Protein AF-A0A6A5GBZ3-F1 (afdb_monomer_lite)

Structure (mmCIF, N/CA/C/O backbone):
data_AF-A0A6A5GBZ3-F1
#
_entry.id   AF-A0A6A5GBZ3-F1
#
loop_
_atom_site.group_PDB
_atom_site.id
_atom_site.type_symbol
_atom_site.label_atom_id
_atom_site.label_alt_id
_atom_site.label_comp_id
_atom_site.label_asym_id
_atom_site.label_entity_id
_atom_site.label_seq_id
_atom_site.pdbx_PDB_ins_code
_atom_site.Cartn_x
_atom_site.Cartn_y
_atom_site.Cartn_z
_atom_site.occupancy
_atom_site.B_iso_or_equiv
_atom_site.auth_seq_id
_atom_site.auth_comp_id
_atom_site.auth_asym_id
_atom_site.auth_atom_id
_atom_site.pdbx_PDB_model_num
ATOM 1 N N . MET A 1 1 ? 37.890 34.237 12.917 1.00 31.53 1 MET A N 1
ATOM 2 C CA . MET A 1 1 ? 37.641 33.082 12.028 1.00 31.53 1 MET A CA 1
ATOM 3 C C . MET A 1 1 ? 38.033 31.838 12.827 1.00 31.53 1 MET A C 1
ATOM 5 O O . MET A 1 1 ? 39.210 31.712 13.116 1.00 31.53 1 MET A O 1
ATOM 9 N N . LEU A 1 2 ? 37.159 30.984 13.373 1.00 24.14 2 LEU A N 1
ATOM 10 C CA . LEU A 1 2 ? 35.712 30.782 13.182 1.00 24.14 2 LEU A CA 1
ATOM 11 C C . LEU A 1 2 ? 35.317 30.490 11.727 1.00 24.14 2 LEU A C 1
ATOM 13 O O . LEU A 1 2 ? 35.087 31.434 10.978 1.00 24.14 2 LEU A O 1
ATOM 17 N N . TYR A 1 3 ? 35.262 29.207 11.346 1.00 21.72 3 TYR A N 1
ATOM 18 C CA . TYR A 1 3 ? 34.018 28.408 11.374 1.00 21.72 3 TYR A CA 1
ATOM 19 C C . TYR A 1 3 ? 34.331 26.888 11.547 1.00 21.72 3 TYR A C 1
ATOM 21 O O . TYR A 1 3 ? 35.482 26.518 11.310 1.00 21.72 3 TYR A O 1
ATOM 29 N N . PRO A 1 4 ? 33.395 26.025 12.023 1.00 34.56 4 PRO A N 1
ATOM 30 C CA . PRO A 1 4 ? 33.688 24.653 12.487 1.00 34.56 4 PRO A CA 1
ATOM 31 C C . PRO A 1 4 ? 32.827 23.539 11.815 1.00 34.56 4 PRO A C 1
ATOM 33 O O . PRO A 1 4 ? 32.248 23.771 10.758 1.00 34.56 4 PRO A O 1
ATOM 36 N N . PHE A 1 5 ? 32.703 22.375 12.488 1.00 23.08 5 PHE A N 1
ATOM 37 C CA . PHE A 1 5 ? 32.011 21.109 12.122 1.00 23.08 5 PHE A CA 1
ATOM 38 C C . PHE A 1 5 ? 32.816 20.196 11.168 1.00 23.08 5 PHE A C 1
ATOM 40 O O . PHE A 1 5 ? 33.496 20.676 10.274 1.00 23.08 5 PHE A O 1
ATOM 47 N N . VAL A 1 6 ? 32.872 18.866 11.350 1.00 22.19 6 VAL A N 1
ATOM 48 C CA . VAL A 1 6 ? 31.841 17.908 11.816 1.00 22.19 6 VAL A CA 1
ATOM 49 C C . VAL A 1 6 ? 32.343 16.977 12.940 1.00 22.19 6 VAL A C 1
ATOM 51 O O . VAL A 1 6 ? 33.481 16.520 12.905 1.00 22.19 6 VAL A O 1
ATOM 54 N N . PHE A 1 7 ? 31.467 16.631 13.895 1.00 23.88 7 PHE A N 1
ATOM 55 C CA . PHE A 1 7 ? 31.663 15.531 14.854 1.00 23.88 7 PHE A CA 1
ATOM 56 C C . PHE A 1 7 ? 30.792 14.327 14.466 1.00 23.88 7 PHE A C 1
ATOM 58 O O . PHE A 1 7 ? 29.588 14.480 14.277 1.00 23.88 7 PHE A O 1
ATOM 65 N N . GLY A 1 8 ? 31.382 13.131 14.412 1.00 20.98 8 GLY A N 1
ATOM 66 C CA . GLY A 1 8 ? 30.650 11.862 14.400 1.00 20.98 8 GLY A CA 1
ATOM 67 C C . GLY A 1 8 ? 30.761 11.186 15.765 1.00 20.98 8 GLY A C 1
ATOM 68 O O . GLY A 1 8 ? 31.868 11.044 16.282 1.00 20.98 8 GLY A O 1
ATOM 69 N N . ILE A 1 9 ? 29.636 10.773 16.354 1.00 23.11 9 ILE A N 1
ATOM 70 C CA . ILE A 1 9 ? 29.606 10.067 17.643 1.00 23.11 9 ILE A CA 1
ATOM 71 C C . ILE A 1 9 ? 29.233 8.602 17.400 1.00 23.11 9 ILE A C 1
ATOM 73 O O . ILE A 1 9 ? 28.083 8.276 17.119 1.00 23.11 9 ILE A O 1
ATOM 77 N N . LEU A 1 10 ? 30.222 7.718 17.543 1.00 21.64 10 LEU A N 1
ATOM 78 C CA . LEU A 1 10 ? 30.022 6.278 17.700 1.00 21.64 10 LEU A CA 1
ATOM 79 C C . LEU A 1 10 ? 29.874 5.971 19.194 1.00 21.64 10 LEU A C 1
ATOM 81 O O . LEU A 1 10 ? 30.848 6.038 19.943 1.00 21.64 10 LEU A O 1
ATOM 85 N N . ALA A 1 11 ? 28.662 5.630 19.629 1.00 21.91 11 ALA A N 1
ATOM 86 C CA . ALA A 1 11 ? 28.410 5.188 20.997 1.00 21.91 11 ALA A CA 1
ATOM 87 C C . ALA A 1 11 ? 28.752 3.694 21.147 1.00 21.91 11 ALA A C 1
ATOM 89 O O . ALA A 1 11 ? 27.985 2.820 20.748 1.00 21.91 11 ALA A O 1
ATOM 90 N N . LEU A 1 12 ? 29.919 3.411 21.727 1.00 22.38 12 LEU A N 1
ATOM 91 C CA . LEU A 1 12 ? 30.346 2.076 22.153 1.00 22.38 12 LEU A CA 1
ATOM 92 C C . LEU A 1 12 ? 29.978 1.865 23.628 1.00 22.38 12 LEU A C 1
ATOM 94 O O . LEU A 1 12 ? 30.450 2.610 24.485 1.00 22.38 12 LEU A O 1
ATOM 98 N N . SER A 1 13 ? 29.193 0.830 23.936 1.00 22.17 13 SER A N 1
ATOM 99 C CA . SER A 1 13 ? 28.866 0.426 25.313 1.00 22.17 13 SER A CA 1
ATOM 100 C C . SER A 1 13 ? 29.148 -1.063 25.572 1.00 22.17 13 SER A C 1
ATOM 102 O O . SER A 1 13 ? 28.294 -1.934 25.437 1.00 22.17 13 SER A O 1
ATOM 104 N N . ALA A 1 14 ? 30.376 -1.341 26.014 1.00 21.41 14 ALA A N 1
ATOM 105 C CA . ALA A 1 14 ? 30.670 -2.395 26.996 1.00 21.41 14 ALA A CA 1
ATOM 106 C C . ALA A 1 14 ? 30.719 -1.723 28.396 1.00 21.41 14 ALA A C 1
ATOM 108 O O . ALA A 1 14 ? 30.775 -0.499 28.456 1.00 21.41 14 ALA A O 1
ATOM 109 N N . VAL A 1 15 ? 30.702 -2.361 29.573 1.00 23.27 15 VAL A N 1
ATOM 110 C CA . VAL A 1 15 ? 30.886 -3.756 30.042 1.00 23.27 15 VAL A CA 1
ATOM 111 C C . VAL A 1 15 ? 29.939 -3.928 31.267 1.00 23.27 15 VAL A C 1
ATOM 113 O O . VAL A 1 15 ? 29.589 -2.928 31.886 1.00 23.27 15 VAL A O 1
ATOM 116 N N . PHE A 1 16 ? 29.409 -5.093 31.663 1.00 21.88 16 PHE A N 1
ATOM 117 C CA . PHE A 1 16 ? 30.076 -6.238 32.317 1.00 21.88 16 PHE A CA 1
ATOM 118 C C . PHE A 1 16 ? 29.054 -7.366 32.588 1.00 21.88 16 PHE A C 1
ATOM 120 O O . PHE A 1 16 ? 27.905 -7.060 32.888 1.00 21.88 16 PHE A O 1
ATOM 127 N N . TYR A 1 17 ? 29.489 -8.637 32.617 1.00 22.91 17 TYR A N 1
ATOM 128 C CA . TYR A 1 17 ? 29.553 -9.460 33.850 1.00 22.91 17 TYR A CA 1
ATOM 129 C C . TYR A 1 17 ? 30.198 -10.834 33.572 1.00 22.91 17 TYR A C 1
ATOM 131 O O . TYR A 1 17 ? 29.823 -11.527 32.629 1.00 22.91 17 TYR A O 1
ATOM 139 N N . LEU A 1 18 ? 31.154 -11.245 34.414 1.00 23.17 18 LEU A N 1
ATOM 140 C CA . LEU A 1 18 ? 31.589 -12.644 34.514 1.00 23.17 18 LEU A CA 1
ATOM 141 C C . LEU A 1 18 ? 30.671 -13.380 35.498 1.00 23.17 18 LEU A C 1
ATOM 143 O O . LEU A 1 18 ? 30.437 -12.876 36.593 1.00 23.17 18 LEU A O 1
ATOM 147 N N . SER A 1 19 ? 30.288 -14.622 35.203 1.00 22.91 19 SER A N 1
ATOM 148 C CA . SER A 1 19 ? 30.884 -15.791 35.880 1.00 22.91 19 SER A CA 1
ATOM 149 C C . SER A 1 19 ? 30.193 -17.113 35.517 1.00 22.91 19 SER A C 1
ATOM 151 O O . SER A 1 19 ? 29.005 -17.188 35.231 1.00 22.91 19 SER A O 1
ATOM 153 N N . THR A 1 20 ? 31.031 -18.144 35.496 1.00 29.38 20 THR A N 1
ATOM 154 C CA . THR A 1 20 ? 30.779 -19.592 35.496 1.00 29.38 20 THR A CA 1
ATOM 155 C C . THR A 1 20 ? 29.420 -20.098 35.996 1.00 29.38 20 THR A C 1
ATOM 157 O O . THR A 1 20 ? 29.012 -19.750 37.099 1.00 29.38 20 THR A O 1
ATOM 160 N N . LEU A 1 21 ? 28.896 -21.131 35.325 1.00 25.20 21 LEU A N 1
ATOM 161 C CA . LEU A 1 21 ? 28.644 -22.431 35.970 1.00 25.20 21 LEU A CA 1
ATOM 162 C C . LEU A 1 21 ? 28.629 -23.562 34.925 1.00 25.20 21 LEU A C 1
ATOM 164 O O . LEU A 1 21 ? 27.950 -23.481 33.904 1.00 25.20 21 LEU A O 1
ATOM 168 N N . ASN A 1 22 ? 29.424 -24.601 35.186 1.00 25.02 22 ASN A N 1
ATOM 169 C CA . ASN A 1 22 ? 29.362 -25.889 34.496 1.00 25.02 22 ASN A CA 1
ATOM 170 C C . ASN A 1 22 ? 28.200 -26.686 35.092 1.00 25.02 22 ASN A C 1
ATOM 172 O O . ASN A 1 22 ? 28.166 -26.826 36.311 1.00 25.02 22 ASN A O 1
ATOM 176 N N . GLU A 1 23 ? 27.370 -27.327 34.272 1.00 26.02 23 GLU A N 1
ATOM 177 C CA . GLU A 1 23 ? 26.662 -28.529 34.717 1.00 26.02 23 GLU A CA 1
ATOM 178 C C . GLU A 1 23 ? 26.431 -29.496 33.548 1.00 26.02 23 GLU A C 1
ATOM 180 O O . GLU A 1 23 ? 25.881 -29.142 32.505 1.00 26.02 23 GLU A O 1
ATOM 185 N N . PHE A 1 24 ? 26.934 -30.720 33.716 1.00 25.78 24 PHE A N 1
ATOM 186 C CA . PHE A 1 24 ? 26.754 -31.830 32.785 1.00 25.78 24 PHE A CA 1
ATOM 187 C C . PHE A 1 24 ? 25.347 -32.406 32.950 1.00 25.78 24 PHE A C 1
ATOM 189 O O . PHE A 1 24 ? 24.987 -32.780 34.061 1.00 25.78 24 PHE A O 1
ATOM 196 N N . TYR A 1 25 ? 24.626 -32.623 31.848 1.00 24.36 25 TYR A N 1
ATOM 197 C CA . TYR A 1 25 ? 23.578 -33.644 31.798 1.00 24.36 25 TYR A CA 1
ATOM 198 C C . TYR A 1 25 ? 23.713 -34.498 30.538 1.00 24.36 25 TYR A C 1
ATOM 200 O O . TYR A 1 25 ? 24.045 -34.011 29.457 1.00 24.36 25 TYR A O 1
ATOM 208 N N . THR A 1 26 ? 23.543 -35.802 30.733 1.00 25.19 26 THR A N 1
ATOM 209 C CA . THR A 1 26 ? 23.929 -36.879 29.821 1.00 25.19 26 THR A CA 1
ATOM 210 C C . THR A 1 26 ? 22.900 -37.143 28.724 1.00 25.19 26 THR A C 1
ATOM 212 O O . THR A 1 26 ? 21.695 -37.115 28.961 1.00 25.19 26 THR A O 1
ATOM 215 N N . GLU A 1 27 ? 23.384 -37.472 27.524 1.00 25.08 27 GLU A N 1
ATOM 216 C CA . GLU A 1 27 ? 22.545 -37.982 26.437 1.00 25.08 27 GLU A CA 1
ATOM 217 C C . GLU A 1 27 ? 21.949 -39.350 26.803 1.00 25.08 27 GLU A C 1
ATOM 219 O O . GLU A 1 27 ? 22.673 -40.274 27.179 1.00 25.08 27 GLU A O 1
ATOM 224 N N . SER A 1 28 ? 20.638 -39.511 26.619 1.00 27.16 28 SER A N 1
ATOM 225 C CA . SER A 1 28 ? 19.998 -40.820 26.493 1.00 27.16 28 SER A CA 1
ATOM 226 C C . SER A 1 28 ? 19.707 -41.099 25.016 1.00 27.16 28 SER A C 1
ATOM 228 O O . SER A 1 28 ? 19.115 -40.287 24.304 1.00 27.16 28 SER A O 1
ATOM 230 N N . GLN A 1 29 ? 20.187 -42.243 24.528 1.00 28.66 29 GLN A N 1
ATOM 231 C CA . GLN A 1 29 ? 20.111 -42.611 23.114 1.00 28.66 29 GLN A CA 1
ATOM 232 C C . GLN A 1 29 ? 18.680 -42.982 22.707 1.00 28.66 29 GLN A C 1
ATOM 234 O O . GLN A 1 29 ? 18.042 -43.816 23.349 1.00 28.66 29 GLN A O 1
ATOM 239 N N . LEU A 1 30 ? 18.206 -42.415 21.596 1.00 28.02 30 LEU A N 1
ATOM 240 C CA . LEU A 1 30 ? 16.916 -42.751 20.995 1.00 28.02 30 LEU A CA 1
ATOM 241 C C . LEU A 1 30 ? 17.121 -43.727 19.827 1.00 28.02 30 LEU A C 1
ATOM 243 O O . LEU A 1 30 ? 17.877 -43.459 18.892 1.00 28.02 30 LEU A O 1
ATOM 247 N N . VAL A 1 31 ? 16.463 -44.885 19.907 1.00 27.92 31 VAL A N 1
ATOM 248 C CA . VAL A 1 31 ? 16.583 -45.983 18.937 1.00 27.92 31 VAL A CA 1
ATOM 249 C C . VAL A 1 31 ? 15.896 -45.611 17.622 1.00 27.92 31 VAL A C 1
ATOM 251 O O . VAL A 1 31 ? 14.705 -45.311 17.601 1.00 27.92 31 VAL A O 1
ATOM 254 N N . ILE A 1 32 ? 16.636 -45.676 16.512 1.00 30.73 32 ILE A N 1
ATOM 255 C CA . ILE A 1 32 ? 16.111 -45.413 15.166 1.00 30.73 32 ILE A CA 1
ATOM 256 C C . ILE A 1 32 ? 15.592 -46.720 14.557 1.00 30.73 32 ILE A C 1
ATOM 258 O O . ILE A 1 32 ? 16.376 -47.592 14.178 1.00 30.73 32 ILE A O 1
ATOM 262 N N . THR A 1 33 ? 14.273 -46.842 14.407 1.00 30.67 33 THR A N 1
ATOM 263 C CA . THR A 1 33 ? 13.665 -47.830 13.505 1.00 30.67 33 THR A CA 1
ATOM 264 C C . THR A 1 33 ? 13.785 -47.371 12.051 1.00 30.67 33 THR A C 1
ATOM 266 O O . THR A 1 33 ? 13.790 -46.180 11.732 1.00 30.67 33 THR A O 1
ATOM 269 N N . LYS A 1 34 ? 13.983 -48.342 11.158 1.00 34.16 34 LYS A N 1
ATOM 270 C CA . LYS A 1 34 ? 14.594 -48.135 9.844 1.00 34.16 34 LYS A CA 1
ATOM 271 C C . LYS A 1 34 ? 13.563 -48.288 8.730 1.00 34.16 34 LYS A C 1
ATOM 273 O O . LYS A 1 34 ? 13.178 -49.407 8.416 1.00 34.16 34 LYS A O 1
ATOM 278 N N . GLU A 1 35 ? 13.212 -47.184 8.080 1.00 34.75 35 GLU A N 1
ATOM 279 C CA . GLU A 1 35 ? 12.518 -47.209 6.790 1.00 34.75 35 GLU A CA 1
ATOM 280 C C . GLU A 1 35 ? 13.122 -46.142 5.868 1.00 34.75 35 GLU A C 1
ATOM 282 O O . GLU A 1 35 ? 13.205 -44.961 6.220 1.00 34.75 35 GLU A O 1
ATOM 287 N N . SER A 1 36 ? 13.651 -46.585 4.725 1.00 40.78 36 SER A N 1
ATOM 288 C CA . SER A 1 36 ? 14.517 -45.789 3.854 1.00 40.78 36 SER A CA 1
ATOM 289 C C . SER A 1 36 ? 13.775 -45.267 2.627 1.00 40.78 36 SER A C 1
ATOM 291 O O . SER A 1 36 ? 13.886 -45.827 1.536 1.00 40.78 36 SER A O 1
ATOM 293 N N . SER A 1 37 ? 13.093 -44.136 2.785 1.00 47.50 37 SER A N 1
ATOM 294 C CA . SER A 1 37 ? 13.098 -43.128 1.725 1.00 47.50 37 SER A CA 1
ATOM 295 C C . SER A 1 37 ? 14.395 -42.314 1.832 1.00 47.50 37 SER A C 1
ATOM 297 O O . SER A 1 37 ? 14.931 -42.134 2.930 1.00 47.50 37 SER A O 1
ATOM 299 N N . PHE A 1 38 ? 14.924 -41.817 0.709 1.00 57.28 38 PHE A N 1
ATOM 300 C CA . PHE A 1 38 ? 15.986 -40.807 0.741 1.00 57.28 38 PHE A CA 1
ATOM 301 C C . PHE A 1 38 ? 15.389 -39.513 1.305 1.00 57.28 38 PHE A C 1
ATOM 303 O O . PHE A 1 38 ? 14.782 -38.730 0.574 1.00 57.28 38 PHE A O 1
ATOM 310 N N . ARG A 1 39 ? 15.496 -39.326 2.625 1.00 75.31 39 ARG A N 1
ATOM 311 C CA . ARG A 1 39 ? 14.955 -38.155 3.320 1.00 75.31 39 ARG A CA 1
ATOM 312 C C . ARG A 1 39 ? 15.714 -36.918 2.857 1.00 75.31 39 ARG A C 1
ATOM 314 O O . ARG A 1 39 ? 16.862 -36.717 3.230 1.00 75.31 39 ARG A O 1
ATOM 321 N N . ARG A 1 40 ? 15.069 -36.106 2.023 1.00 93.88 40 ARG A N 1
ATOM 322 C CA . ARG A 1 40 ? 15.591 -34.810 1.596 1.00 93.88 40 ARG A CA 1
ATOM 323 C C . ARG A 1 40 ? 15.211 -33.756 2.626 1.00 93.88 40 ARG A C 1
ATOM 325 O O . ARG A 1 40 ? 14.057 -33.679 3.038 1.00 93.88 40 ARG A O 1
ATOM 332 N N . TYR A 1 41 ? 16.167 -32.928 3.013 1.00 96.62 41 TYR A N 1
ATOM 333 C CA . TYR A 1 41 ? 16.022 -31.914 4.050 1.00 96.62 41 TYR A CA 1
ATOM 334 C C . TYR A 1 41 ? 16.100 -30.505 3.469 1.00 96.62 41 TYR A C 1
ATOM 336 O O . TYR A 1 41 ? 16.700 -30.277 2.410 1.00 96.62 41 TYR A O 1
ATOM 344 N N . ILE A 1 42 ? 15.503 -29.553 4.182 1.00 96.94 42 ILE A N 1
ATOM 345 C CA . ILE A 1 42 ? 15.658 -28.125 3.918 1.00 96.94 42 ILE A CA 1
ATOM 346 C C . ILE A 1 42 ? 15.709 -27.333 5.226 1.00 96.94 42 ILE A C 1
ATOM 348 O O . ILE A 1 42 ? 14.968 -27.609 6.164 1.00 96.94 42 ILE A O 1
ATOM 352 N N . SER A 1 43 ? 16.584 -26.340 5.298 1.00 96.31 43 SER A N 1
ATOM 353 C CA . SER A 1 43 ? 16.625 -25.344 6.373 1.00 96.31 43 SER A CA 1
ATOM 354 C C . SER A 1 43 ? 16.866 -23.963 5.779 1.00 96.31 43 SER A C 1
ATOM 356 O O . SER A 1 43 ? 17.248 -23.846 4.618 1.00 96.31 43 SER A O 1
ATOM 358 N N . SER A 1 44 ? 16.717 -22.910 6.575 1.00 95.00 44 SER A N 1
ATOM 359 C CA . SER A 1 44 ? 17.082 -21.550 6.173 1.00 95.00 44 SER A CA 1
ATOM 360 C C . SER A 1 44 ? 17.917 -20.873 7.248 1.00 95.00 44 SER A C 1
ATOM 362 O O . SER A 1 44 ? 17.816 -21.219 8.426 1.00 95.00 44 SER A O 1
ATOM 364 N N . GLU A 1 45 ? 18.734 -19.908 6.843 1.00 92.12 45 GLU A N 1
ATOM 365 C CA . GLU A 1 45 ? 19.088 -18.788 7.706 1.00 92.12 45 GLU A CA 1
ATOM 366 C C . GLU A 1 45 ? 17.786 -18.055 8.059 1.00 92.12 45 GLU A C 1
ATOM 368 O O . GLU A 1 45 ? 16.958 -17.817 7.187 1.00 92.12 45 GLU A O 1
ATOM 373 N N . LEU A 1 46 ? 17.558 -17.763 9.334 1.00 91.06 46 LEU A N 1
ATOM 374 C CA . LEU A 1 46 ? 16.359 -17.091 9.836 1.00 91.06 46 LEU A CA 1
ATOM 375 C C . LEU A 1 46 ? 16.761 -15.822 10.584 1.00 91.06 46 LEU A C 1
ATOM 377 O O . LEU A 1 46 ? 17.813 -15.789 11.233 1.00 91.06 46 LEU A O 1
ATOM 381 N N . GLU A 1 47 ? 15.909 -14.802 10.576 1.00 92.56 47 GLU A N 1
ATOM 382 C CA . GLU A 1 47 ? 16.064 -13.625 11.431 1.00 92.56 47 GLU A CA 1
ATOM 383 C C . GLU A 1 47 ? 15.528 -13.907 12.844 1.00 92.56 47 GLU A C 1
ATOM 385 O O . GLU A 1 47 ? 14.662 -13.218 13.380 1.00 92.56 47 GLU A O 1
ATOM 390 N N . ALA A 1 48 ? 16.103 -14.927 13.487 1.00 91.19 48 ALA A N 1
ATOM 391 C CA . ALA A 1 48 ? 15.695 -15.475 14.783 1.00 91.19 48 ALA A CA 1
ATOM 392 C C . ALA A 1 48 ? 15.884 -14.528 15.996 1.00 91.19 48 ALA A C 1
ATOM 394 O O . ALA A 1 48 ? 15.840 -14.965 17.146 1.00 91.19 48 ALA A O 1
ATOM 395 N N . ARG A 1 49 ? 16.150 -13.239 15.756 1.00 91.69 49 ARG A N 1
ATOM 396 C CA . ARG A 1 49 ? 16.163 -12.154 16.754 1.00 91.69 49 ARG A CA 1
ATOM 397 C C . ARG A 1 49 ? 15.022 -11.146 16.543 1.00 91.69 49 ARG A C 1
ATOM 399 O O . ARG A 1 49 ? 14.891 -10.204 17.323 1.00 91.69 49 ARG A O 1
ATOM 406 N N . ALA A 1 50 ? 14.200 -11.332 15.510 1.00 91.94 50 ALA A N 1
ATOM 407 C CA . ALA A 1 50 ? 12.995 -10.554 15.248 1.00 91.94 50 ALA A CA 1
ATOM 408 C C . ALA A 1 50 ? 11.840 -10.949 16.195 1.00 91.94 50 ALA A C 1
ATOM 410 O O . ALA A 1 50 ? 11.941 -11.907 16.938 1.00 91.94 50 ALA A O 1
ATOM 411 N N . ARG A 1 51 ? 10.720 -10.215 16.228 1.00 93.19 51 ARG A N 1
ATOM 412 C CA . ARG A 1 51 ? 9.597 -10.542 17.141 1.00 93.19 51 ARG A CA 1
ATOM 413 C C . ARG A 1 51 ? 8.668 -11.633 16.584 1.00 93.19 51 ARG A C 1
ATOM 415 O O . ARG A 1 51 ? 8.635 -11.841 15.376 1.00 93.19 51 ARG A O 1
ATOM 422 N N . LEU A 1 52 ? 7.855 -12.237 17.460 1.00 95.44 52 LEU A N 1
ATOM 423 C CA . LEU A 1 52 ? 6.875 -13.311 17.208 1.00 95.44 52 LEU A CA 1
ATOM 424 C C . LEU A 1 52 ? 6.220 -13.329 15.813 1.00 95.44 52 LEU A C 1
ATOM 426 O O . LEU A 1 52 ? 6.240 -14.360 15.151 1.00 95.44 52 LEU A O 1
ATOM 430 N N . GLY A 1 53 ? 5.674 -12.206 15.329 1.00 95.56 53 GLY A N 1
ATOM 431 C CA . GLY A 1 53 ? 5.038 -12.152 14.002 1.00 95.56 53 GLY A CA 1
ATOM 432 C C . GLY A 1 53 ? 5.978 -12.517 12.840 1.00 95.56 53 GLY A C 1
ATOM 433 O O . GLY A 1 53 ? 5.549 -13.131 11.867 1.00 95.56 53 GLY A O 1
ATOM 434 N N . ASN A 1 54 ? 7.271 -12.205 12.960 1.00 95.25 54 ASN A N 1
ATOM 435 C CA . ASN A 1 54 ? 8.297 -12.609 11.999 1.00 95.25 54 ASN A CA 1
ATOM 436 C C . ASN A 1 54 ? 8.679 -14.084 12.168 1.00 95.25 54 ASN A C 1
ATOM 438 O O . ASN A 1 54 ? 8.771 -14.781 11.164 1.00 95.25 54 ASN A O 1
ATOM 442 N N . HIS A 1 55 ? 8.800 -14.581 13.407 1.00 96.50 55 HIS A N 1
ATOM 443 C CA . HIS A 1 55 ? 9.030 -16.007 13.676 1.00 96.50 55 HIS A CA 1
ATOM 444 C C . HIS A 1 55 ? 7.949 -16.888 13.035 1.00 96.50 55 HIS A C 1
ATOM 446 O O . HIS A 1 55 ? 8.263 -17.848 12.333 1.00 96.50 55 HIS A O 1
ATOM 452 N N . LEU A 1 56 ? 6.673 -16.534 13.225 1.00 97.50 56 LEU A N 1
ATOM 453 C CA . LEU A 1 56 ? 5.559 -17.281 12.644 1.00 97.50 56 LEU A CA 1
ATOM 454 C C . LEU A 1 56 ? 5.577 -17.237 11.111 1.00 97.50 56 LEU A C 1
ATOM 456 O O . LEU A 1 56 ? 5.335 -18.270 10.492 1.00 97.50 56 LEU A O 1
ATOM 460 N N . PHE A 1 57 ? 5.910 -16.096 10.490 1.00 96.69 57 PHE A N 1
ATOM 461 C CA . PHE A 1 57 ? 6.072 -16.009 9.031 1.00 96.69 57 PHE A CA 1
ATOM 462 C C . PHE A 1 57 ? 7.207 -16.898 8.524 1.00 96.69 57 PHE A C 1
ATOM 464 O O . PHE A 1 57 ? 6.987 -17.712 7.632 1.00 96.69 57 PHE A O 1
ATOM 471 N N . GLU A 1 58 ? 8.397 -16.781 9.109 1.00 95.06 58 GLU A N 1
ATOM 472 C CA . GLU A 1 58 ? 9.574 -17.538 8.688 1.00 95.06 58 GLU A CA 1
ATOM 473 C C . GLU A 1 58 ? 9.356 -19.051 8.771 1.00 95.06 58 GLU A C 1
ATOM 475 O O . GLU A 1 58 ? 9.655 -19.775 7.821 1.00 95.06 58 GLU A O 1
ATOM 480 N N . LEU A 1 59 ? 8.789 -19.529 9.881 1.00 97.19 59 LEU A N 1
ATOM 481 C CA . LEU A 1 59 ? 8.538 -20.952 10.096 1.00 97.19 59 LEU A CA 1
ATOM 482 C C . LEU A 1 59 ? 7.396 -21.476 9.214 1.00 97.19 59 LEU A C 1
ATOM 484 O O . LEU A 1 59 ? 7.540 -22.523 8.584 1.00 97.19 59 LEU A O 1
ATOM 488 N N . SER A 1 60 ? 6.295 -20.730 9.100 1.00 97.94 60 SER A N 1
ATOM 489 C CA . SER A 1 60 ? 5.164 -21.094 8.233 1.00 97.94 60 SER A CA 1
ATOM 490 C C . SER A 1 60 ? 5.574 -21.196 6.770 1.00 97.94 60 SER A C 1
ATOM 492 O O . SER A 1 60 ? 5.274 -22.183 6.097 1.00 97.94 60 SER A O 1
ATOM 494 N N . SER A 1 61 ? 6.312 -20.197 6.288 1.00 96.44 61 SER A N 1
ATOM 495 C CA . SER A 1 61 ? 6.810 -20.170 4.921 1.00 96.44 61 SER A CA 1
ATOM 496 C C . SER A 1 61 ? 7.835 -21.270 4.670 1.00 96.44 61 SER A C 1
ATOM 498 O O . SER A 1 61 ? 7.761 -21.922 3.633 1.00 96.44 61 SER A O 1
ATOM 500 N N . LEU A 1 62 ? 8.740 -21.555 5.615 1.00 96.69 62 LEU A N 1
ATOM 501 C CA . LEU A 1 62 ? 9.715 -22.639 5.462 1.00 96.69 62 LEU A CA 1
ATOM 502 C C . LEU A 1 62 ? 9.050 -24.026 5.401 1.00 96.69 62 LEU A C 1
ATOM 504 O O . LEU A 1 62 ? 9.508 -24.865 4.628 1.00 96.69 62 LEU A O 1
ATOM 508 N N . ILE A 1 63 ? 7.945 -24.265 6.120 1.00 97.88 63 ILE A N 1
ATOM 509 C CA . ILE A 1 63 ? 7.134 -25.488 5.949 1.00 97.88 63 ILE A CA 1
ATOM 510 C C . ILE A 1 63 ? 6.507 -25.533 4.551 1.00 97.88 63 ILE A C 1
ATOM 512 O O . ILE A 1 63 ? 6.567 -26.569 3.892 1.00 97.88 63 ILE A O 1
ATOM 516 N N . GLY A 1 64 ? 5.936 -24.424 4.081 1.00 96.94 64 GLY A N 1
ATOM 517 C CA . GLY A 1 64 ? 5.351 -24.315 2.743 1.00 96.94 64 GLY A CA 1
ATOM 518 C C . GLY A 1 64 ? 6.351 -24.605 1.617 1.00 96.94 64 GLY A C 1
ATOM 519 O O . GLY A 1 64 ? 6.126 -25.475 0.771 1.00 96.94 64 GLY A O 1
ATOM 520 N N . ILE A 1 65 ? 7.518 -23.955 1.676 1.00 96.00 65 ILE A N 1
ATOM 521 C CA . ILE A 1 65 ? 8.669 -24.199 0.795 1.00 96.00 65 ILE A CA 1
ATOM 522 C C . ILE A 1 65 ? 9.078 -25.680 0.866 1.00 96.00 65 ILE A C 1
ATOM 524 O O . ILE A 1 65 ? 9.204 -26.335 -0.169 1.00 96.00 65 ILE A O 1
ATOM 528 N N . ALA A 1 66 ? 9.217 -26.247 2.069 1.00 96.75 66 ALA A N 1
ATOM 529 C CA . ALA A 1 66 ? 9.589 -27.649 2.255 1.00 96.75 66 ALA A CA 1
ATOM 530 C C . ALA A 1 66 ? 8.581 -28.622 1.619 1.00 96.75 66 ALA A C 1
ATOM 532 O O . ALA A 1 66 ? 8.986 -29.517 0.876 1.00 96.75 66 ALA A O 1
ATOM 533 N N . ARG A 1 67 ? 7.275 -28.404 1.826 1.00 95.62 67 ARG A N 1
ATOM 534 C CA . ARG A 1 67 ? 6.192 -29.197 1.220 1.00 95.62 67 ARG A CA 1
ATOM 535 C C . ARG A 1 67 ? 6.230 -29.134 -0.306 1.00 95.62 67 ARG A C 1
ATOM 537 O O . ARG A 1 67 ? 6.210 -30.178 -0.951 1.00 95.62 67 ARG A O 1
ATOM 544 N N . SER A 1 68 ? 6.363 -27.937 -0.880 1.00 94.88 68 SER A N 1
ATOM 545 C CA . SER A 1 68 ? 6.403 -27.741 -2.339 1.00 94.88 68 SER A CA 1
ATOM 546 C C . SER A 1 68 ? 7.593 -28.425 -3.035 1.00 94.88 68 SER A C 1
ATOM 548 O O . SER A 1 68 ? 7.500 -28.775 -4.209 1.00 94.88 68 SER A O 1
ATOM 550 N N . LEU A 1 69 ? 8.688 -28.662 -2.301 1.00 95.06 69 LEU A N 1
ATOM 551 C CA . LEU A 1 69 ? 9.893 -29.355 -2.772 1.00 95.06 69 LEU A CA 1
ATOM 552 C C . LEU A 1 69 ? 9.968 -30.827 -2.328 1.00 95.06 69 LEU A C 1
ATOM 554 O O . LEU A 1 69 ? 10.960 -31.498 -2.617 1.00 95.06 69 LEU A O 1
ATOM 558 N N . ASN A 1 70 ? 8.946 -31.330 -1.624 1.00 94.25 70 ASN A N 1
ATOM 559 C CA . ASN A 1 70 ? 8.913 -32.651 -0.992 1.00 94.25 70 ASN A CA 1
ATOM 560 C C . ASN A 1 70 ? 10.142 -32.920 -0.090 1.00 94.25 70 ASN A C 1
ATOM 562 O O . ASN A 1 70 ? 10.848 -33.923 -0.230 1.00 94.25 70 ASN A O 1
ATOM 566 N N . ARG A 1 71 ? 10.428 -31.976 0.817 1.00 95.75 71 ARG A N 1
ATOM 567 C CA . ARG A 1 71 ? 11.544 -32.007 1.776 1.00 95.75 71 ARG A CA 1
ATOM 568 C C . ARG A 1 71 ? 11.039 -31.895 3.217 1.00 95.75 71 ARG A C 1
ATOM 570 O O . ARG A 1 71 ? 10.004 -31.292 3.481 1.00 95.75 71 ARG A O 1
ATOM 577 N N . THR A 1 72 ? 11.792 -32.440 4.167 1.00 97.44 72 THR A N 1
ATOM 578 C CA . THR A 1 72 ? 11.558 -32.262 5.608 1.00 97.44 72 THR A CA 1
ATOM 579 C C . THR A 1 72 ? 12.193 -30.948 6.085 1.00 97.44 72 THR A C 1
ATOM 581 O O . THR A 1 72 ? 13.396 -30.763 5.871 1.00 97.44 72 THR A O 1
ATOM 584 N N . PRO A 1 73 ? 11.447 -30.043 6.745 1.00 97.50 73 PRO A N 1
ATOM 585 C CA . PRO A 1 73 ? 12.008 -28.811 7.286 1.00 97.50 73 PRO A CA 1
ATOM 586 C C . PRO A 1 73 ? 12.838 -29.081 8.556 1.00 97.50 73 PRO A C 1
ATOM 588 O O . PRO A 1 73 ? 12.447 -29.846 9.440 1.00 97.50 73 PRO A O 1
ATOM 591 N N . VAL A 1 74 ? 14.004 -28.442 8.649 1.00 97.50 74 VAL A N 1
ATOM 592 C CA . VAL A 1 74 ? 15.004 -28.634 9.711 1.00 97.50 74 VAL A CA 1
ATOM 593 C C . VAL A 1 74 ? 15.321 -27.298 10.380 1.00 97.50 74 VAL A C 1
ATOM 595 O O . VAL A 1 74 ? 15.631 -26.317 9.703 1.00 97.50 74 VAL A O 1
ATOM 598 N N . PHE A 1 75 ? 15.299 -27.269 11.714 1.00 96.94 75 PHE A N 1
ATOM 599 C CA . PHE A 1 75 ? 15.604 -26.080 12.513 1.00 96.94 75 PHE A CA 1
ATOM 600 C C . PHE A 1 75 ? 16.884 -26.295 13.330 1.00 96.94 75 PHE A C 1
ATOM 602 O O . PHE A 1 75 ? 16.933 -27.130 14.235 1.00 96.94 75 PHE A O 1
ATOM 609 N N . PHE A 1 76 ? 17.936 -25.539 13.020 1.00 95.69 76 PHE A N 1
ATOM 610 C CA . PHE A 1 76 ? 19.225 -25.623 13.710 1.00 95.69 76 PHE A CA 1
ATOM 611 C C . PHE A 1 76 ? 19.281 -24.624 14.871 1.00 95.69 76 PHE A C 1
ATOM 613 O O . PHE A 1 76 ? 19.122 -23.424 14.665 1.00 95.69 76 PHE A O 1
ATOM 620 N N . LEU A 1 77 ? 19.565 -25.090 16.090 1.00 93.00 77 LEU A N 1
ATOM 621 C CA . LEU A 1 77 ? 19.773 -24.222 17.259 1.00 93.00 77 LEU A CA 1
ATOM 622 C C . LEU A 1 77 ? 21.186 -23.619 17.240 1.00 93.00 77 LEU A C 1
ATOM 624 O O . LEU A 1 77 ? 22.026 -23.933 18.083 1.00 93.00 77 LEU A O 1
ATOM 628 N N . ALA A 1 78 ? 21.447 -22.774 16.240 1.00 88.19 78 ALA A N 1
ATOM 629 C CA . ALA A 1 78 ? 22.768 -22.222 15.963 1.00 88.19 78 ALA A CA 1
ATOM 630 C C . ALA A 1 78 ? 23.276 -21.266 17.057 1.00 88.19 78 ALA A C 1
ATOM 632 O O . ALA A 1 78 ? 24.455 -21.313 17.404 1.00 88.19 78 ALA A O 1
ATOM 633 N N . ASP A 1 79 ? 22.402 -20.421 17.618 1.00 92.12 79 ASP A N 1
ATOM 634 C CA . ASP A 1 79 ? 22.746 -19.474 18.683 1.00 92.12 79 ASP A CA 1
ATOM 635 C C . ASP A 1 79 ? 21.586 -19.236 19.680 1.00 92.12 79 ASP A C 1
ATOM 637 O O . ASP A 1 79 ? 20.566 -19.936 19.681 1.00 92.12 79 ASP A O 1
ATOM 641 N N . ALA A 1 80 ? 21.754 -18.255 20.573 1.00 93.69 80 ALA A N 1
ATOM 642 C CA . ALA A 1 80 ? 20.737 -17.861 21.548 1.00 93.69 80 ALA A CA 1
ATOM 643 C C . ALA A 1 80 ? 19.462 -17.264 20.913 1.00 93.69 80 ALA A C 1
ATOM 645 O O . ALA A 1 80 ? 18.383 -17.431 21.480 1.00 93.69 80 ALA A O 1
ATOM 646 N N . GLY A 1 81 ? 19.565 -16.624 19.743 1.00 94.50 81 GLY A N 1
ATOM 647 C CA . GLY A 1 81 ? 18.425 -16.140 18.964 1.00 94.50 81 GLY A CA 1
ATOM 648 C C . GLY A 1 81 ? 17.573 -17.302 18.465 1.00 94.50 81 GLY A C 1
ATOM 649 O O . GLY A 1 81 ? 16.396 -17.372 18.791 1.00 94.50 81 GLY A O 1
ATOM 650 N N . TYR A 1 82 ? 18.172 -18.304 17.811 1.00 95.06 82 TYR A N 1
ATOM 651 C CA . TYR A 1 82 ? 17.437 -19.505 17.368 1.00 95.06 82 TYR A CA 1
ATOM 652 C C . TYR A 1 82 ? 16.748 -20.241 18.530 1.00 95.06 82 TYR A C 1
ATOM 654 O O . TYR A 1 82 ? 15.607 -20.686 18.395 1.00 95.06 82 TYR A O 1
ATOM 662 N N . LYS A 1 83 ? 17.393 -20.317 19.703 1.00 95.19 83 LYS A N 1
ATOM 663 C CA . LYS A 1 83 ? 16.770 -20.859 20.926 1.00 95.19 83 LYS A CA 1
ATOM 664 C C . LYS A 1 83 ? 15.581 -20.021 21.404 1.00 95.19 83 LYS A C 1
ATOM 666 O O . LYS A 1 83 ? 14.585 -20.588 21.854 1.00 95.19 83 LYS A O 1
ATOM 671 N N . TRP A 1 84 ? 15.669 -18.696 21.316 1.00 95.00 84 TRP A N 1
ATOM 672 C CA . TRP A 1 84 ? 14.579 -17.799 21.688 1.00 95.00 84 TRP A CA 1
ATOM 673 C C . TRP A 1 84 ? 13.428 -17.824 20.671 1.00 95.00 84 TRP A C 1
ATOM 675 O O . TRP A 1 84 ? 12.296 -18.003 21.100 1.00 95.00 84 TRP A O 1
ATOM 685 N N . CYS A 1 85 ? 13.698 -17.788 19.363 1.00 96.06 85 CYS A N 1
ATOM 686 C CA . CYS A 1 85 ? 12.712 -17.979 18.291 1.00 96.06 85 CYS A CA 1
ATOM 687 C C . CYS A 1 85 ? 11.894 -19.266 18.481 1.00 96.06 85 CYS A C 1
ATOM 689 O O . CYS A 1 85 ? 10.660 -19.228 18.488 1.00 96.06 85 CYS A O 1
ATOM 691 N N . LEU A 1 86 ? 12.558 -20.400 18.744 1.00 96.25 86 LEU A N 1
ATOM 692 C CA . LEU A 1 86 ? 11.864 -21.663 19.009 1.00 96.25 86 LEU A CA 1
ATOM 693 C C . LEU A 1 86 ? 11.030 -21.613 20.302 1.00 96.25 86 LEU A C 1
ATOM 695 O O . LEU A 1 86 ? 9.924 -22.149 20.336 1.00 96.25 86 LEU A O 1
ATOM 699 N N . LYS A 1 87 ? 11.528 -20.965 21.364 1.00 95.56 87 LYS A N 1
ATOM 700 C CA . LYS A 1 87 ? 10.808 -20.806 22.642 1.00 95.56 87 LYS A CA 1
ATOM 701 C C . LYS A 1 87 ? 9.574 -19.904 22.508 1.00 95.56 87 LYS A C 1
ATOM 703 O O . LYS A 1 87 ? 8.521 -20.237 23.042 1.00 95.56 87 LYS A O 1
ATOM 708 N N . ASP A 1 88 ? 9.715 -18.780 21.815 1.00 94.56 88 ASP A N 1
ATOM 709 C CA . ASP A 1 88 ? 8.669 -17.786 21.557 1.00 94.56 88 ASP A CA 1
ATOM 710 C C . ASP A 1 88 ? 7.566 -18.378 20.663 1.00 94.56 88 ASP A C 1
ATOM 712 O O . ASP A 1 88 ? 6.378 -18.303 20.986 1.00 94.56 88 ASP A O 1
ATOM 716 N N . THR A 1 89 ? 7.972 -19.119 19.626 1.00 96.69 89 THR A N 1
ATOM 717 C CA . THR A 1 89 ? 7.059 -19.926 18.806 1.00 96.69 89 THR A CA 1
ATOM 718 C C . THR A 1 89 ? 6.341 -20.971 19.655 1.00 96.69 89 THR A C 1
ATOM 720 O O . THR A 1 89 ? 5.117 -20.989 19.657 1.00 96.69 89 THR A O 1
ATOM 723 N N . LYS A 1 90 ? 7.045 -21.797 20.447 1.00 96.81 90 LYS A N 1
ATOM 724 C CA . LYS A 1 90 ? 6.404 -22.828 21.291 1.00 96.81 90 LYS A CA 1
ATOM 725 C C . LYS A 1 90 ? 5.465 -22.267 22.366 1.00 96.81 90 LYS A C 1
ATOM 727 O O . LYS A 1 90 ? 4.577 -22.992 22.805 1.00 96.81 90 LYS A O 1
ATOM 732 N N . LYS A 1 91 ? 5.615 -21.000 22.779 1.00 95.00 91 LYS A N 1
ATOM 733 C CA . LYS A 1 91 ? 4.659 -20.332 23.680 1.00 95.00 91 LYS A CA 1
ATOM 734 C C . LYS A 1 91 ? 3.284 -20.147 23.015 1.00 95.00 91 LYS A C 1
ATOM 736 O O . LYS A 1 91 ? 2.266 -20.332 23.681 1.00 95.00 91 LYS A O 1
ATOM 741 N N . THR A 1 92 ? 3.281 -19.812 21.724 1.00 95.81 92 THR A N 1
ATOM 742 C CA . THR A 1 92 ? 2.094 -19.374 20.967 1.00 95.81 92 THR A CA 1
ATOM 743 C C . THR A 1 92 ? 1.529 -20.478 20.068 1.00 95.81 92 THR A C 1
ATOM 745 O O . THR A 1 92 ? 0.331 -20.751 20.081 1.00 95.81 92 THR A O 1
ATOM 748 N N . ALA A 1 93 ? 2.404 -21.134 19.306 1.00 97.62 93 ALA A N 1
ATOM 749 C CA . ALA A 1 93 ? 2.117 -22.137 18.286 1.00 97.62 93 ALA A CA 1
ATOM 750 C C . ALA A 1 93 ? 3.025 -23.379 18.455 1.00 97.62 93 ALA A C 1
ATOM 752 O O . ALA A 1 93 ? 3.941 -23.596 17.656 1.00 97.62 93 ALA A O 1
ATOM 753 N N . PRO A 1 94 ? 2.828 -24.201 19.505 1.00 97.75 94 PRO A N 1
ATOM 754 C CA . PRO A 1 94 ? 3.634 -25.403 19.723 1.00 97.75 94 PRO A CA 1
ATOM 755 C C . PRO A 1 94 ? 3.584 -26.366 18.528 1.00 97.75 94 PRO A C 1
ATOM 757 O O . PRO A 1 94 ? 4.638 -26.816 18.084 1.00 97.75 94 PRO A O 1
ATOM 760 N N . GLY A 1 95 ? 2.407 -26.578 17.925 1.00 97.81 95 GLY A N 1
ATOM 761 C CA . GLY A 1 95 ? 2.251 -27.484 16.782 1.00 97.81 95 GLY A CA 1
ATOM 762 C C . GLY A 1 95 ? 3.014 -27.046 15.527 1.00 97.81 95 GLY A C 1
ATOM 763 O O . GLY A 1 95 ? 3.409 -27.900 14.737 1.00 97.81 95 GLY A O 1
ATOM 764 N N . LEU A 1 96 ? 3.288 -25.741 15.376 1.00 97.88 96 LEU A N 1
ATOM 765 C CA . LEU A 1 96 ? 4.086 -25.177 14.280 1.00 97.88 96 LEU A CA 1
ATOM 766 C C . LEU A 1 96 ? 5.566 -25.511 14.484 1.00 97.88 96 LEU A C 1
ATOM 768 O O . LEU A 1 96 ? 6.249 -25.931 13.553 1.00 97.88 96 LEU A O 1
ATOM 772 N N . ALA A 1 97 ? 6.056 -25.365 15.716 1.00 97.12 97 ALA A N 1
ATOM 773 C CA . ALA A 1 97 ? 7.419 -25.738 16.074 1.00 97.12 97 ALA A CA 1
ATOM 774 C C . ALA A 1 97 ? 7.657 -27.255 15.964 1.00 97.12 97 ALA A C 1
ATOM 776 O O . ALA A 1 97 ? 8.762 -27.679 15.629 1.00 97.12 97 ALA A O 1
ATOM 777 N N . ASP A 1 98 ? 6.627 -28.063 16.214 1.00 97.44 98 ASP A N 1
ATOM 778 C CA . ASP A 1 98 ? 6.697 -29.525 16.142 1.00 97.44 98 ASP A CA 1
ATOM 779 C C . ASP A 1 98 ? 6.686 -30.067 14.693 1.00 97.44 98 ASP A C 1
ATOM 781 O O . ASP A 1 98 ? 6.987 -31.240 14.482 1.00 97.44 98 ASP A O 1
ATOM 785 N N . GLN A 1 99 ? 6.446 -29.220 13.678 1.00 97.81 99 GLN A N 1
ATOM 786 C CA . GLN A 1 99 ? 6.644 -29.584 12.262 1.00 97.81 99 GLN A CA 1
ATOM 787 C C . GLN A 1 99 ? 8.129 -29.711 11.869 1.00 97.81 99 GLN A C 1
ATOM 789 O O . GLN A 1 99 ? 8.437 -30.229 10.795 1.00 97.81 99 GLN A O 1
ATOM 794 N N . PHE A 1 100 ? 9.056 -29.218 12.699 1.00 97.88 100 PHE A N 1
ATOM 795 C CA . PHE A 1 100 ? 10.482 -29.148 12.380 1.00 97.88 100 PHE A CA 1
ATOM 796 C C . PHE A 1 100 ? 11.290 -30.281 13.008 1.00 97.88 100 PHE A C 1
ATOM 798 O O . PHE A 1 100 ? 11.207 -30.546 14.208 1.00 97.88 100 PHE A O 1
ATOM 805 N N . LEU A 1 101 ? 12.216 -30.847 12.231 1.00 97.44 101 LEU A N 1
ATOM 806 C CA . LEU A 1 101 ? 13.327 -31.606 12.796 1.00 97.44 101 LEU A CA 1
ATOM 807 C C . LEU A 1 101 ? 14.299 -30.627 13.476 1.00 97.44 101 LEU A C 1
ATOM 809 O O . LEU A 1 101 ? 15.126 -29.993 12.819 1.00 97.44 101 LEU A O 1
ATOM 813 N N . VAL A 1 102 ? 14.185 -30.476 14.796 1.00 96.56 102 VAL A N 1
ATOM 814 C CA . VAL A 1 102 ? 15.060 -29.595 15.584 1.00 96.56 102 VAL A CA 1
ATOM 815 C C . VAL A 1 102 ? 16.396 -30.287 15.862 1.00 96.56 102 VAL A C 1
ATOM 817 O O . VAL A 1 102 ? 16.430 -31.382 16.420 1.00 96.56 102 VAL A O 1
ATOM 820 N N . ILE A 1 103 ? 17.512 -29.634 15.524 1.00 95.75 103 ILE A N 1
ATOM 821 C CA . ILE A 1 103 ? 18.866 -30.153 15.760 1.00 95.75 103 ILE A CA 1
ATOM 822 C C . ILE A 1 103 ? 19.654 -29.169 16.635 1.00 95.75 103 ILE A C 1
ATOM 824 O O . ILE A 1 103 ? 19.840 -28.004 16.280 1.00 95.75 103 ILE A O 1
ATOM 828 N N . ASN A 1 104 ? 20.161 -29.641 17.778 1.00 94.06 104 ASN A N 1
ATOM 829 C CA . ASN A 1 104 ? 20.866 -28.819 18.772 1.00 94.06 104 ASN A CA 1
ATOM 830 C C . ASN A 1 104 ? 22.341 -28.537 18.409 1.00 94.06 104 ASN A C 1
ATOM 832 O O . ASN A 1 104 ? 23.255 -28.866 19.163 1.00 94.06 104 ASN A O 1
ATOM 836 N N . ARG A 1 105 ? 22.583 -27.969 17.222 1.00 92.31 105 AR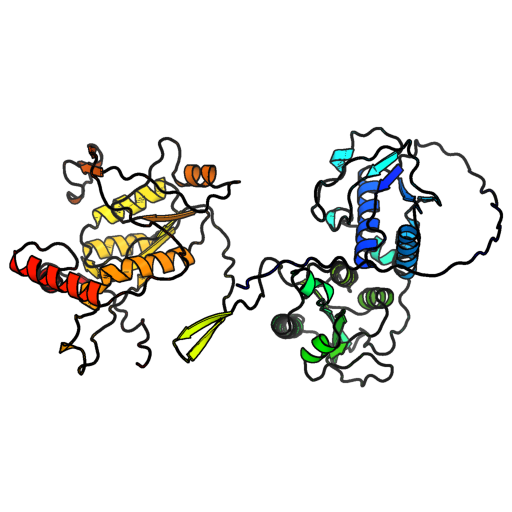G A N 1
ATOM 837 C CA . ARG A 1 105 ? 23.899 -27.507 16.746 1.00 92.31 105 ARG A CA 1
ATOM 838 C C . ARG A 1 105 ? 23.745 -26.436 15.664 1.00 92.31 105 ARG A C 1
ATOM 840 O O . ARG A 1 105 ? 22.672 -26.296 15.084 1.00 92.31 105 ARG A O 1
ATOM 847 N N . ALA A 1 106 ? 24.836 -25.742 15.346 1.00 92.88 106 ALA A N 1
ATOM 848 C CA . ALA A 1 106 ? 24.932 -24.920 14.141 1.00 92.88 106 ALA A CA 1
ATOM 849 C C . ALA A 1 106 ? 24.920 -25.776 12.858 1.00 92.88 106 ALA A C 1
ATOM 851 O O . ALA A 1 106 ? 25.209 -26.976 12.890 1.00 92.88 106 ALA A O 1
ATOM 852 N N . VAL A 1 107 ? 24.613 -25.143 11.724 1.00 93.06 107 VAL A N 1
ATOM 853 C CA . VAL A 1 107 ? 24.596 -25.790 10.405 1.00 93.06 107 VAL A CA 1
ATOM 854 C C . VAL A 1 107 ? 25.996 -26.340 10.067 1.00 93.06 107 VAL A C 1
ATOM 856 O O . VAL A 1 107 ? 26.978 -25.594 10.140 1.00 93.06 107 VAL A O 1
ATOM 859 N N . PRO A 1 108 ? 26.137 -27.635 9.722 1.00 93.81 108 PRO A N 1
ATOM 860 C CA . PRO A 1 108 ? 27.414 -28.201 9.296 1.00 93.81 108 PRO A CA 1
ATOM 861 C C . PRO A 1 108 ? 27.998 -27.487 8.070 1.00 93.81 108 PRO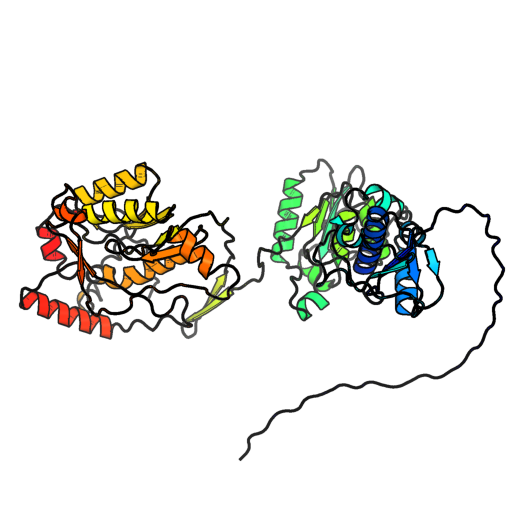 A C 1
ATOM 863 O O . PRO A 1 108 ? 27.325 -27.356 7.054 1.00 93.81 108 PRO A O 1
ATOM 866 N N . LYS A 1 109 ? 29.289 -27.125 8.122 1.00 92.00 109 LYS A N 1
ATOM 867 C CA . LYS A 1 109 ? 30.023 -26.442 7.028 1.00 92.00 109 LYS A CA 1
ATOM 868 C C . LYS A 1 109 ? 30.079 -27.215 5.697 1.00 92.00 109 LYS A C 1
ATOM 870 O O . LYS A 1 109 ? 30.537 -26.673 4.698 1.00 92.00 109 LYS A O 1
ATOM 875 N N . THR A 1 110 ? 29.691 -28.488 5.697 1.00 91.44 110 THR A N 1
ATOM 876 C CA . THR A 1 110 ? 29.570 -29.329 4.499 1.00 91.44 110 THR A CA 1
ATOM 877 C C . THR A 1 110 ? 28.293 -29.052 3.707 1.00 91.44 110 THR A C 1
ATOM 879 O O . THR A 1 110 ? 28.249 -29.358 2.519 1.00 91.44 110 THR A O 1
ATOM 882 N N . ILE A 1 111 ? 27.266 -28.482 4.345 1.00 92.81 111 ILE A N 1
ATOM 883 C CA . ILE A 1 111 ? 26.027 -28.056 3.693 1.00 92.81 111 ILE A CA 1
ATOM 884 C C . ILE A 1 111 ? 26.287 -26.691 3.057 1.00 92.81 111 ILE A C 1
ATOM 886 O O . ILE A 1 111 ? 26.809 -25.787 3.709 1.00 92.81 111 ILE A O 1
ATOM 890 N N . ARG A 1 112 ? 25.954 -26.550 1.774 1.00 91.06 112 ARG A N 1
ATOM 891 C CA . ARG A 1 112 ? 26.176 -25.311 1.026 1.0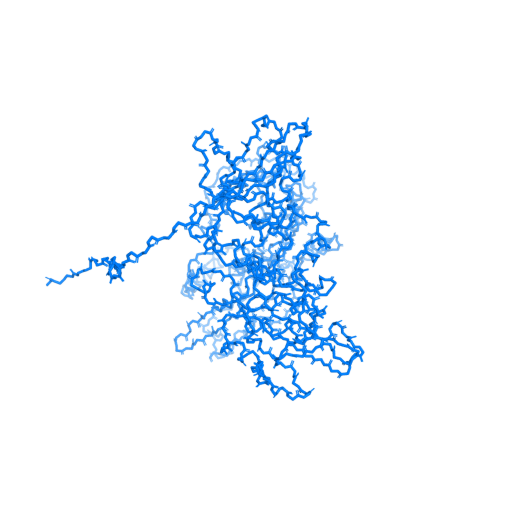0 91.06 112 ARG A CA 1
ATOM 892 C C . ARG A 1 112 ? 24.988 -24.367 1.162 1.00 91.06 112 ARG A C 1
ATOM 894 O O . ARG A 1 112 ? 23.833 -24.781 1.066 1.00 91.06 112 ARG A O 1
ATOM 901 N N . ASN A 1 113 ? 25.301 -23.085 1.300 1.00 93.06 113 ASN A N 1
ATOM 902 C CA . ASN A 1 113 ? 24.326 -22.012 1.196 1.00 93.06 113 ASN A CA 1
ATOM 903 C C . ASN A 1 113 ? 23.760 -21.956 -0.231 1.00 93.06 113 ASN A C 1
ATOM 905 O O . ASN A 1 113 ? 24.503 -21.891 -1.209 1.00 93.06 113 ASN A O 1
ATOM 909 N N . THR A 1 114 ? 22.437 -21.975 -0.329 1.00 93.50 114 THR A N 1
ATOM 910 C CA . THR A 1 114 ? 21.648 -21.865 -1.555 1.00 93.50 114 THR A CA 1
ATOM 911 C C . THR A 1 114 ? 20.938 -20.521 -1.538 1.00 93.50 114 THR A C 1
ATOM 913 O O . THR A 1 114 ? 20.172 -20.229 -0.619 1.00 93.50 114 THR A O 1
ATOM 916 N N . VAL A 1 115 ? 21.197 -19.690 -2.547 1.00 89.75 115 VAL A N 1
ATOM 917 C CA . VAL A 1 115 ? 20.525 -18.394 -2.663 1.00 89.75 115 VAL A CA 1
ATOM 918 C C . VAL A 1 115 ? 19.069 -18.626 -3.045 1.00 89.75 115 VAL A C 1
ATOM 920 O O . VAL A 1 115 ? 18.776 -19.293 -4.034 1.00 89.75 115 VAL A O 1
ATOM 923 N N . PHE A 1 116 ? 18.170 -18.062 -2.250 1.00 86.88 116 PHE A N 1
ATOM 924 C CA . PHE A 1 116 ? 16.735 -18.054 -2.482 1.00 86.88 116 PHE A CA 1
ATOM 925 C C . PHE A 1 116 ? 16.208 -16.729 -1.937 1.00 86.88 116 PHE A C 1
ATOM 927 O O . PHE A 1 116 ? 16.504 -16.387 -0.793 1.00 86.88 116 PHE A O 1
ATOM 934 N N . HIS A 1 117 ? 15.492 -15.983 -2.778 1.00 73.31 117 HIS A N 1
ATOM 935 C CA . HIS A 1 117 ? 15.133 -14.570 -2.626 1.00 73.31 117 HIS A CA 1
ATOM 936 C C . HIS A 1 117 ? 16.330 -13.618 -2.611 1.00 73.31 117 HIS A C 1
ATOM 938 O O . HIS A 1 117 ? 17.139 -13.581 -1.688 1.00 73.31 117 HIS A O 1
ATOM 944 N N . THR A 1 118 ? 16.404 -12.757 -3.628 1.00 64.69 118 THR A N 1
ATOM 945 C CA . THR A 1 118 ? 17.421 -11.690 -3.717 1.00 64.69 118 THR A CA 1
ATOM 946 C C . THR A 1 118 ? 17.083 -10.452 -2.880 1.00 64.69 118 THR A C 1
ATOM 948 O O . THR A 1 118 ? 17.939 -9.590 -2.676 1.00 64.69 118 THR A O 1
ATOM 951 N N . ARG A 1 119 ? 15.836 -10.332 -2.406 1.00 70.50 119 ARG A N 1
ATOM 952 C CA . ARG A 1 119 ? 15.322 -9.231 -1.578 1.00 70.50 119 ARG A CA 1
ATOM 953 C C . ARG A 1 119 ? 14.306 -9.783 -0.584 1.00 70.50 119 ARG A C 1
ATOM 955 O O . ARG A 1 119 ? 13.596 -10.729 -0.910 1.00 70.50 119 ARG A O 1
ATOM 962 N N . CYS A 1 120 ? 14.206 -9.178 0.601 1.00 69.00 120 CYS A N 1
ATOM 963 C CA . CYS A 1 120 ? 13.163 -9.553 1.556 1.00 69.00 120 CYS A CA 1
ATOM 964 C C . CYS A 1 120 ? 11.764 -9.390 0.957 1.00 69.00 120 CYS A C 1
ATOM 966 O O . CYS A 1 120 ? 11.530 -8.500 0.138 1.00 69.00 120 CYS A O 1
ATOM 968 N N . CYS A 1 121 ? 10.826 -10.171 1.495 1.00 72.25 121 CYS A N 1
ATOM 969 C CA . CYS A 1 121 ? 9.415 -9.806 1.572 1.00 72.25 121 CYS A CA 1
ATOM 970 C C . CYS A 1 121 ? 8.661 -9.824 0.220 1.00 72.25 121 CYS A C 1
ATOM 972 O O . CYS A 1 121 ? 7.458 -9.582 0.175 1.00 72.25 121 CYS A O 1
ATOM 974 N N . ILE A 1 122 ? 9.347 -10.143 -0.880 1.00 80.56 122 ILE A N 1
ATOM 975 C CA . ILE A 1 122 ? 8.754 -10.497 -2.175 1.00 80.56 122 ILE A CA 1
ATOM 976 C C . ILE A 1 122 ? 8.354 -11.986 -2.125 1.00 80.56 122 ILE A C 1
ATOM 978 O O . ILE A 1 122 ? 8.768 -12.710 -1.224 1.00 80.56 122 ILE A O 1
ATOM 982 N N . TYR A 1 123 ? 7.519 -12.459 -3.054 1.00 87.50 123 TYR A N 1
ATOM 983 C CA . TYR A 1 123 ? 7.308 -13.892 -3.290 1.00 87.50 123 TYR A CA 1
ATOM 984 C C . TYR A 1 123 ? 8.075 -14.335 -4.539 1.00 87.50 123 TYR A C 1
ATOM 986 O O . TYR A 1 123 ? 7.914 -13.741 -5.603 1.00 87.50 123 TYR A O 1
ATOM 994 N N . GLU A 1 124 ? 8.835 -15.416 -4.415 1.00 89.50 124 GLU A N 1
ATOM 995 C CA . GLU A 1 124 ? 9.408 -16.178 -5.524 1.00 89.50 124 GLU A CA 1
ATOM 996 C C . GLU A 1 124 ? 9.068 -17.652 -5.292 1.00 89.50 124 GLU A C 1
ATOM 998 O O . GLU A 1 124 ? 9.019 -18.125 -4.154 1.00 89.50 124 GLU A O 1
ATOM 1003 N N . ASP A 1 125 ? 8.759 -18.334 -6.388 1.00 91.69 125 ASP A N 1
ATOM 1004 C CA . ASP A 1 125 ? 8.217 -19.683 -6.407 1.00 91.69 125 ASP A CA 1
ATOM 1005 C C . ASP A 1 125 ? 9.271 -20.699 -5.934 1.00 91.69 125 ASP A C 1
ATOM 1007 O O . ASP A 1 125 ? 10.319 -20.808 -6.574 1.00 91.69 125 ASP A O 1
ATOM 1011 N N . PRO A 1 126 ? 9.016 -21.493 -4.876 1.00 93.56 126 PRO A N 1
ATOM 1012 C CA . PRO A 1 126 ? 9.947 -22.522 -4.413 1.00 93.56 126 PRO A CA 1
ATOM 1013 C C . PRO A 1 126 ? 10.451 -23.463 -5.512 1.00 93.56 126 PRO A C 1
ATOM 1015 O O . PRO A 1 126 ? 11.573 -23.963 -5.428 1.00 93.56 126 PRO A O 1
ATOM 1018 N N . ARG A 1 127 ? 9.654 -23.685 -6.570 1.00 90.31 127 ARG A N 1
ATOM 1019 C CA . ARG A 1 127 ? 9.974 -24.601 -7.672 1.00 90.31 127 ARG A CA 1
ATOM 1020 C C . ARG A 1 127 ? 11.232 -24.213 -8.451 1.00 90.31 127 ARG A C 1
ATOM 1022 O O . ARG A 1 127 ? 11.773 -25.088 -9.127 1.00 90.31 127 ARG A O 1
ATOM 1029 N N . VAL A 1 128 ? 11.762 -22.991 -8.305 1.00 91.25 128 VAL A N 1
ATOM 1030 C CA . VAL A 1 128 ? 13.097 -22.625 -8.830 1.00 91.25 128 VAL A CA 1
ATOM 1031 C C . VAL A 1 128 ? 14.216 -23.515 -8.267 1.00 91.25 128 VAL A C 1
ATOM 1033 O O . VAL A 1 128 ? 15.236 -23.713 -8.920 1.00 91.25 128 VAL A O 1
ATOM 1036 N N . LEU A 1 129 ? 14.002 -24.118 -7.091 1.00 92.62 129 LEU A N 1
ATOM 1037 C CA . LEU A 1 129 ? 14.941 -25.024 -6.426 1.00 92.62 129 LEU A CA 1
ATOM 1038 C C . LEU A 1 129 ? 14.737 -26.510 -6.793 1.00 92.62 129 LEU A C 1
ATOM 1040 O O . LEU A 1 129 ? 15.475 -27.361 -6.296 1.00 92.62 129 LEU A O 1
ATOM 1044 N N . SER A 1 130 ? 13.765 -26.857 -7.652 1.00 89.75 130 SER A N 1
ATOM 1045 C CA . SER A 1 130 ? 13.395 -28.264 -7.929 1.00 89.75 130 SER A CA 1
ATOM 1046 C C . SER A 1 130 ? 14.531 -29.098 -8.531 1.00 89.75 130 SER A C 1
ATOM 1048 O O . SER A 1 130 ? 14.591 -30.306 -8.312 1.00 89.75 130 SER A O 1
ATOM 1050 N N . ASN A 1 131 ? 15.441 -28.452 -9.266 1.00 90.38 131 ASN A N 1
ATOM 1051 C CA . ASN A 1 131 ? 16.574 -29.101 -9.931 1.00 90.38 131 ASN A CA 1
ATOM 1052 C C . ASN A 1 131 ? 17.775 -29.341 -8.992 1.00 90.38 131 ASN A C 1
ATOM 1054 O O . ASN A 1 131 ? 18.804 -29.842 -9.437 1.00 90.38 131 ASN A O 1
ATOM 1058 N N . ILE A 1 132 ? 17.680 -28.967 -7.710 1.00 90.75 132 ILE A N 1
ATOM 1059 C CA . ILE A 1 132 ? 18.748 -29.185 -6.729 1.00 90.75 132 ILE A CA 1
ATOM 1060 C C . ILE A 1 132 ? 18.605 -30.590 -6.134 1.00 90.75 132 ILE A C 1
ATOM 1062 O O . ILE A 1 132 ? 17.710 -30.867 -5.327 1.00 90.75 132 ILE A O 1
ATOM 1066 N N . GLU A 1 133 ? 19.516 -31.479 -6.531 1.00 89.19 133 GLU A N 1
ATOM 1067 C CA . GLU A 1 133 ? 19.532 -32.885 -6.110 1.00 89.19 133 GLU A CA 1
ATOM 1068 C C . GLU A 1 133 ? 20.111 -33.111 -4.704 1.00 89.19 133 GLU A C 1
ATOM 1070 O O . GLU A 1 133 ? 19.859 -34.169 -4.123 1.00 89.19 133 GLU A O 1
ATOM 1075 N N . ASP A 1 134 ? 20.821 -32.121 -4.140 1.00 91.12 134 ASP A N 1
ATOM 1076 C CA . ASP A 1 134 ? 21.469 -32.185 -2.822 1.00 91.12 134 ASP A CA 1
ATOM 1077 C C . ASP A 1 134 ? 20.519 -32.715 -1.733 1.00 91.12 134 ASP A C 1
ATOM 1079 O O . ASP A 1 134 ? 19.363 -32.286 -1.620 1.00 91.12 134 ASP A O 1
ATOM 1083 N N . GLU A 1 135 ? 21.011 -33.621 -0.881 1.00 91.88 135 GLU A N 1
ATOM 1084 C CA . GLU A 1 135 ? 20.224 -34.203 0.217 1.00 91.88 135 GLU A CA 1
ATOM 1085 C C . GLU A 1 135 ? 19.688 -33.114 1.158 1.00 91.88 135 GLU A C 1
ATOM 1087 O O . GLU A 1 135 ? 18.522 -33.158 1.545 1.00 91.88 135 GLU A O 1
ATOM 1092 N N . HIS A 1 136 ? 20.492 -32.087 1.449 1.00 95.44 136 HIS A N 1
ATOM 1093 C CA . HIS A 1 136 ? 20.127 -30.963 2.311 1.00 95.44 136 HIS A CA 1
ATOM 1094 C C . HIS A 1 136 ? 20.317 -29.628 1.583 1.00 95.44 136 HIS A C 1
ATOM 1096 O O . HIS A 1 136 ? 21.437 -29.282 1.220 1.00 95.44 136 HIS A O 1
ATOM 1102 N N . ILE A 1 137 ? 19.244 -28.842 1.455 1.00 95.69 137 ILE A N 1
ATOM 1103 C CA . ILE A 1 137 ? 19.298 -27.448 0.979 1.00 95.69 137 ILE A CA 1
ATOM 1104 C C . ILE A 1 137 ? 19.311 -26.501 2.185 1.00 95.69 137 ILE A C 1
ATOM 1106 O O . ILE A 1 137 ? 18.450 -26.612 3.058 1.00 95.69 137 ILE A O 1
ATOM 1110 N N . HIS A 1 138 ? 20.256 -25.560 2.247 1.00 96.19 138 HIS A N 1
ATOM 1111 C CA . HIS A 1 138 ? 20.251 -24.494 3.254 1.00 96.19 138 HIS A CA 1
ATOM 1112 C C . HIS A 1 138 ? 20.077 -23.129 2.587 1.00 96.19 138 HIS A C 1
ATOM 1114 O O . HIS A 1 138 ? 20.973 -22.663 1.892 1.00 96.19 138 HIS A O 1
ATOM 1120 N N . LEU A 1 139 ? 18.912 -22.513 2.763 1.00 95.00 139 LEU A N 1
ATOM 1121 C CA . LEU A 1 139 ? 18.537 -21.249 2.131 1.00 95.00 139 LEU A CA 1
ATOM 1122 C C . LEU A 1 139 ? 19.177 -20.044 2.836 1.00 95.00 139 LEU A C 1
ATOM 1124 O O . LEU A 1 139 ? 19.248 -20.021 4.062 1.00 95.00 139 LEU A O 1
ATOM 1128 N N . THR A 1 140 ? 19.568 -19.016 2.078 1.00 88.38 140 THR A N 1
ATOM 1129 C CA . THR A 1 140 ? 20.074 -17.734 2.622 1.00 88.38 140 THR A CA 1
ATOM 1130 C C . THR A 1 140 ? 19.019 -16.623 2.703 1.00 88.38 140 THR A C 1
ATOM 1132 O O . THR A 1 140 ? 19.357 -15.474 2.990 1.00 88.38 140 THR A O 1
ATOM 1135 N N . GLY A 1 141 ? 17.760 -16.916 2.371 1.00 77.00 141 GLY A N 1
ATOM 1136 C CA . GLY A 1 141 ? 16.666 -15.947 2.448 1.00 77.00 141 GLY A CA 1
ATOM 1137 C C . GLY A 1 141 ? 16.240 -15.693 3.896 1.00 77.00 141 GLY A C 1
ATOM 1138 O O . GLY A 1 141 ? 16.374 -16.569 4.743 1.00 77.00 141 GLY A O 1
ATOM 1139 N N . LYS A 1 142 ? 15.709 -14.502 4.184 1.00 85.12 142 LYS A N 1
ATOM 1140 C CA . LYS A 1 142 ? 15.223 -14.103 5.518 1.00 85.12 142 LYS A CA 1
ATOM 1141 C C . LYS A 1 142 ? 13.775 -13.626 5.472 1.00 85.12 142 LYS A C 1
ATOM 1143 O O . LYS A 1 142 ? 13.303 -13.169 4.429 1.00 85.12 142 LYS A O 1
ATOM 1148 N N . PHE A 1 143 ? 13.110 -13.650 6.626 1.00 88.69 143 PHE A N 1
ATOM 1149 C CA . PHE A 1 143 ? 11.752 -13.164 6.908 1.00 88.69 143 PHE A CA 1
ATOM 1150 C C . PHE A 1 143 ? 10.600 -13.896 6.204 1.00 88.69 143 PHE A C 1
ATOM 1152 O O . PHE A 1 143 ? 9.577 -14.136 6.838 1.00 88.69 143 PHE A O 1
ATOM 1159 N N . TYR A 1 144 ? 10.723 -14.223 4.913 1.00 90.31 144 TYR A N 1
ATOM 1160 C CA . TYR A 1 144 ? 9.719 -14.953 4.121 1.00 90.31 144 TYR A CA 1
ATOM 1161 C C . TYR A 1 144 ? 8.268 -14.459 4.299 1.00 90.31 144 TYR A C 1
ATOM 1163 O O . TYR A 1 144 ? 7.329 -15.255 4.377 1.00 90.31 144 TYR A O 1
ATOM 1171 N N . GLN A 1 145 ? 8.084 -13.137 4.363 1.00 90.88 145 GLN A N 1
ATOM 1172 C CA . GLN A 1 145 ? 6.814 -12.459 4.655 1.00 90.88 145 GLN A CA 1
ATOM 1173 C C . GLN A 1 145 ? 5.832 -12.483 3.468 1.00 90.88 145 GLN A C 1
ATOM 1175 O O . GLN A 1 145 ? 5.433 -11.449 2.942 1.00 90.88 145 GLN A O 1
ATOM 1180 N N . SER A 1 146 ? 5.434 -13.676 3.024 1.00 91.69 146 SER A N 1
ATOM 1181 C CA . SER A 1 146 ? 4.378 -13.849 2.028 1.00 91.69 146 SER A CA 1
ATOM 1182 C C . SER A 1 146 ? 3.520 -15.067 2.341 1.00 91.69 146 SER A C 1
ATOM 1184 O O . SER A 1 146 ? 4.024 -16.185 2.418 1.00 91.69 146 SER A O 1
ATOM 1186 N N . TYR A 1 147 ? 2.206 -14.863 2.459 1.00 92.44 147 TYR A N 1
ATOM 1187 C CA . TYR A 1 147 ? 1.249 -15.945 2.718 1.00 92.44 147 TYR A CA 1
ATOM 1188 C C . TYR A 1 147 ? 1.239 -17.016 1.621 1.00 92.44 147 TYR A C 1
ATOM 1190 O O . TYR A 1 147 ? 0.862 -18.151 1.885 1.00 92.44 147 TYR A O 1
ATOM 1198 N N . LYS A 1 148 ? 1.671 -16.665 0.401 1.00 94.56 148 LYS A N 1
ATOM 1199 C CA . LYS A 1 148 ? 1.684 -17.539 -0.782 1.00 94.56 148 LYS A CA 1
ATOM 1200 C C . LYS A 1 148 ? 2.499 -18.818 -0.595 1.00 94.56 148 LYS A C 1
ATOM 1202 O O . LYS A 1 148 ? 2.267 -19.796 -1.290 1.00 94.56 148 LYS A O 1
ATOM 1207 N N . TYR A 1 149 ? 3.437 -18.831 0.350 1.00 95.25 149 TYR A N 1
ATOM 1208 C CA . TYR A 1 149 ? 4.161 -20.049 0.702 1.00 95.25 149 TYR A CA 1
ATOM 1209 C C . TYR A 1 149 ? 3.300 -21.079 1.429 1.00 95.25 149 TYR A C 1
ATOM 1211 O O . TYR A 1 149 ? 3.501 -22.274 1.247 1.00 95.25 149 TYR A O 1
ATOM 1219 N N . PHE A 1 150 ? 2.351 -20.620 2.241 1.00 95.81 150 PHE A N 1
ATOM 1220 C CA . PHE A 1 150 ? 1.452 -21.440 3.051 1.00 95.81 150 PHE A CA 1
ATOM 1221 C C . PHE A 1 150 ? -0.018 -21.191 2.670 1.00 95.81 150 PHE A C 1
ATOM 1223 O O . PHE A 1 150 ? -0.929 -21.248 3.500 1.00 95.81 150 PHE A O 1
ATOM 1230 N N . GLU A 1 151 ? -0.255 -20.905 1.388 1.00 94.00 151 GLU A N 1
ATOM 1231 C CA . GLU A 1 151 ? -1.591 -20.747 0.823 1.00 94.00 151 GLU A CA 1
ATOM 1232 C C . GLU A 1 151 ? -2.389 -22.048 1.001 1.00 94.00 151 GLU A C 1
ATOM 1234 O O . GLU A 1 151 ? -1.873 -23.149 0.814 1.00 94.00 151 GLU A O 1
ATOM 1239 N N . GLY A 1 152 ? -3.640 -21.929 1.454 1.00 93.25 152 GLY A N 1
ATOM 1240 C CA . GLY A 1 152 ? -4.481 -23.074 1.818 1.00 93.25 152 GLY A CA 1
ATOM 1241 C C . GLY A 1 152 ? -4.197 -23.715 3.188 1.00 93.25 152 GLY A C 1
ATOM 1242 O O . GLY A 1 152 ? -5.039 -24.461 3.670 1.00 93.25 152 GLY A O 1
ATOM 1243 N N . MET A 1 153 ? -3.097 -23.393 3.882 1.00 96.50 153 MET A N 1
ATOM 1244 C CA . MET A 1 153 ? -2.736 -24.037 5.164 1.00 96.50 153 MET A CA 1
ATOM 1245 C C . MET A 1 153 ? -3.437 -23.444 6.406 1.00 96.50 153 MET A C 1
ATOM 1247 O O . MET A 1 153 ? -3.012 -23.697 7.533 1.00 96.50 153 MET A O 1
ATOM 1251 N N . ARG A 1 154 ? -4.486 -22.623 6.251 1.00 95.38 154 ARG A N 1
ATOM 1252 C CA . ARG A 1 154 ? -5.037 -21.825 7.365 1.00 95.38 154 ARG A CA 1
ATOM 1253 C C . ARG A 1 154 ? -5.546 -22.668 8.533 1.00 95.38 154 ARG A C 1
ATOM 1255 O O . ARG A 1 154 ? -5.268 -22.335 9.684 1.00 95.38 154 ARG A O 1
ATOM 1262 N N . ASP A 1 155 ? -6.262 -23.747 8.249 1.00 96.56 155 ASP A N 1
ATOM 1263 C CA . ASP A 1 155 ? -6.850 -24.580 9.300 1.00 96.56 155 ASP A CA 1
ATOM 1264 C C . ASP A 1 155 ? -5.772 -25.379 10.050 1.00 96.56 155 ASP A C 1
ATOM 1266 O O . ASP A 1 155 ? -5.848 -25.530 11.269 1.00 96.56 155 ASP A O 1
ATOM 1270 N N . GLU A 1 156 ? -4.698 -25.783 9.360 1.00 96.50 156 GLU A N 1
ATOM 1271 C CA . GLU A 1 156 ? -3.508 -26.360 9.998 1.00 96.50 156 GLU A CA 1
ATOM 1272 C C . GLU A 1 156 ? -2.838 -25.343 10.931 1.00 96.50 156 GLU A C 1
ATOM 1274 O O . GLU A 1 156 ? -2.594 -25.640 12.100 1.00 96.50 156 GLU A O 1
ATOM 1279 N N . GLN A 1 157 ? -2.621 -24.114 10.458 1.00 97.19 157 GLN A N 1
ATOM 1280 C CA . GLN A 1 157 ? -2.027 -23.032 11.251 1.00 97.19 157 GLN A CA 1
ATOM 1281 C C . GLN A 1 157 ? -2.857 -22.710 12.505 1.00 97.19 157 GLN A C 1
ATOM 1283 O O . GLN A 1 157 ? -2.306 -22.532 13.593 1.00 97.19 157 GLN A O 1
ATOM 1288 N N . LEU A 1 158 ? -4.190 -22.704 12.392 1.00 96.81 158 LEU A N 1
ATOM 1289 C CA . LEU A 1 158 ? -5.092 -22.567 13.538 1.00 96.81 158 LEU A CA 1
ATOM 1290 C C . LEU A 1 158 ? -5.036 -23.763 14.497 1.00 96.81 158 LEU A C 1
ATOM 1292 O O . LEU A 1 158 ? -5.184 -23.563 15.707 1.00 96.81 158 LEU A O 1
ATOM 1296 N N . SER A 1 159 ? -4.825 -24.980 13.988 1.00 96.88 159 SER A N 1
ATOM 1297 C CA . SER A 1 159 ? -4.669 -26.198 14.799 1.00 96.88 159 SER A CA 1
ATOM 1298 C C . SER A 1 159 ? -3.332 -26.245 15.552 1.00 96.88 159 SER A C 1
ATOM 1300 O O . SER A 1 159 ? -3.230 -26.868 16.604 1.00 96.88 159 SER A O 1
ATOM 1302 N N . TRP A 1 160 ? -2.310 -25.562 15.026 1.00 97.88 160 TRP A N 1
ATOM 1303 C CA . TRP A 1 160 ? -0.967 -25.485 15.601 1.00 97.88 160 TRP A CA 1
ATOM 1304 C C . TRP A 1 160 ? -0.815 -24.447 16.712 1.00 97.88 160 TRP A C 1
ATOM 1306 O O . TRP A 1 160 ? 0.116 -24.554 17.519 1.00 97.88 160 TRP A O 1
ATOM 1316 N N . LEU A 1 161 ? -1.713 -23.459 16.765 1.00 97.25 161 LEU A N 1
ATOM 1317 C CA . LEU A 1 161 ? -1.835 -22.553 17.902 1.00 97.25 161 LEU A CA 1
ATOM 1318 C C . LEU A 1 161 ? -2.176 -23.322 19.179 1.00 97.25 161 LEU A C 1
ATOM 1320 O O . LEU A 1 161 ? -2.972 -24.261 19.166 1.00 97.25 161 LEU A O 1
ATOM 1324 N N . LYS A 1 162 ? -1.616 -22.863 20.300 1.00 95.44 162 LYS A N 1
ATOM 1325 C CA . LYS A 1 162 ? -1.985 -23.331 21.636 1.00 95.44 162 LYS A CA 1
ATOM 1326 C C . LYS A 1 162 ? -3.504 -23.188 21.835 1.00 95.44 162 LYS A C 1
ATOM 1328 O O . LYS A 1 162 ? -4.147 -22.320 21.244 1.00 95.44 162 LYS A O 1
ATOM 1333 N N . GLU A 1 163 ? -4.086 -24.041 22.670 1.00 90.88 163 GLU A N 1
ATOM 1334 C CA . GLU A 1 163 ? -5.477 -23.885 23.090 1.00 90.88 163 GLU A CA 1
ATOM 1335 C C . GLU A 1 163 ? -5.666 -22.541 23.818 1.00 90.88 163 GLU A C 1
ATOM 1337 O O . GLU A 1 163 ? -4.872 -22.182 24.697 1.00 90.88 163 GLU A O 1
ATOM 1342 N N . SER A 1 164 ? -6.681 -21.771 23.412 1.00 87.44 164 SER A N 1
ATOM 1343 C CA . SER A 1 164 ? -7.001 -20.489 24.044 1.00 87.44 164 SER A CA 1
ATOM 1344 C C . SER A 1 164 ? -7.510 -20.723 25.472 1.00 87.44 164 SER A C 1
ATOM 1346 O O . SER A 1 164 ? -8.295 -21.649 25.683 1.00 87.44 164 SER A O 1
ATOM 1348 N N . PRO A 1 165 ? -7.117 -19.900 26.463 1.00 86.75 165 PRO A N 1
ATOM 1349 C CA . PRO A 1 165 ? -7.744 -19.938 27.781 1.00 86.75 165 PRO A CA 1
ATOM 1350 C C . PRO A 1 165 ? -9.251 -19.651 27.679 1.00 86.75 165 PRO A C 1
ATOM 1352 O O . PRO A 1 165 ? -9.706 -18.958 26.769 1.00 86.75 165 PRO A O 1
ATOM 1355 N N . ALA A 1 166 ? -10.030 -20.172 28.632 1.00 81.06 166 ALA A N 1
ATOM 1356 C CA . ALA A 1 166 ? -11.491 -20.022 28.648 1.00 81.06 166 ALA A CA 1
ATOM 1357 C C . ALA A 1 166 ? -11.960 -18.554 28.760 1.00 81.06 166 ALA A C 1
ATOM 1359 O O . ALA A 1 166 ? -13.049 -18.206 28.285 1.00 81.06 166 ALA A O 1
ATOM 1360 N N . GLU A 1 167 ? -11.123 -17.718 29.380 1.00 83.50 167 GLU A N 1
ATOM 1361 C CA . GLU A 1 167 ? -11.314 -16.288 29.603 1.00 83.50 167 GLU A CA 1
ATOM 1362 C C . GLU A 1 167 ? -9.986 -15.542 29.413 1.00 83.50 167 GLU A C 1
ATOM 1364 O O . GLU A 1 167 ? -8.909 -16.079 29.688 1.00 83.50 167 GLU A O 1
ATOM 1369 N N . PHE A 1 168 ? -10.079 -14.286 28.980 1.00 90.88 168 PHE A N 1
ATOM 1370 C CA . PHE A 1 168 ? -8.971 -13.337 28.920 1.00 90.88 168 PHE A CA 1
ATOM 1371 C C . PHE A 1 168 ? -9.330 -12.160 29.840 1.00 90.88 168 PHE A C 1
ATOM 1373 O O . PHE A 1 168 ? -10.136 -11.318 29.438 1.00 90.88 168 PHE A O 1
ATOM 1380 N N . PRO A 1 169 ? -8.812 -12.119 31.084 1.00 85.88 169 PRO A N 1
ATOM 1381 C CA . PRO A 1 169 ? -9.176 -11.094 32.057 1.00 85.88 169 PRO A CA 1
ATOM 1382 C C . PRO A 1 169 ? -8.989 -9.680 31.504 1.00 85.88 169 PRO A C 1
ATOM 1384 O O . PRO A 1 169 ? -7.976 -9.367 30.882 1.00 85.88 169 PRO A O 1
ATOM 1387 N N . GLY A 1 170 ? -9.992 -8.827 31.708 1.00 87.06 170 GLY A N 1
ATOM 1388 C CA . GLY A 1 170 ? -9.959 -7.453 31.217 1.00 87.06 170 GLY A CA 1
ATOM 1389 C C . GLY A 1 170 ? -10.072 -7.286 29.699 1.00 87.06 170 GLY A C 1
ATOM 1390 O O . GLY A 1 170 ? -9.721 -6.218 29.208 1.00 87.06 170 GLY A O 1
ATOM 1391 N N . LEU A 1 171 ? -10.586 -8.273 28.959 1.00 92.44 171 LEU A N 1
ATOM 1392 C CA . LEU A 1 171 ? -11.080 -8.095 27.589 1.00 92.44 171 LEU A CA 1
ATOM 1393 C C . LEU A 1 171 ? -12.525 -8.625 27.460 1.00 92.44 171 LEU A C 1
ATOM 1395 O O . LEU A 1 171 ? -12.897 -9.552 28.182 1.00 92.44 171 LEU A O 1
ATOM 1399 N N . PRO A 1 172 ? -13.354 -8.066 26.555 1.00 92.31 172 PRO A N 1
ATOM 1400 C CA . PRO A 1 172 ? -14.683 -8.605 26.265 1.00 92.31 172 PRO A CA 1
ATOM 1401 C C . PRO A 1 172 ? -14.576 -9.986 25.606 1.00 92.31 172 PRO A C 1
ATOM 1403 O O . PRO A 1 172 ? -13.549 -10.324 25.015 1.00 92.31 172 PRO A O 1
ATOM 1406 N N . LYS A 1 173 ? -15.651 -10.770 25.655 1.00 92.31 173 LYS A N 1
ATOM 1407 C CA . LYS A 1 173 ? -15.757 -12.054 24.953 1.00 92.31 173 LYS A CA 1
ATOM 1408 C C . LYS A 1 173 ? -16.702 -11.908 23.765 1.00 92.31 173 LYS A C 1
ATOM 1410 O O . LYS A 1 173 ? -17.718 -11.237 23.897 1.00 92.31 173 LYS A O 1
ATOM 1415 N N . SER A 1 174 ? -16.398 -12.537 22.631 1.00 93.44 174 SER A N 1
ATOM 1416 C CA . SER A 1 174 ? -17.406 -12.698 21.576 1.00 93.44 174 SER A CA 1
ATOM 1417 C C . SER A 1 174 ? -18.364 -13.819 21.967 1.00 93.44 174 SER A C 1
ATOM 1419 O O . SER A 1 174 ? -17.949 -14.952 22.223 1.00 93.44 174 SER A O 1
ATOM 1421 N N . ASP A 1 175 ? -19.649 -13.493 22.046 1.00 92.94 175 ASP A N 1
ATOM 1422 C CA . ASP A 1 175 ? -20.714 -14.425 22.407 1.00 92.94 175 ASP A CA 1
ATOM 1423 C C . ASP A 1 175 ? -22.022 -14.085 21.670 1.00 92.94 175 ASP A C 1
ATOM 1425 O O . ASP A 1 175 ? -21.996 -13.457 20.611 1.00 92.94 175 ASP A O 1
ATOM 1429 N N . ALA A 1 176 ? -23.169 -14.552 22.168 1.00 92.38 176 ALA A N 1
ATOM 1430 C CA . ALA A 1 176 ? -24.467 -14.315 21.538 1.00 92.38 176 ALA A CA 1
ATOM 1431 C C . ALA A 1 176 ? -24.948 -12.852 21.637 1.00 92.38 176 ALA A C 1
ATOM 1433 O O . ALA A 1 176 ? -25.747 -12.429 20.805 1.00 92.38 176 ALA A O 1
ATOM 1434 N N . GLU A 1 177 ? -24.472 -12.084 22.622 1.00 92.88 177 GLU A N 1
ATOM 1435 C CA . GLU A 1 177 ? -24.903 -10.703 22.886 1.00 92.88 177 GLU A CA 1
ATOM 1436 C C . GLU A 1 177 ? -23.840 -9.674 22.475 1.00 92.88 177 GLU A C 1
ATOM 1438 O O . GLU A 1 177 ? -24.184 -8.546 22.119 1.00 92.88 177 GLU A O 1
ATOM 1443 N N . THR A 1 178 ? -22.563 -10.067 22.466 1.00 92.81 178 THR A N 1
ATOM 1444 C CA . THR A 1 178 ? -21.415 -9.177 22.252 1.00 92.81 178 THR A CA 1
ATOM 1445 C C . THR A 1 178 ? -20.745 -9.410 20.903 1.00 92.81 178 THR A C 1
ATOM 1447 O O . THR A 1 178 ? -20.249 -10.504 20.617 1.00 92.81 178 THR A O 1
ATOM 1450 N N . HIS A 1 179 ? -20.702 -8.363 20.076 1.00 94.56 179 HIS A N 1
ATOM 1451 C CA . HIS A 1 179 ? -19.865 -8.295 18.882 1.00 94.56 179 HIS A CA 1
ATOM 1452 C C . HIS A 1 179 ? -18.507 -7.687 19.216 1.00 94.56 179 HIS A C 1
ATOM 1454 O O . HIS A 1 179 ? -18.446 -6.579 19.755 1.00 94.56 179 HIS A O 1
ATOM 1460 N N . VAL A 1 180 ? -17.429 -8.385 18.860 1.00 95.94 180 VAL A N 1
ATOM 1461 C CA . VAL A 1 180 ? -16.059 -7.909 19.085 1.00 95.94 180 VAL A CA 1
ATOM 1462 C C . VAL A 1 180 ? -15.369 -7.621 17.752 1.00 95.94 180 VAL A C 1
ATOM 1464 O O . VAL A 1 180 ? -14.947 -8.528 17.028 1.00 95.94 180 VAL A O 1
ATOM 1467 N N . MET A 1 181 ? -15.213 -6.329 17.461 1.00 97.38 181 MET A N 1
ATOM 1468 C CA . MET A 1 181 ? -14.285 -5.835 16.449 1.00 97.38 181 MET A CA 1
ATOM 1469 C C . MET A 1 181 ? -12.893 -5.696 17.072 1.00 97.38 181 MET A C 1
ATOM 1471 O O . MET A 1 181 ? -12.742 -5.330 18.235 1.00 97.38 181 MET A O 1
ATOM 1475 N N . CYS A 1 182 ? -11.854 -5.949 16.290 1.00 98.56 182 CYS A N 1
ATOM 1476 C CA . CYS A 1 182 ? -10.471 -5.854 16.729 1.00 98.56 182 CYS A CA 1
ATOM 1477 C C . CYS A 1 182 ? -9.666 -4.925 15.830 1.00 98.56 182 CYS A C 1
ATOM 1479 O O . CYS A 1 182 ? -9.831 -4.938 14.615 1.00 98.56 182 CYS A O 1
ATOM 1481 N N . VAL A 1 183 ? -8.763 -4.141 16.410 1.00 98.50 183 VAL A N 1
ATOM 1482 C CA . VAL A 1 183 ? -7.925 -3.178 15.691 1.00 98.50 183 VAL A CA 1
ATOM 1483 C C . VAL A 1 183 ? -6.480 -3.380 16.112 1.00 98.50 183 VAL A C 1
ATOM 1485 O O . VAL A 1 183 ? -6.151 -3.273 17.289 1.00 98.50 183 VAL A O 1
ATOM 1488 N N . HIS A 1 184 ? -5.587 -3.632 15.159 1.00 98.38 184 HIS A N 1
ATOM 1489 C CA . HIS A 1 184 ? -4.154 -3.608 15.439 1.00 98.38 184 HIS A CA 1
ATOM 1490 C C . HIS A 1 184 ? -3.542 -2.269 15.025 1.00 98.38 184 HIS A C 1
ATOM 1492 O O . HIS A 1 184 ? -3.660 -1.850 13.867 1.00 98.38 184 HIS A O 1
ATOM 1498 N N . VAL A 1 185 ? -2.832 -1.651 15.966 1.00 97.12 185 VAL A N 1
ATOM 1499 C CA . VAL A 1 185 ? -2.196 -0.335 15.910 1.00 97.12 185 VAL A CA 1
ATOM 1500 C C . VAL A 1 185 ? -0.680 -0.497 16.049 1.00 97.12 185 VAL A C 1
ATOM 1502 O O . VAL A 1 185 ? -0.204 -1.190 16.944 1.00 97.12 185 VAL A O 1
ATOM 1505 N N . ARG A 1 186 ? 0.104 0.132 15.169 1.00 94.94 186 ARG A N 1
ATOM 1506 C CA . ARG A 1 186 ? 1.573 0.051 15.176 1.00 94.94 186 ARG A CA 1
ATOM 1507 C C . ARG A 1 186 ? 2.197 1.411 14.956 1.00 94.94 186 ARG A C 1
ATOM 1509 O O . ARG A 1 186 ? 1.939 2.040 13.932 1.00 94.94 186 ARG A O 1
ATOM 1516 N N . ARG A 1 187 ? 3.047 1.843 15.884 1.00 90.75 187 ARG A N 1
ATOM 1517 C CA . ARG A 1 187 ? 3.706 3.151 15.804 1.00 90.75 187 ARG A CA 1
ATOM 1518 C C . ARG A 1 187 ? 5.195 3.098 16.096 1.00 90.75 187 ARG A C 1
ATOM 1520 O O . ARG A 1 187 ? 5.958 3.458 15.209 1.00 90.75 187 ARG A O 1
ATOM 1527 N N . GLY A 1 188 ? 5.604 2.624 17.271 1.00 88.81 188 GLY A N 1
ATOM 1528 C CA . GLY A 1 188 ? 6.946 2.781 17.856 1.00 88.81 188 GLY A CA 1
ATOM 1529 C C . GLY A 1 188 ? 8.113 2.826 16.859 1.00 88.81 188 GLY A C 1
ATOM 1530 O O . GLY A 1 188 ? 8.553 3.900 16.455 1.00 88.81 188 GLY A O 1
ATOM 1531 N N . ASP A 1 189 ? 8.626 1.664 16.449 1.00 83.75 189 ASP A N 1
ATOM 1532 C CA . ASP A 1 189 ? 9.726 1.579 15.475 1.00 83.75 189 ASP A CA 1
ATOM 1533 C C . ASP A 1 189 ? 9.312 1.906 14.029 1.00 83.75 189 ASP A C 1
ATOM 1535 O O . ASP A 1 189 ? 10.177 2.233 13.220 1.00 83.75 189 ASP A O 1
ATOM 1539 N N . PHE A 1 190 ? 8.015 1.900 13.701 1.00 86.44 190 PHE A N 1
ATOM 1540 C CA . PHE A 1 190 ? 7.531 2.262 12.362 1.00 86.44 190 PHE A CA 1
ATOM 1541 C C . PHE A 1 190 ? 7.738 3.755 12.074 1.00 86.44 190 PHE A C 1
ATOM 1543 O O . PHE A 1 190 ? 8.255 4.101 11.014 1.00 86.44 190 PHE A O 1
ATOM 1550 N N . LEU A 1 191 ? 7.428 4.624 13.042 1.00 79.56 191 LEU A N 1
ATOM 1551 C CA . LEU A 1 191 ? 7.674 6.068 12.961 1.00 79.56 191 LEU A CA 1
ATOM 1552 C C . LEU A 1 191 ? 9.167 6.386 12.787 1.00 79.56 191 LEU A C 1
ATOM 1554 O O . LEU A 1 191 ? 9.520 7.296 12.043 1.00 79.56 191 LEU A O 1
ATOM 1558 N N . ILE A 1 192 ? 10.045 5.623 13.447 1.00 73.56 192 ILE A N 1
ATOM 1559 C CA . ILE A 1 192 ? 11.505 5.805 13.373 1.00 73.56 192 ILE A CA 1
ATOM 1560 C C . ILE A 1 192 ? 12.059 5.304 12.030 1.00 73.56 192 ILE A C 1
ATOM 1562 O O . ILE A 1 192 ? 12.956 5.923 11.463 1.00 73.56 192 ILE A O 1
ATOM 1566 N N . ALA A 1 193 ? 11.532 4.191 11.513 1.00 71.12 193 ALA A N 1
ATOM 1567 C CA . ALA A 1 193 ? 11.971 3.581 10.258 1.00 71.12 193 ALA A CA 1
ATOM 1568 C C . ALA A 1 193 ? 11.375 4.232 8.992 1.00 71.12 193 ALA A C 1
ATOM 1570 O O . ALA A 1 193 ? 11.761 3.857 7.886 1.00 71.12 193 ALA A O 1
ATOM 1571 N N . GLY A 1 194 ? 10.432 5.172 9.130 1.00 72.12 194 GLY A N 1
ATOM 1572 C CA . GLY A 1 194 ? 9.688 5.738 7.997 1.00 72.12 194 GLY A CA 1
ATOM 1573 C C . GLY A 1 194 ? 8.693 4.755 7.365 1.00 72.12 194 GLY A C 1
ATOM 1574 O O . GLY A 1 194 ? 8.347 4.893 6.194 1.00 72.12 194 GLY A O 1
ATOM 1575 N N . PHE A 1 195 ? 8.254 3.745 8.118 1.00 78.75 195 PHE A N 1
ATOM 1576 C CA . PHE A 1 195 ? 7.179 2.836 7.719 1.00 78.75 195 PHE A CA 1
ATOM 1577 C C . PHE A 1 195 ? 5.809 3.475 7.961 1.00 78.75 195 PHE A C 1
ATOM 1579 O O . PHE A 1 195 ? 5.675 4.413 8.750 1.00 78.75 195 PHE A O 1
ATOM 1586 N N . GLN A 1 196 ? 4.773 2.948 7.306 1.00 81.81 196 GLN A N 1
ATOM 1587 C CA . GLN A 1 196 ? 3.417 3.478 7.433 1.00 81.81 196 GLN A CA 1
ATOM 1588 C C . GLN A 1 196 ? 2.818 3.078 8.790 1.00 81.81 196 GLN A C 1
ATOM 1590 O O . GLN A 1 196 ? 2.198 2.024 8.953 1.00 81.81 196 GLN A O 1
ATOM 1595 N N . ALA A 1 197 ? 3.079 3.923 9.785 1.00 88.69 197 ALA A N 1
ATOM 1596 C CA . ALA A 1 197 ? 2.520 3.829 11.121 1.00 88.69 197 ALA A CA 1
ATOM 1597 C C . ALA A 1 197 ? 1.008 4.104 11.117 1.00 88.69 197 ALA A C 1
ATOM 1599 O O . ALA A 1 197 ? 0.486 4.820 10.265 1.00 88.69 197 ALA A O 1
ATOM 1600 N N . SER A 1 198 ? 0.322 3.561 12.116 1.00 92.00 198 SER A N 1
ATOM 1601 C CA . SER A 1 198 ? -1.102 3.781 12.346 1.00 92.00 198 SER A CA 1
ATOM 1602 C C . SER A 1 198 ? -1.436 5.252 12.603 1.00 92.00 198 SER A C 1
ATOM 1604 O O . SER A 1 198 ? -0.861 5.876 13.503 1.00 92.00 198 SER A O 1
ATOM 1606 N N . ASP A 1 199 ? -2.422 5.763 11.866 1.00 90.12 199 ASP A N 1
ATOM 1607 C CA . ASP A 1 199 ? -2.973 7.113 12.001 1.00 90.12 199 ASP A CA 1
ATOM 1608 C C . ASP A 1 199 ? -4.342 7.130 12.715 1.00 90.12 199 ASP A C 1
ATOM 1610 O O . ASP A 1 199 ? -5.164 6.229 12.548 1.00 90.12 199 ASP A O 1
ATOM 1614 N N . ALA A 1 200 ? -4.589 8.168 13.520 1.00 88.88 200 ALA A N 1
ATOM 1615 C CA . ALA A 1 200 ? -5.779 8.268 14.364 1.00 88.88 200 ALA A CA 1
ATOM 1616 C C . ALA A 1 200 ? -7.027 8.707 13.586 1.00 88.88 200 ALA A C 1
ATOM 1618 O O . ALA A 1 200 ? -8.131 8.290 13.931 1.00 88.88 200 ALA A O 1
ATOM 1619 N N . HIS A 1 201 ? -6.875 9.532 12.544 1.00 86.00 201 HIS A N 1
ATOM 1620 C CA . HIS A 1 201 ? -7.993 9.932 11.691 1.00 86.00 201 HIS A CA 1
ATOM 1621 C C . HIS A 1 201 ? -8.447 8.758 10.815 1.00 86.00 201 HIS A C 1
ATOM 1623 O O . HIS A 1 201 ? -9.639 8.458 10.773 1.00 86.00 201 HIS A O 1
ATOM 1629 N N . PHE A 1 202 ? -7.503 8.025 10.213 1.00 88.81 202 PHE A N 1
ATOM 1630 C CA . PHE A 1 202 ? -7.795 6.777 9.510 1.00 88.81 202 PHE A CA 1
ATOM 1631 C C . PHE A 1 202 ? -8.505 5.764 10.418 1.00 88.81 202 PHE A C 1
ATOM 1633 O O . PHE A 1 20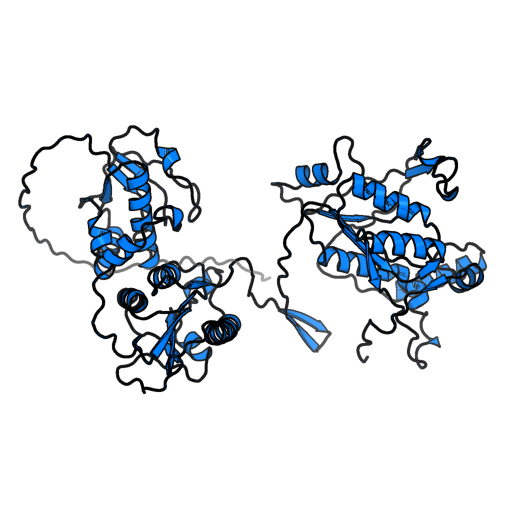2 ? -9.546 5.242 10.025 1.00 88.81 202 PHE A O 1
ATOM 1640 N N . ILE A 1 203 ? -7.987 5.498 11.628 1.00 94.62 203 ILE A N 1
ATOM 1641 C CA . ILE A 1 203 ? -8.605 4.509 12.526 1.00 94.62 203 ILE A CA 1
ATOM 1642 C C . ILE A 1 203 ? -10.022 4.922 12.925 1.00 94.62 203 ILE A C 1
ATOM 1644 O O . ILE A 1 203 ? -10.899 4.068 12.850 1.00 94.62 203 ILE A O 1
ATOM 1648 N N . ARG A 1 204 ? -10.272 6.188 13.299 1.00 92.44 204 ARG A N 1
ATOM 1649 C CA . ARG A 1 204 ? -11.628 6.651 13.652 1.00 92.44 204 ARG A CA 1
ATOM 1650 C C . ARG A 1 204 ? -12.627 6.371 12.531 1.00 92.44 204 ARG A C 1
ATOM 1652 O O . ARG A 1 204 ? -13.554 5.587 12.722 1.00 92.44 204 ARG A O 1
ATOM 1659 N N . ASN A 1 205 ? -12.362 6.913 11.341 1.00 92.31 205 ASN A N 1
ATOM 1660 C CA . ASN A 1 205 ? -13.249 6.769 10.187 1.00 92.31 205 ASN A CA 1
ATOM 1661 C C . ASN A 1 205 ? -13.431 5.293 9.783 1.00 92.31 205 ASN A C 1
ATOM 1663 O O . ASN A 1 205 ? -14.522 4.878 9.400 1.00 92.31 205 ASN A O 1
ATOM 1667 N N . ALA A 1 206 ? -12.362 4.488 9.847 1.00 94.88 206 ALA A N 1
ATOM 1668 C CA . ALA A 1 206 ? -12.409 3.074 9.487 1.00 94.88 206 ALA A CA 1
ATOM 1669 C C . ALA A 1 206 ? -13.190 2.237 10.511 1.00 94.88 206 ALA A C 1
ATOM 1671 O O . ALA A 1 206 ? -13.947 1.359 10.107 1.00 94.88 206 ALA A O 1
ATOM 1672 N N . VAL A 1 207 ? -13.037 2.502 11.814 1.00 95.88 207 VAL A N 1
ATOM 1673 C CA . VAL A 1 207 ? -13.814 1.840 12.874 1.00 95.88 207 VAL A CA 1
ATOM 1674 C C . VAL A 1 207 ? -15.295 2.173 12.727 1.00 95.88 207 VAL A C 1
ATOM 1676 O O . VAL A 1 207 ? -16.104 1.253 12.678 1.00 95.88 207 VAL A O 1
ATOM 1679 N N . GLU A 1 208 ? -15.651 3.449 12.567 1.00 93.50 208 GLU A N 1
ATOM 1680 C CA . GLU A 1 208 ? -17.04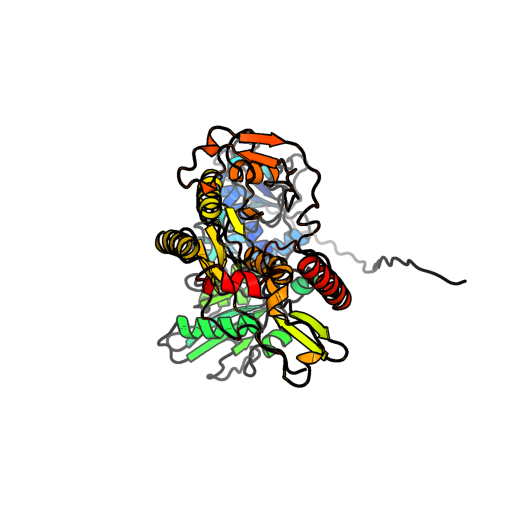1 3.880 12.362 1.00 93.50 208 GLU A CA 1
ATOM 1681 C C . GLU A 1 208 ? -17.664 3.221 11.119 1.00 93.50 208 GLU A C 1
ATOM 1683 O O . GLU A 1 208 ? -18.695 2.555 11.224 1.00 93.50 208 GLU A O 1
ATOM 1688 N N . TYR A 1 209 ? -16.987 3.300 9.965 1.00 94.94 209 TYR A N 1
ATOM 1689 C CA . TYR A 1 209 ? -17.437 2.680 8.714 1.00 94.94 209 TYR A CA 1
ATOM 1690 C C . TYR A 1 209 ? -17.620 1.161 8.827 1.00 94.94 209 TYR A C 1
ATOM 1692 O O . TYR A 1 209 ? -18.600 0.614 8.320 1.00 94.94 209 TYR A O 1
ATOM 1700 N N . ILE A 1 210 ? -16.685 0.454 9.472 1.00 95.00 210 ILE A N 1
ATOM 1701 C CA . ILE A 1 210 ? -16.777 -1.001 9.644 1.00 95.00 210 ILE A CA 1
ATOM 1702 C C . ILE A 1 210 ? -17.933 -1.344 10.592 1.00 95.00 210 ILE A C 1
ATOM 1704 O O . ILE A 1 210 ? -18.736 -2.214 10.271 1.00 95.00 210 ILE A O 1
ATOM 1708 N N . MET A 1 211 ? -18.080 -0.634 11.712 1.00 91.00 211 MET A N 1
ATOM 1709 C CA . MET A 1 211 ? -19.143 -0.877 12.697 1.00 91.00 211 MET A CA 1
ATOM 1710 C C . MET A 1 211 ? -20.551 -0.587 12.150 1.00 91.00 211 MET A C 1
ATOM 1712 O O . MET A 1 211 ? -21.515 -1.235 12.569 1.00 91.00 211 MET A O 1
ATOM 1716 N N . GLU A 1 212 ? -20.680 0.347 11.203 1.00 91.88 212 GLU A N 1
ATOM 1717 C CA . GLU A 1 212 ? -21.906 0.560 10.426 1.00 91.88 212 GLU A CA 1
ATOM 1718 C C . GLU A 1 212 ? -22.125 -0.576 9.412 1.00 91.88 212 GLU A C 1
ATOM 1720 O O . GLU A 1 212 ? -23.167 -1.233 9.422 1.00 91.88 212 GLU A O 1
ATOM 1725 N N . LYS A 1 213 ? -21.124 -0.855 8.568 1.00 92.38 213 LYS A N 1
ATOM 1726 C CA . LYS A 1 213 ? -21.200 -1.818 7.458 1.00 92.38 213 LYS A CA 1
ATOM 1727 C C . LYS A 1 213 ? -21.446 -3.261 7.889 1.00 92.38 213 LYS A C 1
ATOM 1729 O O . LYS A 1 213 ? -22.126 -4.005 7.185 1.00 92.38 213 LYS A O 1
ATOM 1734 N N . GLU A 1 214 ? -20.852 -3.673 9.000 1.00 89.50 214 GLU A N 1
ATOM 1735 C CA . GLU A 1 214 ? -20.952 -5.038 9.521 1.00 89.50 214 GLU A CA 1
ATOM 1736 C C . GLU A 1 214 ? -22.323 -5.333 10.145 1.00 89.50 214 GLU A C 1
ATOM 1738 O O . GLU A 1 214 ? -22.663 -6.501 10.317 1.00 89.50 214 GLU A O 1
ATOM 1743 N N . ASN A 1 215 ? -23.101 -4.283 10.446 1.00 74.19 215 ASN A N 1
ATOM 1744 C CA . ASN A 1 215 ? -24.502 -4.280 10.875 1.00 74.19 215 ASN A CA 1
ATOM 1745 C C . ASN A 1 215 ? -24.987 -5.555 11.595 1.00 74.19 215 ASN A C 1
ATOM 1747 O O . ASN A 1 215 ? -25.806 -6.322 11.087 1.00 74.19 215 ASN A O 1
ATOM 1751 N N . THR A 1 216 ? -24.468 -5.767 12.801 1.00 83.81 216 THR A N 1
ATOM 1752 C CA . THR A 1 216 ? -24.785 -6.929 13.636 1.00 83.81 216 THR A CA 1
ATOM 1753 C C . THR A 1 216 ? -26.080 -6.753 14.440 1.00 83.81 216 THR A C 1
ATOM 1755 O O . THR A 1 216 ? -26.342 -5.673 14.977 1.00 83.81 216 THR A O 1
ATOM 1758 N N . GLU A 1 217 ? -26.857 -7.833 14.577 1.00 88.38 217 GLU A N 1
ATOM 1759 C CA . GLU A 1 217 ? -28.030 -7.918 15.469 1.00 88.38 217 GLU A CA 1
ATOM 1760 C C . GLU A 1 217 ? -27.645 -7.996 16.960 1.00 88.38 217 GLU A C 1
ATOM 1762 O O . GLU A 1 217 ? -28.501 -7.833 17.831 1.00 88.38 217 GLU A O 1
ATOM 1767 N N . LYS A 1 218 ? -26.361 -8.233 17.270 1.00 91.06 218 LYS A N 1
ATOM 1768 C CA . LYS A 1 218 ? -25.855 -8.294 18.646 1.00 91.06 218 LYS A CA 1
ATOM 1769 C C . LYS A 1 218 ? -26.028 -6.949 19.362 1.00 91.06 218 LYS A C 1
ATOM 1771 O O . LYS A 1 218 ? -25.745 -5.885 18.805 1.00 91.06 218 LYS A O 1
ATOM 1776 N N . THR A 1 219 ? -26.490 -7.011 20.610 1.00 88.12 219 THR A N 1
ATOM 1777 C CA . THR A 1 219 ? -26.896 -5.851 21.420 1.00 88.12 219 THR A CA 1
ATOM 1778 C C . THR A 1 219 ? -25.716 -5.038 21.940 1.00 88.12 219 THR A C 1
ATOM 1780 O O . THR A 1 219 ? -25.846 -3.827 22.118 1.00 88.12 219 THR A O 1
ATOM 1783 N N . GLN A 1 220 ? -24.567 -5.676 22.170 1.00 90.12 220 GLN A N 1
ATOM 1784 C CA . GLN A 1 220 ? -23.329 -5.023 22.581 1.00 90.12 220 GLN A CA 1
ATOM 1785 C C . GLN A 1 220 ? -22.320 -5.046 21.429 1.00 90.12 220 GLN A C 1
ATOM 1787 O O . GLN A 1 220 ? -22.176 -6.047 20.727 1.00 90.12 220 GLN A O 1
ATOM 1792 N N . ARG A 1 221 ? -21.610 -3.934 21.225 1.00 92.00 221 ARG A N 1
ATOM 1793 C CA . ARG A 1 221 ? -20.575 -3.791 20.196 1.00 92.00 221 ARG A CA 1
ATOM 1794 C C . ARG A 1 221 ? -19.340 -3.171 20.843 1.00 92.00 221 ARG A C 1
ATOM 1796 O O . ARG A 1 221 ? -19.417 -2.047 21.333 1.00 92.00 221 ARG A O 1
ATOM 1803 N N . THR A 1 222 ? -18.224 -3.892 20.841 1.00 94.00 222 THR A N 1
ATOM 1804 C CA . THR A 1 222 ? -16.971 -3.456 21.471 1.00 94.00 222 THR A CA 1
ATOM 1805 C C . THR A 1 222 ? -15.805 -3.605 20.500 1.00 94.00 222 THR A C 1
ATOM 1807 O O . THR A 1 222 ? -15.742 -4.543 19.707 1.00 94.00 222 THR A O 1
ATOM 1810 N N . VAL A 1 223 ? -14.867 -2.669 20.581 1.00 96.75 223 VAL A N 1
ATOM 1811 C CA . VAL A 1 223 ? -13.652 -2.586 19.778 1.00 96.75 223 VAL A CA 1
ATOM 1812 C C . VAL A 1 223 ? -12.447 -2.821 20.689 1.00 96.75 223 VAL A C 1
ATOM 1814 O O . VAL A 1 223 ? -12.266 -2.115 21.686 1.00 96.75 223 VAL A O 1
ATOM 1817 N N . VAL A 1 224 ? -11.613 -3.805 20.350 1.00 97.56 224 VAL A N 1
ATOM 1818 C CA . VAL A 1 224 ? -10.405 -4.155 21.110 1.00 97.56 224 VAL A CA 1
ATOM 1819 C C . VAL A 1 224 ? -9.146 -3.785 20.333 1.00 97.56 224 VAL A C 1
ATOM 1821 O O . VAL A 1 224 ? -8.920 -4.263 19.222 1.00 97.56 224 VAL A O 1
ATOM 1824 N N . TYR A 1 225 ? -8.311 -2.946 20.935 1.00 97.88 225 TYR A N 1
ATOM 1825 C CA . TYR A 1 225 ? -7.062 -2.451 20.377 1.00 97.88 225 TYR A CA 1
ATOM 1826 C C . TYR A 1 225 ? -5.858 -3.278 20.843 1.00 97.88 225 TYR A C 1
ATOM 1828 O O . TYR A 1 225 ? -5.666 -3.505 22.040 1.00 97.88 225 TYR A O 1
ATOM 1836 N N . PHE A 1 226 ? -5.007 -3.659 19.894 1.00 97.56 226 PHE A N 1
ATOM 1837 C CA . PHE A 1 226 ? -3.712 -4.310 20.111 1.00 97.56 226 PHE A CA 1
ATOM 1838 C C . PHE A 1 226 ? -2.614 -3.422 19.541 1.00 97.56 226 PHE A C 1
ATOM 1840 O O . PHE A 1 226 ? -2.714 -3.015 18.385 1.00 97.56 226 PHE A O 1
ATOM 1847 N N . GLY A 1 227 ? -1.545 -3.143 20.283 1.00 94.69 227 GLY A N 1
ATOM 1848 C CA . GLY A 1 227 ? -0.489 -2.286 19.754 1.00 94.69 227 GLY A CA 1
ATOM 1849 C C . GLY A 1 227 ? 0.642 -1.985 20.719 1.00 94.69 227 GLY A C 1
ATOM 1850 O O . GLY A 1 227 ? 0.698 -2.510 21.825 1.00 94.69 227 GLY A O 1
ATOM 1851 N N . ASP A 1 228 ? 1.562 -1.137 20.269 1.00 92.62 228 ASP A N 1
ATOM 1852 C CA . ASP A 1 228 ? 2.793 -0.772 20.975 1.00 92.62 228 ASP A CA 1
ATOM 1853 C C . ASP A 1 228 ? 2.783 0.637 21.595 1.00 92.62 228 ASP A C 1
ATOM 1855 O O . ASP A 1 228 ? 3.706 0.983 22.329 1.00 92.62 228 ASP A O 1
ATOM 1859 N N . ASP A 1 229 ? 1.747 1.436 21.329 1.00 94.19 229 ASP A N 1
ATOM 1860 C CA . ASP A 1 229 ? 1.609 2.826 21.780 1.00 94.19 229 ASP A CA 1
ATOM 1861 C C . ASP A 1 229 ? 0.254 3.027 22.487 1.00 94.19 229 ASP A C 1
ATOM 1863 O O . ASP A 1 229 ? -0.760 3.368 21.874 1.00 94.19 229 ASP A O 1
ATOM 1867 N N . HIS A 1 230 ? 0.217 2.736 23.794 1.00 93.50 230 HIS A N 1
ATOM 1868 C CA . HIS A 1 230 ? -1.017 2.790 24.593 1.00 93.50 230 HIS A CA 1
ATOM 1869 C C . HIS A 1 230 ? -1.573 4.214 24.738 1.00 93.50 230 HIS A C 1
ATOM 1871 O O . HIS A 1 230 ? -2.789 4.378 24.803 1.00 93.50 230 HIS A O 1
ATOM 1877 N N . GLU A 1 231 ? -0.718 5.241 24.787 1.00 92.25 231 GLU A N 1
ATOM 1878 C CA . GLU A 1 231 ? -1.176 6.631 24.916 1.00 92.25 231 GLU A CA 1
ATOM 1879 C C . GLU A 1 231 ? -1.776 7.136 23.604 1.00 92.25 231 GLU A C 1
ATOM 1881 O O . GLU A 1 231 ? -2.841 7.753 23.620 1.00 92.25 231 GLU A O 1
ATOM 1886 N N . PHE A 1 232 ? -1.179 6.788 22.458 1.00 93.88 232 PHE A N 1
ATOM 1887 C CA . PHE A 1 232 ? -1.821 7.036 21.172 1.00 93.88 232 PHE A CA 1
ATOM 1888 C C . PHE A 1 232 ? -3.165 6.314 21.062 1.00 93.88 232 PHE A C 1
ATOM 1890 O O . PHE A 1 232 ? -4.143 6.949 20.678 1.00 93.88 232 PHE A O 1
ATOM 1897 N N . MET A 1 233 ? -3.246 5.027 21.425 1.00 95.56 233 MET A N 1
ATOM 1898 C CA . MET A 1 233 ? -4.501 4.266 21.332 1.00 95.56 233 MET A CA 1
ATOM 1899 C C . MET A 1 233 ? -5.629 4.883 22.175 1.00 95.56 233 MET A C 1
ATOM 1901 O O . MET A 1 233 ? -6.757 4.960 21.695 1.00 95.56 233 MET A O 1
ATOM 1905 N N . LYS A 1 234 ? -5.330 5.416 23.369 1.00 93.00 234 LYS A N 1
ATOM 1906 C CA . LYS A 1 234 ? -6.304 6.186 24.169 1.00 93.00 234 LYS A CA 1
ATOM 1907 C C . LYS A 1 234 ? -6.788 7.457 23.464 1.00 93.00 234 LYS A C 1
ATOM 1909 O O . LYS A 1 234 ? -7.938 7.830 23.627 1.00 93.00 234 LYS A O 1
ATOM 1914 N N . SER A 1 235 ? -5.928 8.119 22.687 1.00 92.69 235 SER A N 1
ATOM 1915 C CA . SER A 1 235 ? -6.256 9.364 21.968 1.00 92.69 235 SER A CA 1
ATOM 1916 C C . SER A 1 235 ? -7.117 9.175 20.706 1.00 92.69 235 SER A C 1
ATOM 1918 O O . SER A 1 235 ? -7.452 10.150 20.027 1.00 92.69 235 SER A O 1
ATOM 1920 N N . ILE A 1 236 ? -7.455 7.929 20.347 1.00 93.06 236 ILE A N 1
ATOM 1921 C CA . ILE A 1 236 ? -8.276 7.640 19.163 1.00 93.06 236 ILE A CA 1
ATOM 1922 C C . ILE A 1 236 ? -9.754 7.932 19.461 1.00 93.06 236 ILE A C 1
ATOM 1924 O O . ILE A 1 236 ? -10.384 8.639 18.676 1.00 93.06 236 ILE A O 1
ATOM 1928 N N . PHE A 1 237 ? -10.270 7.455 20.599 1.00 91.44 237 PHE A N 1
ATOM 1929 C CA . PHE A 1 237 ? -11.635 7.699 21.081 1.00 91.44 237 PHE A CA 1
ATOM 1930 C C . PHE A 1 237 ? -11.631 7.982 22.589 1.00 91.44 237 PHE A C 1
ATOM 1932 O O . PHE A 1 237 ? -11.001 7.244 23.348 1.00 91.44 237 PHE A O 1
ATOM 1939 N N . ASP A 1 238 ? -12.371 9.000 23.033 1.00 87.94 238 ASP A N 1
ATOM 1940 C CA . ASP A 1 238 ? -12.333 9.502 24.418 1.00 87.94 238 ASP A CA 1
ATOM 1941 C C . ASP A 1 238 ? -12.795 8.483 25.482 1.00 87.94 238 ASP A C 1
ATOM 1943 O O . ASP A 1 238 ? -12.398 8.575 26.643 1.00 87.94 238 ASP A O 1
ATOM 1947 N N . ASP A 1 239 ? -13.607 7.488 25.107 1.00 89.25 239 ASP A N 1
ATOM 1948 C CA . ASP A 1 239 ? -14.078 6.405 25.983 1.00 89.25 239 ASP A CA 1
ATOM 1949 C C . ASP A 1 239 ? -13.170 5.155 25.963 1.00 89.25 239 ASP A C 1
ATOM 1951 O O . ASP A 1 239 ? -13.544 4.092 26.471 1.00 89.25 239 ASP A O 1
ATOM 1955 N N . THR A 1 240 ? -11.955 5.263 25.412 1.00 89.94 240 THR A N 1
ATOM 1956 C CA . THR A 1 240 ? -10.991 4.155 25.350 1.00 89.94 240 THR A CA 1
ATOM 1957 C C . THR A 1 240 ? -10.408 3.818 26.722 1.00 89.94 240 THR A C 1
ATOM 1959 O O . THR A 1 240 ? -9.674 4.593 27.335 1.00 89.94 240 THR A O 1
ATOM 1962 N N . ASN A 1 241 ? -10.675 2.598 27.184 1.00 89.19 241 ASN A N 1
ATOM 1963 C CA . ASN A 1 241 ? -10.231 2.085 28.476 1.00 89.19 241 ASN A CA 1
ATOM 1964 C C . ASN A 1 241 ? -9.062 1.094 28.341 1.00 89.19 241 ASN A C 1
ATOM 1966 O O . ASN A 1 241 ? -8.910 0.411 27.333 1.00 89.19 241 ASN A O 1
ATOM 1970 N N . LEU A 1 242 ? -8.235 0.972 29.384 1.00 89.19 242 LEU A N 1
ATOM 1971 C CA . LEU A 1 242 ? -7.229 -0.096 29.468 1.00 89.19 242 LEU A CA 1
ATOM 1972 C C . LEU A 1 242 ? -7.878 -1.400 29.944 1.00 89.19 242 LEU A C 1
ATOM 1974 O O . LEU A 1 242 ? -8.617 -1.387 30.929 1.00 89.19 242 LEU A O 1
ATOM 1978 N N . GLY A 1 243 ? -7.522 -2.517 29.311 1.00 81.44 243 GLY A N 1
ATOM 1979 C CA . GLY A 1 243 ? -7.913 -3.855 29.735 1.00 81.44 243 GLY A CA 1
ATOM 1980 C C . GLY A 1 243 ? -7.403 -4.172 31.139 1.00 81.44 243 GLY A C 1
ATOM 1981 O O . GLY A 1 243 ? -6.196 -4.226 31.376 1.00 81.44 243 GLY A O 1
ATOM 1982 N N . LYS A 1 244 ? -8.331 -4.317 32.087 1.00 77.88 244 LYS A N 1
ATOM 1983 C CA . LYS A 1 244 ? -8.086 -4.588 33.513 1.00 77.88 244 LYS A CA 1
ATOM 1984 C C . LYS A 1 244 ? -9.215 -5.449 34.069 1.00 77.88 244 LYS A C 1
ATOM 1986 O O . LYS A 1 244 ? -10.323 -5.408 33.545 1.00 77.88 244 LYS A O 1
ATOM 1991 N N . ASP A 1 245 ? -8.965 -6.140 35.177 1.00 58.81 245 ASP A N 1
ATOM 1992 C CA . ASP A 1 245 ? -9.850 -7.177 35.743 1.00 58.81 245 ASP A CA 1
ATOM 1993 C C . ASP A 1 245 ? -11.294 -6.736 36.081 1.00 58.81 245 ASP A C 1
ATOM 1995 O O . ASP A 1 245 ? -12.147 -7.584 36.312 1.00 58.81 245 ASP A O 1
ATOM 1999 N N . ASN A 1 246 ? -11.594 -5.429 36.088 1.00 62.25 246 ASN A N 1
ATOM 2000 C CA . ASN A 1 246 ? -12.928 -4.864 36.332 1.00 62.25 246 ASN A CA 1
ATOM 2001 C C . ASN A 1 246 ? -13.385 -3.946 35.179 1.00 62.25 246 ASN A C 1
ATOM 2003 O O . ASN A 1 246 ? -13.557 -2.739 35.360 1.00 62.25 246 ASN A O 1
ATOM 2007 N N . ILE A 1 247 ? -13.585 -4.511 33.986 1.00 65.00 247 ILE A N 1
ATOM 2008 C CA . ILE A 1 247 ? -14.281 -3.837 32.878 1.00 65.00 247 ILE A CA 1
ATOM 2009 C C . ILE A 1 247 ? -15.788 -3.780 33.166 1.00 65.00 247 ILE A C 1
ATOM 2011 O O . ILE A 1 247 ? -16.399 -4.783 33.536 1.00 65.00 247 ILE A O 1
ATOM 2015 N N . SER A 1 248 ? -16.405 -2.607 32.993 1.00 61.88 248 SER A N 1
ATOM 2016 C CA . SER A 1 248 ? -17.864 -2.486 33.066 1.00 61.88 248 SER A CA 1
ATOM 2017 C C . SER A 1 248 ? -18.505 -3.042 31.788 1.00 61.88 248 SER A C 1
ATOM 2019 O O . SER A 1 248 ? -17.930 -2.959 30.704 1.00 61.88 248 SER A O 1
ATOM 2021 N N . LYS A 1 249 ? -19.717 -3.600 31.894 1.00 61.16 249 LYS A N 1
ATOM 2022 C CA . LYS A 1 249 ? -20.393 -4.269 30.766 1.00 61.16 249 LYS A CA 1
ATOM 2023 C C . LYS A 1 249 ? -20.735 -3.364 29.569 1.00 61.16 249 LYS A C 1
ATOM 2025 O O . LYS A 1 249 ? -21.163 -3.888 28.554 1.00 61.16 249 LYS A O 1
ATOM 2030 N N . ASN A 1 250 ? -20.559 -2.044 29.667 1.00 66.44 250 ASN A N 1
ATOM 2031 C CA . ASN A 1 250 ? -20.953 -1.078 28.631 1.00 66.44 250 ASN A CA 1
ATOM 2032 C C . ASN A 1 250 ? -19.749 -0.329 28.022 1.00 66.44 250 ASN A C 1
ATOM 2034 O O . ASN A 1 250 ? -19.887 0.833 27.649 1.00 66.44 250 ASN A O 1
ATOM 2038 N N . ILE A 1 251 ? -18.560 -0.940 27.961 1.00 75.38 251 ILE A N 1
ATOM 2039 C CA . ILE A 1 251 ? -17.381 -0.301 27.353 1.00 75.38 251 ILE A CA 1
ATOM 2040 C C . ILE A 1 251 ? -17.333 -0.568 25.842 1.00 75.38 251 ILE A C 1
ATOM 2042 O O . ILE A 1 251 ? -17.307 -1.718 25.400 1.00 75.38 251 ILE A O 1
ATOM 2046 N N . THR A 1 252 ? -17.268 0.511 25.059 1.00 87.62 252 THR A N 1
ATOM 2047 C CA . THR A 1 252 ? -17.144 0.479 23.593 1.00 87.62 252 THR A CA 1
ATOM 2048 C C . THR A 1 252 ? -15.713 0.215 23.132 1.00 87.62 252 THR A C 1
ATOM 2050 O O . THR A 1 252 ? -15.516 -0.475 22.139 1.00 87.62 252 THR A O 1
ATOM 2053 N N . HIS A 1 253 ? -14.707 0.736 23.842 1.00 94.38 253 HIS A N 1
ATOM 2054 C CA . HIS A 1 253 ? -13.312 0.763 23.392 1.00 94.38 253 HIS A CA 1
ATOM 2055 C C . HIS A 1 253 ? -12.349 0.262 24.487 1.00 94.38 253 HIS A C 1
ATOM 2057 O O . HIS A 1 253 ? -12.295 0.824 25.582 1.00 94.38 253 HIS A O 1
ATOM 2063 N N . VAL A 1 254 ? -11.569 -0.790 24.201 1.00 95.25 254 VAL A N 1
ATOM 2064 C CA . VAL A 1 254 ? -10.654 -1.446 25.163 1.00 95.25 254 VAL A CA 1
ATOM 2065 C C . VAL A 1 254 ? -9.267 -1.659 24.553 1.00 95.25 254 VAL A C 1
ATOM 2067 O O . VAL A 1 254 ? -9.161 -2.169 23.448 1.00 95.25 254 VAL A O 1
ATOM 2070 N N . ILE A 1 255 ? -8.188 -1.348 25.271 1.00 95.69 255 ILE A N 1
ATOM 2071 C CA . ILE A 1 255 ? -6.802 -1.654 24.871 1.00 95.69 255 ILE A CA 1
ATOM 2072 C C . ILE A 1 255 ? -6.324 -2.913 25.601 1.00 95.69 255 ILE A C 1
ATOM 2074 O O . ILE A 1 255 ? -6.295 -2.926 26.833 1.00 95.69 255 ILE A O 1
ATOM 2078 N N . SER A 1 256 ? -5.894 -3.945 24.870 1.00 95.62 256 SER A N 1
ATOM 2079 C CA . SER A 1 256 ? -5.306 -5.155 25.466 1.00 95.62 256 SER A CA 1
ATOM 2080 C C . SER A 1 256 ? -4.066 -4.825 26.299 1.00 95.62 256 SER A C 1
ATOM 2082 O O . SER A 1 256 ? -3.241 -4.007 25.900 1.00 95.62 256 SER A O 1
ATOM 2084 N N . GLN A 1 257 ? -3.924 -5.461 27.464 1.00 93.25 257 GLN A N 1
ATOM 2085 C CA . GLN A 1 257 ? -2.699 -5.449 28.282 1.00 93.25 257 GLN A CA 1
ATOM 2086 C C . GLN A 1 257 ? -2.047 -6.845 28.349 1.00 93.25 257 GLN A C 1
ATOM 2088 O O . GLN A 1 257 ? -1.185 -7.098 29.192 1.00 93.25 257 GLN A O 1
ATOM 2093 N N . ASN A 1 258 ? -2.481 -7.764 27.482 1.00 92.31 258 ASN A N 1
ATOM 2094 C CA . ASN A 1 258 ? -2.015 -9.144 27.458 1.00 92.31 258 ASN A CA 1
ATOM 2095 C C . ASN A 1 258 ? -0.625 -9.271 26.812 1.00 92.31 258 ASN A C 1
ATOM 2097 O O . ASN A 1 258 ? -0.052 -8.310 26.296 1.00 92.31 258 ASN A O 1
ATOM 2101 N N . SER A 1 259 ? -0.040 -10.474 26.850 1.00 93.38 259 SER A N 1
ATOM 2102 C CA . SER A 1 259 ? 1.205 -10.713 26.115 1.00 93.38 259 SER A CA 1
ATOM 2103 C C . SER A 1 259 ? 0.928 -10.942 24.620 1.00 93.38 259 SER A C 1
ATOM 2105 O O . SER A 1 259 ? -0.133 -11.464 24.282 1.00 93.38 259 SER A O 1
ATOM 2107 N N . PRO A 1 260 ? 1.898 -10.690 23.716 1.00 94.56 260 PRO A N 1
ATOM 2108 C CA . PRO A 1 260 ? 1.708 -10.877 22.271 1.00 94.56 260 PRO A CA 1
ATOM 2109 C C . PRO A 1 260 ? 1.245 -12.285 21.856 1.00 94.56 260 PRO A C 1
ATOM 2111 O O . PRO A 1 260 ? 0.568 -12.453 20.847 1.00 94.56 260 PRO A O 1
ATOM 2114 N N . SER A 1 261 ? 1.602 -13.305 22.644 1.00 95.19 261 SER A N 1
ATOM 2115 C CA . SER A 1 261 ? 1.122 -14.681 22.466 1.00 95.19 261 SER A CA 1
ATOM 2116 C C . SER A 1 261 ? -0.367 -14.809 22.779 1.00 95.19 261 SER A C 1
ATOM 2118 O O . SER A 1 261 ? -1.071 -15.546 22.102 1.00 95.19 261 SER A O 1
ATOM 2120 N N . ASP A 1 262 ? -0.836 -14.134 23.824 1.00 95.19 262 ASP A N 1
ATOM 2121 C CA . ASP A 1 262 ? -2.209 -14.240 24.308 1.00 95.19 262 ASP A CA 1
ATOM 2122 C C . ASP A 1 262 ? -3.150 -13.386 23.444 1.00 95.19 262 ASP A C 1
ATOM 2124 O O . ASP A 1 262 ? -4.257 -13.826 23.164 1.00 95.19 262 ASP A O 1
ATOM 2128 N N . ASP A 1 263 ? -2.685 -12.251 22.903 1.00 96.19 263 ASP A N 1
ATOM 2129 C CA . ASP A 1 263 ? -3.414 -11.475 21.885 1.00 96.19 263 ASP A CA 1
ATOM 2130 C C . ASP A 1 263 ? -3.729 -12.311 20.629 1.00 96.19 263 ASP A C 1
ATOM 2132 O O . ASP A 1 263 ? -4.830 -12.234 20.084 1.00 96.19 263 ASP A O 1
ATOM 2136 N N . MET A 1 264 ? -2.801 -13.171 20.183 1.00 96.06 264 MET A N 1
ATOM 2137 C CA . MET A 1 264 ? -3.057 -14.095 19.066 1.00 96.06 264 MET A CA 1
ATOM 2138 C C . MET A 1 264 ? -4.116 -15.154 19.402 1.00 96.06 264 MET A C 1
ATOM 2140 O O . MET A 1 264 ? -4.983 -15.442 18.574 1.00 96.06 264 MET A O 1
ATOM 2144 N N . LEU A 1 265 ? -4.088 -15.702 20.621 1.00 96.56 265 LEU A N 1
ATOM 2145 C CA . LEU A 1 265 ? -5.090 -16.663 21.097 1.00 96.56 265 LEU A CA 1
ATOM 2146 C C . LEU A 1 265 ? -6.460 -16.004 21.326 1.00 96.56 265 LEU A C 1
ATOM 2148 O O . LEU A 1 265 ? -7.502 -16.627 21.086 1.00 96.56 265 LEU A O 1
ATOM 2152 N N . TYR A 1 266 ? -6.467 -14.740 21.748 1.00 97.19 266 TYR A N 1
ATOM 2153 C CA . TYR A 1 266 ? -7.667 -13.926 21.862 1.00 97.19 266 TYR A CA 1
ATOM 2154 C C . TYR A 1 266 ? -8.261 -13.674 20.480 1.00 97.19 266 TYR A C 1
ATOM 2156 O O . TYR A 1 266 ? -9.448 -13.928 20.286 1.00 97.19 266 TYR A O 1
ATOM 2164 N N . SER A 1 267 ? -7.439 -13.277 19.498 1.00 97.25 267 SER A N 1
ATOM 2165 C CA . SER A 1 267 ? -7.917 -13.007 18.138 1.00 97.25 267 SER A CA 1
ATOM 2166 C C . SER A 1 267 ? -8.598 -14.221 17.513 1.00 97.25 267 SER A C 1
ATOM 2168 O O . SER A 1 267 ? -9.727 -14.111 17.036 1.00 97.25 267 SER A O 1
ATOM 2170 N N . LYS A 1 268 ? -7.979 -15.403 17.650 1.00 95.94 268 LYS A N 1
ATOM 2171 C CA . LYS A 1 268 ? -8.544 -16.698 17.234 1.00 95.94 268 LYS A CA 1
ATOM 2172 C C . LYS A 1 268 ? -9.950 -16.976 17.772 1.00 95.94 268 LYS A C 1
ATOM 2174 O O . LYS A 1 268 ? -10.729 -17.644 17.098 1.00 95.94 268 LYS A O 1
ATOM 2179 N N . SER A 1 269 ? -10.250 -16.534 18.993 1.00 95.12 269 SER A N 1
ATOM 2180 C CA . SER A 1 269 ? -11.465 -16.923 19.721 1.00 95.12 269 SER A CA 1
ATOM 2181 C C . SER A 1 269 ? -12.503 -15.811 19.879 1.00 95.12 269 SER A C 1
ATOM 2183 O O . SER A 1 269 ? -13.640 -16.126 20.212 1.00 95.12 269 SER A O 1
ATOM 2185 N N . ASN A 1 270 ? -12.144 -14.544 19.634 1.00 96.25 270 ASN A N 1
ATOM 2186 C CA . ASN A 1 270 ? -13.023 -13.400 19.896 1.00 96.25 270 ASN A CA 1
ATOM 2187 C C . ASN A 1 270 ? -13.121 -12.379 18.755 1.00 96.25 270 ASN A C 1
ATOM 2189 O O . ASN A 1 270 ? -14.161 -11.752 18.631 1.00 96.25 270 ASN A O 1
ATOM 2193 N N . CYS A 1 271 ? -12.099 -12.182 17.918 1.00 97.38 271 CYS A N 1
ATOM 2194 C CA . CYS A 1 271 ? -12.162 -11.133 16.894 1.00 97.38 271 CYS A CA 1
ATOM 2195 C C . CYS A 1 271 ? -13.043 -11.568 15.712 1.00 97.38 271 CYS A C 1
ATOM 2197 O O . CYS A 1 271 ? -12.578 -12.311 14.852 1.00 97.38 271 CYS A O 1
ATOM 2199 N N . GLU A 1 272 ? -14.294 -11.104 15.658 1.00 97.12 272 GLU A N 1
ATOM 2200 C CA . GLU A 1 272 ? -15.246 -11.382 14.564 1.00 97.12 272 GLU A CA 1
ATOM 2201 C C . GLU A 1 272 ? -14.923 -10.604 13.289 1.00 97.12 272 GLU A C 1
ATOM 2203 O O . GLU A 1 272 ? -15.148 -11.089 12.180 1.00 97.12 272 GLU A O 1
ATOM 2208 N N . VAL A 1 273 ? -14.401 -9.391 13.463 1.00 97.19 273 VAL A N 1
ATOM 2209 C CA . VAL A 1 273 ? -13.969 -8.488 12.397 1.00 97.19 273 VAL A CA 1
ATOM 2210 C C . VAL A 1 273 ? -12.658 -7.851 12.829 1.00 97.19 273 VAL A C 1
ATOM 2212 O O . VAL A 1 273 ? -12.502 -7.471 13.990 1.00 97.19 273 VAL A O 1
ATOM 2215 N N . PHE A 1 274 ? -11.707 -7.727 11.909 1.00 98.38 274 PHE A N 1
ATOM 2216 C CA . PHE A 1 274 ? -10.375 -7.216 12.211 1.00 98.38 274 PHE A CA 1
ATOM 2217 C C . PHE A 1 274 ? -10.003 -6.030 11.317 1.00 98.38 274 PHE A C 1
ATOM 2219 O O . PHE A 1 274 ? -10.176 -6.099 10.105 1.00 98.38 274 PHE A O 1
ATOM 2226 N N . LEU A 1 275 ? -9.433 -4.971 11.891 1.00 98.25 275 LEU A N 1
ATOM 2227 C CA . LEU A 1 275 ? -8.840 -3.836 11.187 1.00 98.25 275 LEU A CA 1
ATOM 2228 C C . LEU A 1 275 ? -7.322 -3.817 11.398 1.00 98.25 275 LEU A C 1
ATOM 2230 O O . LEU A 1 275 ? -6.811 -3.500 12.476 1.00 98.25 275 LEU A O 1
ATOM 2234 N N . LEU A 1 276 ? -6.583 -4.093 10.330 1.00 97.38 276 LEU A N 1
ATOM 2235 C CA . LEU A 1 276 ? -5.138 -3.924 10.281 1.00 97.38 276 LEU A CA 1
ATOM 2236 C C . LEU A 1 276 ? -4.798 -2.485 9.858 1.00 97.38 276 LEU A C 1
ATOM 2238 O O . LEU A 1 276 ? -4.646 -2.185 8.675 1.00 97.38 276 LEU A O 1
ATOM 2242 N N . SER A 1 277 ? -4.665 -1.585 10.837 1.00 95.06 277 SER A N 1
ATOM 2243 C CA . SER A 1 277 ? -4.394 -0.154 10.586 1.00 95.06 277 SER A CA 1
ATOM 2244 C C . SER A 1 277 ? -2.935 0.180 10.237 1.00 95.06 277 SER A C 1
ATOM 2246 O O . SER A 1 277 ? -2.605 1.339 10.026 1.00 95.06 277 SER A O 1
ATOM 2248 N N . ALA A 1 278 ? -2.059 -0.826 10.190 1.00 92.25 278 ALA A N 1
ATOM 2249 C CA . ALA A 1 278 ? -0.658 -0.716 9.787 1.00 92.25 278 ALA A CA 1
ATOM 2250 C C . ALA A 1 278 ? -0.243 -2.005 9.066 1.00 92.25 278 ALA A C 1
ATOM 2252 O O . ALA A 1 278 ? 0.293 -2.938 9.672 1.00 92.25 278 ALA A O 1
ATOM 2253 N N . SER A 1 279 ? -0.537 -2.074 7.767 1.00 89.56 279 SER A N 1
ATOM 2254 C CA . SER A 1 279 ? -0.477 -3.301 6.955 1.00 89.56 279 SER A CA 1
ATOM 2255 C C . SER A 1 279 ? 0.922 -3.900 6.772 1.00 89.56 279 SER A C 1
ATOM 2257 O O . SER A 1 279 ? 1.040 -5.075 6.441 1.00 89.56 279 SER A O 1
ATOM 2259 N N . GLN A 1 280 ? 1.982 -3.141 7.069 1.00 88.31 280 GLN A N 1
ATOM 2260 C CA . GLN A 1 280 ? 3.360 -3.647 7.134 1.00 88.31 280 GLN A CA 1
ATOM 2261 C C . GLN A 1 280 ? 3.662 -4.447 8.419 1.00 88.31 280 GLN A C 1
ATOM 2263 O O . GLN A 1 280 ? 4.722 -5.062 8.525 1.00 88.31 280 GLN A O 1
ATOM 2268 N N . SER A 1 281 ? 2.779 -4.446 9.426 1.00 93.38 281 SER A N 1
ATOM 2269 C CA . SER A 1 281 ? 3.010 -5.189 10.671 1.00 93.38 281 SER A CA 1
ATOM 2270 C C . SER A 1 281 ? 2.732 -6.676 10.499 1.00 93.38 281 SER A C 1
ATOM 2272 O O . SER A 1 281 ? 1.581 -7.100 10.413 1.00 93.38 281 SER A O 1
ATOM 2274 N N . THR A 1 282 ? 3.780 -7.494 10.570 1.00 94.69 282 THR A N 1
ATOM 2275 C CA . THR A 1 282 ? 3.647 -8.956 10.590 1.00 94.69 282 THR A CA 1
ATOM 2276 C C . THR A 1 282 ? 2.899 -9.477 11.811 1.00 94.69 282 THR A C 1
ATOM 2278 O O . THR A 1 282 ? 2.172 -10.459 11.705 1.00 94.69 282 THR A O 1
ATOM 2281 N N . PHE A 1 283 ? 3.023 -8.813 12.964 1.00 96.69 283 PHE A N 1
ATOM 2282 C CA . PHE A 1 283 ? 2.248 -9.161 14.157 1.00 96.69 283 PHE A CA 1
ATOM 2283 C C . PHE A 1 283 ? 0.748 -8.922 13.931 1.00 96.69 283 PHE A C 1
ATOM 2285 O O . PHE A 1 283 ? -0.062 -9.818 14.159 1.00 96.69 283 PHE A O 1
ATOM 2292 N N . GLY A 1 284 ? 0.392 -7.754 13.387 1.00 96.94 284 GLY A N 1
ATOM 2293 C CA . GLY A 1 284 ? -0.988 -7.418 13.036 1.00 96.94 284 GLY A CA 1
ATOM 2294 C C . GLY A 1 284 ? -1.560 -8.294 11.923 1.00 96.94 284 GLY A C 1
ATOM 2295 O O . GLY A 1 284 ? -2.733 -8.654 11.972 1.00 96.94 284 GLY A O 1
ATOM 2296 N N . TRP A 1 285 ? -0.725 -8.693 10.961 1.00 96.81 285 TRP A N 1
ATOM 2297 C CA . TRP A 1 285 ? -1.102 -9.642 9.917 1.00 96.81 285 TRP A CA 1
ATOM 2298 C C . TRP A 1 285 ? -1.506 -10.998 10.503 1.00 96.81 285 TRP A C 1
ATOM 2300 O O . TRP A 1 285 ? -2.561 -11.516 10.152 1.00 96.81 285 TRP A O 1
ATOM 2310 N N . TRP A 1 286 ? -0.726 -11.546 11.443 1.00 97.94 286 TRP A N 1
ATOM 2311 C CA . TRP A 1 286 ? -1.065 -12.808 12.110 1.00 97.94 286 TRP A CA 1
ATOM 2312 C C . TRP A 1 286 ? -2.307 -12.703 12.997 1.00 97.94 286 TRP A C 1
ATOM 2314 O O . TRP A 1 286 ? -3.135 -13.610 12.970 1.00 97.94 286 TRP A O 1
ATOM 2324 N N . LEU A 1 287 ? -2.490 -11.592 13.723 1.00 98.12 287 LEU A N 1
ATOM 2325 C CA . LEU A 1 287 ? -3.737 -11.339 14.456 1.00 98.12 287 LEU A CA 1
ATOM 2326 C C . LEU A 1 287 ? -4.954 -11.376 13.517 1.00 98.12 287 LEU A C 1
ATOM 2328 O O . LEU A 1 287 ? -5.926 -12.067 13.821 1.00 98.12 287 LEU A O 1
ATOM 2332 N N . GLY A 1 288 ? -4.882 -10.702 12.365 1.00 97.81 288 GLY A N 1
ATOM 2333 C CA . GLY A 1 288 ? -5.933 -10.729 11.347 1.00 97.81 288 GLY A CA 1
ATOM 2334 C C . GLY A 1 288 ? -6.148 -12.123 10.751 1.00 97.81 288 GLY A C 1
ATOM 2335 O O . GLY A 1 288 ? -7.273 -12.612 10.738 1.00 97.81 288 GLY A O 1
ATOM 2336 N N . TYR A 1 289 ? -5.080 -12.811 10.344 1.00 97.56 289 TYR A N 1
ATOM 2337 C CA . TYR A 1 289 ? -5.142 -14.158 9.761 1.00 97.56 289 TYR A CA 1
ATOM 2338 C C . TYR A 1 289 ? -5.811 -15.181 10.691 1.00 97.56 289 TYR A C 1
ATOM 2340 O O . TYR A 1 289 ? -6.600 -16.027 10.249 1.00 97.56 289 TYR A O 1
ATOM 2348 N N . PHE A 1 290 ? -5.522 -15.090 11.993 1.00 97.38 290 PHE A N 1
ATOM 2349 C CA . PHE A 1 290 ? -6.111 -15.954 13.010 1.00 97.38 290 PHE A CA 1
ATOM 2350 C C . PHE A 1 290 ? -7.531 -15.560 13.423 1.00 97.38 290 PHE A C 1
ATOM 2352 O O . PHE A 1 290 ? -8.227 -16.434 13.930 1.00 97.38 290 PHE A O 1
ATOM 2359 N N . SER A 1 291 ? -7.977 -14.320 13.175 1.00 97.56 291 SER A N 1
ATOM 2360 C CA . SER A 1 291 ? -9.325 -13.841 13.531 1.00 97.56 291 SER A CA 1
ATOM 2361 C C . SER A 1 291 ? -10.447 -14.769 13.045 1.00 97.56 291 SER A C 1
ATOM 2363 O O . SER A 1 291 ? -10.289 -15.525 12.075 1.00 97.56 291 SER A O 1
ATOM 2365 N N . ILE A 1 292 ? -11.599 -14.727 13.715 1.00 95.38 292 ILE A N 1
ATOM 2366 C CA . ILE A 1 292 ? -12.762 -15.551 13.377 1.00 95.38 292 ILE A CA 1
ATOM 2367 C C . ILE A 1 292 ? -13.128 -15.295 11.907 1.00 95.38 292 ILE A C 1
ATOM 2369 O O . ILE A 1 292 ? -13.255 -14.159 11.457 1.00 95.38 292 ILE A O 1
ATOM 2373 N N . ASN A 1 293 ? -13.246 -16.374 11.130 1.00 91.12 293 ASN A N 1
ATOM 2374 C CA . ASN A 1 293 ? -13.524 -16.348 9.688 1.00 91.12 293 ASN A CA 1
ATOM 2375 C C . ASN A 1 293 ? -12.543 -15.527 8.814 1.00 91.12 293 ASN A C 1
ATOM 2377 O O . ASN A 1 293 ? -12.801 -15.382 7.621 1.00 91.12 293 ASN A O 1
ATOM 2381 N N . ASN A 1 294 ? -11.414 -15.037 9.350 1.00 92.56 294 ASN A N 1
ATOM 2382 C CA . ASN A 1 294 ? -10.438 -14.197 8.637 1.00 92.56 294 ASN A CA 1
ATOM 2383 C C . ASN A 1 294 ? -11.064 -12.936 7.999 1.00 92.56 294 ASN A C 1
ATOM 2385 O O . ASN A 1 294 ? -10.712 -12.551 6.879 1.00 92.56 294 ASN A O 1
ATOM 2389 N N . LYS A 1 295 ? -12.026 -12.296 8.680 1.00 96.00 295 LYS A N 1
ATOM 2390 C CA . LYS A 1 295 ? -12.728 -11.115 8.153 1.00 96.00 295 LYS A CA 1
ATOM 2391 C C . LYS A 1 295 ? -11.923 -9.835 8.406 1.00 96.00 295 LYS A C 1
ATOM 2393 O O . LYS A 1 295 ? -12.188 -9.078 9.339 1.00 96.00 295 LYS A O 1
ATOM 2398 N N . VAL A 1 296 ? -10.906 -9.623 7.569 1.00 96.81 296 VAL A N 1
ATOM 2399 C CA . VAL A 1 296 ? -9.897 -8.565 7.735 1.00 96.81 296 VAL A CA 1
ATOM 2400 C C . VAL A 1 296 ? -10.112 -7.392 6.774 1.00 96.81 296 VAL A C 1
ATOM 2402 O O . VAL A 1 296 ? -9.983 -7.526 5.559 1.00 96.81 296 VAL A O 1
ATOM 2405 N N . TYR A 1 297 ? -10.335 -6.212 7.344 1.00 97.00 297 TYR A N 1
ATOM 2406 C CA . TYR A 1 297 ? -10.126 -4.910 6.718 1.00 97.00 297 TYR A CA 1
ATOM 2407 C C . TYR A 1 297 ? -8.682 -4.452 6.966 1.00 97.00 297 TYR A C 1
ATOM 2409 O O . TYR A 1 297 ? -8.103 -4.731 8.016 1.00 97.00 297 TYR A O 1
ATOM 2417 N N . TYR A 1 298 ? -8.077 -3.735 6.023 1.00 93.69 298 TYR A N 1
ATOM 2418 C CA . TYR A 1 298 ? -6.693 -3.274 6.146 1.00 93.69 298 TYR A CA 1
ATOM 2419 C C . TYR A 1 298 ? -6.487 -1.917 5.472 1.00 93.69 298 TYR A C 1
ATOM 2421 O O . TYR A 1 298 ? -7.189 -1.568 4.524 1.00 93.69 298 TYR A O 1
ATOM 2429 N N . MET A 1 299 ? -5.509 -1.153 5.958 1.00 86.12 299 MET A N 1
ATOM 2430 C CA . MET A 1 299 ? -5.082 0.095 5.323 1.00 86.12 299 MET A CA 1
ATOM 2431 C C . MET A 1 299 ? -4.365 -0.209 4.000 1.00 86.12 299 MET A C 1
ATOM 2433 O O . MET A 1 299 ? -3.404 -0.985 3.978 1.00 86.12 299 MET A O 1
ATOM 2437 N N . ASP A 1 300 ? -4.804 0.390 2.893 1.00 80.31 300 ASP A N 1
ATOM 2438 C CA . ASP A 1 300 ? -4.117 0.237 1.609 1.00 80.31 300 ASP A CA 1
ATOM 2439 C C . ASP A 1 300 ? -2.792 1.008 1.622 1.00 80.31 300 ASP A C 1
ATOM 2441 O O . ASP A 1 300 ? -2.773 2.235 1.672 1.00 80.31 300 ASP A O 1
ATOM 2445 N N . MET A 1 301 ? -1.677 0.279 1.543 1.00 66.56 301 MET A N 1
ATOM 2446 C CA . MET A 1 301 ? -0.328 0.855 1.563 1.00 66.56 301 MET A CA 1
ATOM 2447 C C . MET A 1 301 ? 0.023 1.688 0.326 1.00 66.56 301 MET A C 1
ATOM 2449 O O . MET A 1 301 ? 1.060 2.343 0.304 1.00 66.56 301 MET A O 1
ATOM 2453 N N . ARG A 1 302 ? -0.806 1.639 -0.723 1.00 63.19 302 ARG A N 1
ATOM 2454 C CA . ARG A 1 302 ? -0.673 2.500 -1.907 1.00 63.19 302 ARG A CA 1
ATOM 2455 C C . ARG A 1 302 ? -1.290 3.877 -1.689 1.00 63.19 302 ARG A C 1
ATOM 2457 O O . ARG A 1 302 ? -1.048 4.770 -2.487 1.00 63.19 302 ARG A O 1
ATOM 2464 N N . VAL A 1 303 ? -2.096 4.039 -0.641 1.00 52.91 303 VAL A N 1
ATOM 2465 C CA . VAL A 1 303 ? -2.653 5.328 -0.246 1.00 52.91 303 VAL A CA 1
ATOM 2466 C C . VAL A 1 303 ? -1.741 5.901 0.827 1.00 52.91 303 VAL A C 1
ATOM 2468 O O . VAL A 1 303 ? -1.774 5.463 1.982 1.00 52.91 303 VAL A O 1
ATOM 2471 N N . ASN A 1 304 ? -0.933 6.900 0.466 1.00 48.31 304 ASN A N 1
ATOM 2472 C CA . ASN A 1 304 ? -0.225 7.687 1.465 1.00 48.31 304 ASN A CA 1
ATOM 2473 C C . ASN A 1 304 ? -1.232 8.523 2.268 1.00 48.31 304 ASN A C 1
ATOM 2475 O O . ASN A 1 304 ? -1.439 9.700 1.996 1.00 48.31 304 ASN A O 1
ATOM 2479 N N . TYR A 1 305 ? -1.767 7.947 3.349 1.00 47.91 305 TYR A N 1
ATOM 2480 C CA . TYR A 1 305 ? -2.328 8.690 4.490 1.00 47.91 305 TYR A CA 1
ATOM 2481 C C . TYR A 1 305 ? -1.233 9.406 5.311 1.00 47.91 305 TYR A C 1
ATOM 2483 O O . TYR A 1 305 ? -1.386 9.669 6.502 1.00 47.91 305 TYR A O 1
ATOM 2491 N N . VAL A 1 306 ? -0.114 9.761 4.672 1.00 46.19 306 VAL A N 1
ATOM 2492 C CA . VAL A 1 306 ? 0.711 10.858 5.160 1.00 46.19 306 VAL A CA 1
ATOM 2493 C C . VAL A 1 306 ? -0.141 12.100 4.958 1.00 46.19 306 VAL A C 1
ATOM 2495 O O . VAL A 1 306 ? -0.465 12.438 3.822 1.00 46.19 306 VAL A O 1
ATOM 2498 N N . GLY A 1 307 ? -0.512 12.768 6.050 1.00 45.66 307 GLY A N 1
ATOM 2499 C CA . GLY A 1 307 ? -1.133 14.088 6.011 1.00 45.66 307 GLY A CA 1
ATOM 2500 C C . GLY A 1 307 ? -0.146 15.115 5.466 1.00 45.66 307 GLY A C 1
ATOM 2501 O O . GLY A 1 307 ? 0.377 15.932 6.213 1.00 45.66 307 GLY A O 1
ATOM 2502 N N . ALA A 1 308 ? 0.148 15.044 4.170 1.00 47.91 308 ALA A N 1
ATOM 2503 C CA . ALA A 1 308 ? 0.913 16.035 3.449 1.00 47.91 308 ALA A CA 1
ATOM 2504 C C . ALA A 1 308 ? 0.015 17.261 3.298 1.00 47.91 308 ALA A C 1
ATOM 2506 O O . ALA A 1 308 ? -0.719 17.402 2.326 1.00 47.91 308 ALA A O 1
ATOM 2507 N N . TYR A 1 309 ? 0.028 18.137 4.295 1.00 50.19 309 TYR A N 1
ATOM 2508 C CA . TYR A 1 309 ? -0.504 19.476 4.128 1.00 50.19 309 TYR A CA 1
ATOM 2509 C C . TYR A 1 309 ? 0.558 20.336 3.438 1.00 50.19 309 TYR A C 1
ATOM 2511 O O . TYR A 1 309 ? 1.703 20.425 3.888 1.00 50.19 309 TYR A O 1
ATOM 2519 N N . VAL A 1 310 ? 0.193 20.981 2.331 1.00 52.81 310 VAL A N 1
ATOM 2520 C CA . VAL A 1 310 ? 1.003 22.072 1.785 1.00 52.81 310 VAL A CA 1
ATOM 2521 C C . VAL A 1 310 ? 0.670 23.307 2.606 1.00 52.81 310 VAL A C 1
ATOM 2523 O O . VAL A 1 310 ? -0.442 23.826 2.517 1.00 52.81 310 VAL A O 1
ATOM 2526 N N . VAL A 1 311 ? 1.626 23.769 3.413 1.00 57.22 311 VAL A N 1
ATOM 2527 C CA . VAL A 1 311 ? 1.531 25.077 4.070 1.00 57.22 311 VAL A CA 1
ATOM 2528 C C . VAL A 1 311 ? 1.909 26.139 3.045 1.00 57.22 311 VAL A C 1
ATOM 2530 O O . VAL A 1 311 ? 3.066 26.228 2.634 1.00 57.22 311 VAL A O 1
ATOM 2533 N N . ILE A 1 312 ? 0.938 26.944 2.619 1.00 61.94 312 ILE A N 1
ATOM 2534 C CA . ILE A 1 312 ? 1.204 28.144 1.826 1.00 61.94 312 ILE A CA 1
ATOM 2535 C C . ILE A 1 312 ? 1.406 29.311 2.793 1.00 61.94 312 ILE A C 1
ATOM 2537 O O . ILE A 1 312 ? 0.489 29.689 3.524 1.00 61.94 312 ILE A O 1
ATOM 2541 N N . GLU A 1 313 ? 2.605 29.893 2.784 1.00 64.88 313 GLU A N 1
ATOM 2542 C CA . GLU A 1 313 ? 2.923 31.100 3.549 1.00 64.88 313 GLU A CA 1
ATOM 2543 C C . GLU A 1 313 ? 2.627 32.357 2.717 1.00 64.88 313 GLU A C 1
ATOM 2545 O O . GLU A 1 313 ? 3.327 32.682 1.758 1.00 64.88 313 GLU A O 1
ATOM 2550 N N . LEU A 1 314 ? 1.576 33.082 3.098 1.00 56.91 314 LEU A N 1
ATOM 2551 C CA . LEU A 1 314 ? 1.164 34.362 2.521 1.00 56.91 314 LEU A CA 1
ATOM 2552 C C . LEU A 1 314 ? 1.479 35.483 3.521 1.00 56.91 314 LEU A C 1
ATOM 2554 O O . LEU A 1 314 ? 0.610 36.002 4.226 1.00 56.91 314 LEU A O 1
ATOM 2558 N N . GLY A 1 315 ? 2.763 35.831 3.617 1.00 73.44 315 GLY A N 1
ATOM 2559 C CA . GLY A 1 315 ? 3.258 36.832 4.564 1.00 73.44 315 GLY A CA 1
ATOM 2560 C C . GLY A 1 315 ? 3.135 36.351 6.011 1.00 73.44 315 GLY A C 1
ATOM 2561 O O . GLY A 1 315 ? 3.868 35.463 6.426 1.00 73.44 315 GLY A O 1
ATOM 2562 N N . LEU A 1 316 ? 2.215 36.942 6.781 1.00 68.00 316 LEU A N 1
ATOM 2563 C CA . LEU A 1 316 ? 1.921 36.531 8.165 1.00 68.00 316 LEU A CA 1
ATOM 2564 C C . LEU A 1 316 ? 0.838 35.440 8.265 1.00 68.00 316 LEU A C 1
ATOM 2566 O O . LEU A 1 316 ? 0.536 34.984 9.365 1.00 68.00 316 LEU A O 1
ATOM 2570 N N . ARG A 1 317 ? 0.216 35.050 7.145 1.00 55.09 317 ARG A N 1
ATOM 2571 C CA . ARG A 1 317 ? -0.885 34.082 7.112 1.00 55.09 317 ARG A CA 1
ATOM 2572 C C . ARG A 1 317 ? -0.382 32.743 6.584 1.00 55.09 317 ARG A C 1
ATOM 2574 O O . ARG A 1 317 ? 0.123 32.677 5.468 1.00 55.09 317 ARG A O 1
ATOM 2581 N N . GLN A 1 318 ? -0.558 31.683 7.363 1.00 70.56 318 GLN A N 1
ATOM 2582 C CA . GLN A 1 318 ? -0.356 30.308 6.909 1.00 70.56 318 GLN A CA 1
ATOM 2583 C C . GLN A 1 318 ? -1.707 29.708 6.508 1.00 70.56 318 GLN A C 1
ATOM 2585 O O . GLN A 1 318 ? -2.711 29.909 7.195 1.00 70.56 318 GLN A O 1
ATOM 2590 N N . VAL A 1 319 ? -1.739 29.006 5.376 1.00 66.06 319 VAL A N 1
ATOM 2591 C CA . VAL A 1 319 ? -2.902 28.245 4.902 1.00 66.06 319 VAL A CA 1
ATOM 2592 C C . VAL A 1 319 ? -2.469 26.799 4.708 1.00 66.06 319 VAL A C 1
ATOM 2594 O O . VAL A 1 319 ? -1.610 26.522 3.874 1.00 66.06 319 VAL A O 1
ATOM 2597 N N . GLU A 1 320 ? -3.053 25.888 5.479 1.00 58.16 320 GLU A N 1
ATOM 2598 C CA . GLU A 1 320 ? -2.824 24.449 5.349 1.00 58.16 320 GLU A CA 1
ATOM 2599 C C . GLU A 1 320 ? -3.791 23.866 4.312 1.00 58.16 320 GLU A C 1
ATOM 2601 O O . GLU A 1 320 ? -5.009 23.959 4.464 1.00 58.16 320 GLU A O 1
ATOM 2606 N N . LEU A 1 321 ? -3.253 23.266 3.248 1.00 52.94 321 LEU A N 1
ATOM 2607 C CA . LEU A 1 321 ? -4.031 22.560 2.229 1.00 52.94 321 LEU A CA 1
ATOM 2608 C C . LEU A 1 321 ? -3.766 21.061 2.318 1.00 52.94 321 LEU A C 1
ATOM 2610 O O . LEU A 1 321 ? -2.653 20.622 2.031 1.00 52.94 321 LEU A O 1
ATOM 2614 N N . SER A 1 322 ? -4.777 20.270 2.671 1.00 48.19 322 SER A N 1
ATOM 2615 C CA . SER A 1 322 ? -4.692 18.809 2.675 1.00 48.19 322 SER A CA 1
ATOM 2616 C C . SER A 1 322 ? -4.472 18.259 1.261 1.00 48.19 322 SER A C 1
ATOM 2618 O O . SER A 1 322 ? -5.316 18.414 0.379 1.00 48.19 322 SER A O 1
ATOM 2620 N N . VAL A 1 323 ? -3.346 17.576 1.036 1.00 48.38 323 VAL A N 1
ATOM 2621 C CA . VAL A 1 323 ? -3.109 16.833 -0.207 1.00 48.38 323 VAL A CA 1
ATOM 2622 C C . VAL A 1 323 ? -3.689 15.432 -0.070 1.00 48.38 323 VAL A C 1
ATOM 2624 O O . VAL A 1 323 ? -3.330 14.678 0.832 1.00 48.38 323 VAL A O 1
ATOM 2627 N N . GLN A 1 324 ? -4.561 15.070 -1.007 1.00 44.72 324 GLN A N 1
ATOM 2628 C CA . GLN A 1 324 ? -5.020 13.701 -1.200 1.00 44.72 324 GLN A CA 1
ATOM 2629 C C . GLN A 1 324 ? -4.255 13.079 -2.371 1.00 44.72 324 GLN A C 1
ATOM 2631 O O . GLN A 1 324 ? -4.264 13.618 -3.478 1.00 44.72 324 GLN A O 1
ATOM 2636 N N . GLU A 1 325 ? -3.627 11.921 -2.161 1.00 44.81 325 GLU A N 1
ATOM 2637 C CA . GLU A 1 325 ? -3.070 11.144 -3.268 1.00 44.81 325 GLU A CA 1
ATOM 2638 C C . GLU A 1 325 ? -4.214 10.521 -4.086 1.00 44.81 325 GLU A C 1
ATOM 2640 O O . GLU A 1 325 ? -4.853 9.555 -3.665 1.00 44.81 325 GLU A O 1
ATOM 2645 N N . ILE A 1 326 ? -4.496 11.081 -5.267 1.00 50.31 326 ILE A N 1
ATOM 2646 C CA . ILE A 1 326 ? -5.541 10.563 -6.156 1.00 50.31 326 ILE A CA 1
ATOM 2647 C C . ILE A 1 326 ? -4.956 9.458 -7.039 1.00 50.31 326 ILE A C 1
ATOM 2649 O O . ILE A 1 326 ? -4.555 9.689 -8.180 1.00 50.31 326 ILE A O 1
ATOM 2653 N N . HIS A 1 327 ? -4.939 8.235 -6.514 1.00 42.78 327 HIS A N 1
ATOM 2654 C CA . HIS A 1 327 ? -4.530 7.041 -7.254 1.00 42.78 327 HIS A CA 1
ATOM 2655 C C . HIS A 1 327 ? -5.600 6.675 -8.311 1.00 42.78 327 HIS A C 1
ATOM 2657 O O . HIS A 1 327 ? -6.512 5.884 -8.065 1.00 42.78 327 HIS A O 1
ATOM 2663 N N . LYS A 1 328 ? -5.530 7.297 -9.497 1.00 52.69 328 LYS A N 1
ATOM 2664 C CA . LYS A 1 328 ? -6.438 7.013 -10.624 1.00 52.69 328 LYS A CA 1
ATOM 2665 C C . LYS A 1 328 ? -5.991 5.726 -11.342 1.00 52.69 328 LYS A C 1
ATOM 2667 O O . LYS A 1 328 ? -4.794 5.564 -11.582 1.00 52.69 328 LYS A O 1
ATOM 2672 N N . PRO A 1 329 ? -6.904 4.805 -11.708 1.00 53.81 329 PRO A N 1
ATOM 2673 C CA . PRO A 1 329 ? -6.539 3.600 -12.448 1.00 53.81 329 PRO A CA 1
ATOM 2674 C C . PRO A 1 329 ? -5.996 3.976 -13.833 1.00 53.81 329 PRO A C 1
ATOM 2676 O O . PRO A 1 329 ? -6.718 4.531 -14.658 1.00 53.81 329 PRO A O 1
ATOM 2679 N N . VAL A 1 330 ? -4.720 3.670 -14.075 1.00 67.12 330 VAL A N 1
ATOM 2680 C CA . VAL A 1 330 ? -4.011 4.053 -15.302 1.00 67.12 330 VAL A CA 1
ATOM 2681 C C . VAL A 1 330 ? -4.526 3.238 -16.491 1.00 67.12 330 VAL A C 1
ATOM 2683 O O . VAL A 1 330 ? -4.293 2.033 -16.587 1.00 67.12 330 VAL A O 1
ATOM 2686 N N . GLN A 1 331 ? -5.213 3.901 -17.416 1.00 84.25 331 GLN A N 1
ATOM 2687 C CA . GLN A 1 331 ? -5.679 3.315 -18.672 1.00 84.25 331 GLN A CA 1
ATOM 2688 C C . GLN A 1 331 ? -4.544 3.285 -19.709 1.00 84.25 331 GLN A C 1
ATOM 2690 O O . GLN A 1 331 ? -3.715 4.193 -19.761 1.00 84.25 331 GLN A O 1
ATOM 2695 N N . LYS A 1 332 ? -4.490 2.278 -20.589 1.00 89.25 332 LYS A N 1
ATOM 2696 C CA . LYS A 1 332 ? -3.522 2.299 -21.700 1.00 89.25 332 LYS A CA 1
ATOM 2697 C C . LYS A 1 332 ? -3.941 3.362 -22.724 1.00 89.25 332 LYS A C 1
ATOM 2699 O O . LYS A 1 332 ? -5.050 3.294 -23.243 1.00 89.25 332 LYS A O 1
ATOM 2704 N N . GLY A 1 333 ? -3.049 4.301 -23.033 1.00 93.38 333 GLY A N 1
ATOM 2705 C CA . GLY A 1 333 ? -3.289 5.363 -24.014 1.00 93.38 333 GLY A CA 1
ATOM 2706 C C . GLY A 1 333 ? -2.471 6.629 -23.762 1.00 93.38 333 GLY A C 1
ATOM 2707 O O . GLY A 1 333 ? -1.591 6.655 -22.892 1.00 93.38 333 GLY A O 1
ATOM 2708 N N . ILE A 1 334 ? -2.804 7.684 -24.507 1.00 95.00 334 ILE A N 1
ATOM 2709 C CA . ILE A 1 334 ? -2.336 9.058 -24.275 1.00 95.00 334 ILE A CA 1
ATOM 2710 C C . ILE A 1 334 ? -3.530 9.950 -23.891 1.00 95.00 334 ILE A C 1
ATOM 2712 O O . ILE A 1 334 ? -4.562 9.920 -24.567 1.00 95.00 334 ILE A O 1
ATOM 2716 N N . THR A 1 335 ? -3.380 10.748 -22.827 1.00 94.62 335 THR A N 1
ATOM 2717 C CA . THR A 1 335 ? -4.265 11.881 -22.500 1.00 94.62 335 THR A CA 1
ATOM 2718 C C . THR A 1 335 ? -3.668 13.125 -23.141 1.00 94.62 335 THR A C 1
ATOM 2720 O O . THR A 1 335 ? -2.560 13.532 -22.785 1.00 94.62 335 THR A O 1
ATOM 2723 N N . MET A 1 336 ? -4.398 13.726 -24.073 1.00 94.75 336 MET A N 1
ATOM 2724 C CA . MET A 1 336 ? -4.005 14.967 -24.728 1.00 94.75 336 MET A CA 1
ATOM 2725 C C . MET A 1 336 ? -4.457 16.162 -23.891 1.00 94.75 336 MET A C 1
ATOM 2727 O O . MET A 1 336 ? -5.650 16.337 -23.630 1.00 94.75 336 MET A O 1
ATOM 2731 N N . CYS A 1 337 ? -3.484 16.971 -23.488 1.00 91.81 337 CYS A N 1
ATOM 2732 C CA . CYS A 1 337 ? -3.656 18.249 -22.822 1.00 91.81 337 CYS A CA 1
ATOM 2733 C C . CYS A 1 337 ? -3.417 19.372 -23.823 1.00 91.81 337 CYS A C 1
ATOM 2735 O O . CYS A 1 337 ? -2.292 19.569 -24.283 1.00 91.81 337 CYS A O 1
ATOM 2737 N N . VAL A 1 338 ? -4.480 20.105 -24.144 1.00 87.75 338 VAL A N 1
ATOM 2738 C CA . VAL A 1 338 ? -4.454 21.164 -25.157 1.00 87.75 338 VAL A CA 1
ATOM 2739 C C . VAL A 1 338 ? -4.707 22.523 -24.511 1.00 87.75 338 VAL A C 1
ATOM 2741 O O . VAL A 1 338 ? -5.327 22.623 -23.449 1.00 87.75 338 VAL A O 1
ATOM 2744 N N . GLN A 1 339 ? -4.218 23.582 -25.154 1.00 84.44 339 GLN A N 1
ATOM 2745 C CA . GLN A 1 339 ? -4.517 24.954 -24.751 1.00 84.44 339 GLN A CA 1
ATOM 2746 C C . GLN A 1 339 ? -6.025 25.261 -24.852 1.00 84.44 339 GLN A C 1
ATOM 2748 O O . GLN A 1 339 ? -6.723 24.630 -25.652 1.00 84.44 339 GLN A O 1
ATOM 2753 N N . PRO A 1 340 ? -6.537 26.255 -24.102 1.00 86.38 340 PRO A N 1
ATOM 2754 C CA . PRO A 1 340 ? -7.930 26.669 -24.207 1.00 86.38 340 PRO A CA 1
ATOM 2755 C C . PRO A 1 340 ? -8.324 27.134 -25.615 1.00 86.38 340 PRO A C 1
ATOM 2757 O O . PRO A 1 340 ? -7.624 27.919 -26.255 1.00 86.38 340 PRO A O 1
ATOM 2760 N N . VAL A 1 341 ? -9.500 26.702 -26.067 1.00 88.38 341 VAL A N 1
ATOM 2761 C CA . VAL A 1 341 ? -10.149 27.173 -27.295 1.00 88.38 341 VAL A CA 1
ATOM 2762 C C . VAL A 1 341 ? -10.642 28.603 -27.061 1.00 88.38 341 VAL A C 1
ATOM 2764 O O . VAL A 1 341 ? -11.662 28.815 -26.405 1.00 88.38 341 VAL A O 1
ATOM 2767 N N . TYR A 1 342 ? -9.905 29.581 -27.586 1.00 83.69 342 TYR A N 1
ATOM 2768 C CA . TYR A 1 342 ? -10.136 31.016 -27.397 1.00 83.69 342 TYR A CA 1
ATOM 2769 C C . TYR A 1 342 ? -10.060 31.728 -28.758 1.00 83.69 342 TYR A C 1
ATOM 2771 O O . TYR A 1 342 ? -9.062 31.604 -29.465 1.00 83.69 342 TYR A O 1
ATOM 2779 N N . TYR A 1 343 ? -11.135 32.419 -29.155 1.00 77.56 343 TYR A N 1
ATOM 2780 C CA . TYR A 1 343 ? -11.348 33.004 -30.493 1.00 77.56 343 TYR A CA 1
ATOM 2781 C C . TYR A 1 343 ? -10.977 32.078 -31.667 1.00 77.56 343 TYR A C 1
ATOM 2783 O O . TYR A 1 343 ? -10.457 32.504 -32.700 1.00 77.56 343 TYR A O 1
ATOM 2791 N N . TYR A 1 344 ? -11.274 30.782 -31.533 1.00 82.38 344 TYR A N 1
ATOM 2792 C CA . TYR A 1 344 ? -10.811 29.777 -32.489 1.00 82.38 344 TYR A CA 1
ATOM 2793 C C . TYR A 1 344 ? -11.761 29.600 -33.689 1.00 82.38 344 TYR A C 1
ATOM 2795 O O . TYR A 1 344 ? -12.935 29.242 -33.536 1.00 82.38 344 TYR A O 1
ATOM 2803 N N . SER A 1 345 ? -11.253 29.811 -34.906 1.00 81.06 345 SER A N 1
ATOM 2804 C CA . SER A 1 345 ? -12.011 29.703 -36.168 1.00 81.06 345 SER A CA 1
ATOM 2805 C C . SER A 1 345 ? -11.597 28.532 -37.072 1.00 81.06 345 SER A C 1
ATOM 2807 O O . SER A 1 345 ? -12.355 28.147 -37.961 1.00 81.06 345 SER A O 1
ATOM 2809 N N . GLN A 1 346 ? -10.415 27.952 -36.849 1.00 83.50 346 GLN A N 1
ATOM 2810 C CA . GLN A 1 346 ? -9.773 26.979 -37.742 1.00 83.50 346 GLN A CA 1
ATOM 2811 C C . GLN A 1 346 ? -10.189 25.535 -37.426 1.00 83.50 346 GLN A C 1
ATOM 2813 O O . GLN A 1 346 ? -9.368 24.694 -37.064 1.00 83.50 346 GLN A O 1
ATOM 2818 N N . TRP A 1 347 ? -11.484 25.235 -37.539 1.00 87.56 347 TRP A N 1
ATOM 2819 C CA . TRP A 1 347 ? -12.055 23.930 -37.177 1.00 87.56 347 TRP A CA 1
ATOM 2820 C C . TRP A 1 347 ? -11.375 22.728 -37.859 1.00 87.56 347 TRP A C 1
ATOM 2822 O O . TRP A 1 347 ? -11.346 21.638 -37.288 1.00 87.56 347 TRP A O 1
ATOM 2832 N N . GLN A 1 348 ? -10.774 22.921 -39.039 1.00 86.56 348 GLN A N 1
ATOM 2833 C CA . GLN A 1 348 ? -10.021 21.889 -39.757 1.00 86.56 348 GLN A CA 1
ATOM 2834 C C . GLN A 1 348 ? -8.813 21.382 -38.951 1.00 86.56 348 GLN A C 1
ATOM 2836 O O . GLN A 1 348 ? -8.532 20.184 -38.967 1.00 86.56 348 GLN A O 1
ATOM 2841 N N . ASN A 1 349 ? -8.142 22.258 -38.193 1.00 88.00 349 ASN A N 1
ATOM 2842 C CA . ASN A 1 349 ? -7.010 21.877 -37.343 1.00 88.00 349 ASN A CA 1
ATOM 2843 C C . ASN A 1 349 ? -7.458 20.940 -36.219 1.00 88.00 349 ASN A C 1
ATOM 2845 O O . ASN A 1 349 ? -6.776 19.968 -35.932 1.00 88.00 349 ASN A O 1
ATOM 2849 N N . ILE A 1 350 ? -8.635 21.180 -35.632 1.00 91.75 350 ILE A N 1
ATOM 2850 C CA . ILE A 1 350 ? -9.194 20.342 -34.560 1.00 91.75 350 ILE A CA 1
ATOM 2851 C C . ILE A 1 350 ? -9.476 18.927 -35.077 1.00 91.75 350 ILE A C 1
ATOM 2853 O O . ILE A 1 350 ? -9.119 17.953 -34.418 1.00 91.75 350 ILE A O 1
ATOM 2857 N N . VAL A 1 351 ? -10.060 18.806 -36.277 1.00 91.94 351 VAL A N 1
ATOM 2858 C CA . VAL A 1 351 ? -10.281 17.507 -36.939 1.00 91.94 351 VAL A CA 1
ATOM 2859 C C . VAL A 1 351 ? -8.953 16.789 -37.179 1.00 91.94 351 VAL A C 1
ATOM 2861 O O . VAL A 1 351 ? -8.808 15.630 -36.793 1.00 91.94 351 VAL A O 1
ATOM 2864 N N . LEU A 1 352 ? -7.978 17.478 -37.782 1.00 89.44 352 LEU A N 1
ATOM 2865 C CA . LEU A 1 352 ? -6.669 16.903 -38.090 1.00 89.44 352 LEU A CA 1
ATOM 2866 C C . LEU A 1 352 ? -5.926 16.468 -36.818 1.00 89.44 352 LEU A C 1
ATOM 2868 O O . LEU A 1 352 ? -5.413 15.355 -36.769 1.00 89.44 352 LEU A O 1
ATOM 2872 N N . TYR A 1 353 ? -5.915 17.312 -35.785 1.00 93.19 353 TYR A N 1
ATOM 2873 C CA . TYR A 1 353 ? -5.283 17.047 -34.495 1.00 93.19 353 TYR A CA 1
ATOM 2874 C C . TYR A 1 353 ? -5.878 15.818 -33.810 1.00 93.19 353 TYR A C 1
ATOM 2876 O O . TYR A 1 353 ? -5.138 14.903 -33.453 1.00 93.19 353 TYR A O 1
ATOM 2884 N N . ILE A 1 354 ? -7.207 15.771 -33.651 1.00 94.94 354 ILE A N 1
ATOM 2885 C CA . ILE A 1 354 ? -7.878 14.677 -32.942 1.00 94.94 354 ILE A CA 1
ATOM 2886 C C . ILE A 1 354 ? -7.630 13.352 -33.663 1.00 94.94 354 ILE A C 1
ATOM 2888 O O . ILE A 1 354 ? -7.163 12.401 -33.038 1.00 94.94 354 ILE A O 1
ATOM 2892 N N . GLU A 1 355 ? -7.876 13.275 -34.972 1.00 94.25 355 GLU A N 1
ATOM 2893 C CA . GLU A 1 355 ? -7.733 12.006 -35.692 1.00 94.25 355 GLU A CA 1
ATOM 2894 C C . GLU A 1 355 ? -6.273 11.558 -35.819 1.00 94.25 355 GLU A C 1
ATOM 2896 O O . GLU A 1 355 ? -5.970 10.372 -35.649 1.00 94.25 355 GLU A O 1
ATOM 2901 N N . ALA A 1 356 ? -5.340 12.488 -36.034 1.00 93.12 356 ALA A N 1
ATOM 2902 C CA . ALA A 1 356 ? -3.930 12.139 -36.127 1.00 93.12 356 ALA A CA 1
ATOM 2903 C C . ALA A 1 356 ? -3.354 11.704 -34.764 1.00 93.12 356 ALA A C 1
ATOM 2905 O O . ALA A 1 356 ? -2.606 10.729 -34.714 1.00 93.12 356 ALA A O 1
ATOM 2906 N N . TRP A 1 357 ? -3.756 12.319 -33.643 1.00 95.88 357 TRP A N 1
ATOM 2907 C CA . TRP A 1 357 ? -3.356 11.851 -32.307 1.00 95.88 357 TRP A CA 1
ATOM 2908 C C . TRP A 1 357 ? -4.020 10.535 -31.896 1.00 95.88 357 TRP A C 1
ATOM 2910 O O . TRP A 1 357 ? -3.363 9.699 -31.271 1.00 95.88 357 TRP A O 1
ATOM 2920 N N . ARG A 1 358 ? -5.273 10.279 -32.298 1.00 95.44 358 ARG A N 1
ATOM 2921 C CA . ARG A 1 358 ? -5.910 8.957 -32.126 1.00 95.44 358 ARG A CA 1
ATOM 2922 C C . ARG A 1 358 ? -5.125 7.865 -32.851 1.00 95.44 358 ARG A C 1
ATOM 2924 O O . ARG A 1 358 ? -4.875 6.813 -32.265 1.00 95.44 358 ARG A O 1
ATOM 2931 N N . ALA A 1 359 ? -4.644 8.136 -34.067 1.00 94.62 359 ALA A N 1
ATOM 2932 C CA . ALA A 1 359 ? -3.754 7.226 -34.794 1.00 94.62 359 ALA A CA 1
ATOM 2933 C C . ALA A 1 359 ? -2.401 6.985 -34.083 1.00 94.62 359 ALA A C 1
ATOM 2935 O O . ALA A 1 359 ? -1.787 5.940 -34.285 1.00 94.62 359 ALA A O 1
ATOM 2936 N N . GLN A 1 360 ? -1.962 7.902 -33.211 1.00 95.88 360 GLN A N 1
ATOM 2937 C CA . GLN A 1 360 ? -0.769 7.752 -32.364 1.00 95.88 360 GLN A CA 1
ATOM 2938 C C . GLN A 1 360 ? -1.034 7.116 -30.984 1.00 95.88 360 GLN A C 1
ATOM 2940 O O . GLN A 1 360 ? -0.113 7.006 -30.171 1.00 95.88 360 GLN A O 1
ATOM 2945 N N . GLY A 1 361 ? -2.266 6.667 -30.714 1.00 94.81 361 GLY A N 1
ATOM 2946 C CA . GLY A 1 361 ? -2.647 6.003 -29.464 1.00 94.81 361 GLY A CA 1
ATOM 2947 C C . GLY A 1 361 ? -3.265 6.918 -28.401 1.00 94.81 361 GLY A C 1
ATOM 2948 O O . GLY A 1 361 ? -3.382 6.504 -27.244 1.00 94.81 361 GLY A O 1
ATOM 2949 N N . ALA A 1 362 ? -3.674 8.142 -28.754 1.00 95.75 362 ALA A N 1
ATOM 2950 C CA . ALA A 1 362 ? -4.482 8.972 -27.865 1.00 95.75 362 ALA A CA 1
ATOM 2951 C C . ALA A 1 362 ? -5.889 8.391 -27.677 1.00 95.75 362 ALA A C 1
ATOM 2953 O O . ALA A 1 362 ? -6.579 8.052 -28.639 1.00 95.75 362 ALA A O 1
ATOM 2954 N N . THR A 1 363 ? -6.312 8.292 -26.417 1.00 93.31 363 THR A N 1
ATOM 2955 C CA . THR A 1 363 ? -7.610 7.724 -26.016 1.00 93.31 363 THR A CA 1
ATOM 2956 C C . THR A 1 363 ? -8.484 8.717 -25.260 1.00 93.31 363 THR A C 1
ATOM 2958 O O . THR A 1 363 ? -9.656 8.434 -25.030 1.00 93.31 363 THR A O 1
ATOM 2961 N N . ARG A 1 364 ? -7.930 9.871 -24.871 1.00 91.25 364 ARG A N 1
ATOM 2962 C CA . ARG A 1 364 ? -8.607 10.896 -24.080 1.00 91.25 364 ARG A CA 1
ATOM 2963 C C . ARG A 1 364 ? -8.072 12.275 -24.449 1.00 91.25 364 ARG A C 1
ATOM 2965 O O . ARG A 1 364 ? -6.864 12.448 -24.578 1.00 91.25 364 ARG A O 1
ATOM 2972 N N . PHE A 1 365 ? -8.956 13.256 -24.569 1.00 94.94 365 PHE A N 1
ATOM 2973 C CA . PHE A 1 365 ? -8.610 14.640 -24.888 1.00 94.94 365 PHE A CA 1
ATOM 2974 C C . PHE A 1 365 ? -9.322 15.558 -23.895 1.00 94.94 365 PHE A C 1
ATOM 2976 O O . PHE A 1 365 ? -10.548 15.522 -23.817 1.00 94.94 365 PHE A O 1
ATOM 2983 N N . ILE A 1 366 ? -8.580 16.375 -23.147 1.00 93.50 366 ILE A N 1
ATOM 2984 C CA . ILE A 1 366 ? -9.165 17.401 -22.274 1.00 93.50 366 ILE A CA 1
ATOM 2985 C C . ILE A 1 366 ? -9.018 18.744 -22.982 1.00 93.50 366 ILE A C 1
ATOM 2987 O O . ILE A 1 366 ? -7.904 19.188 -23.265 1.00 93.50 366 ILE A O 1
ATOM 2991 N N . VAL A 1 367 ? -10.152 19.375 -23.283 1.00 92.25 367 VAL A N 1
ATOM 2992 C CA . VAL A 1 367 ? -10.215 20.613 -24.060 1.00 92.25 367 VAL A CA 1
ATOM 2993 C C . VAL A 1 367 ? -10.969 21.661 -23.254 1.00 92.25 367 VAL A C 1
ATOM 2995 O O . VAL A 1 367 ? -12.172 21.558 -23.028 1.00 92.25 367 VAL A O 1
ATOM 2998 N N . PHE A 1 368 ? -10.253 22.692 -22.823 1.00 89.56 368 PHE A N 1
ATOM 2999 C CA . PHE A 1 368 ? -10.847 23.844 -22.153 1.00 89.56 368 PHE A CA 1
ATOM 3000 C C . PHE A 1 368 ? -11.470 24.783 -23.191 1.00 89.56 368 PHE A C 1
ATOM 3002 O O . PHE A 1 368 ? -10.840 25.088 -24.202 1.00 89.56 368 PHE A O 1
ATOM 3009 N N . TYR A 1 369 ? -12.707 25.226 -22.975 1.00 89.69 369 TYR A N 1
ATOM 3010 C CA . TYR A 1 369 ? -13.474 26.004 -23.948 1.00 89.69 369 TYR A CA 1
ATOM 3011 C C . TYR A 1 369 ? -13.829 27.392 -23.418 1.00 89.69 369 TYR A C 1
ATOM 3013 O O . TYR A 1 369 ? -14.526 27.498 -22.417 1.00 89.69 369 TYR A O 1
ATOM 3021 N N . HIS A 1 370 ? -13.410 28.438 -24.135 1.00 85.81 370 HIS A N 1
ATOM 3022 C CA . HIS A 1 370 ? -13.802 29.823 -23.871 1.00 85.81 370 HIS A CA 1
ATOM 3023 C C . HIS A 1 370 ? -14.619 30.413 -25.029 1.00 85.81 370 HIS A C 1
ATOM 3025 O O . HIS A 1 370 ? -15.740 30.871 -24.822 1.00 85.81 370 HIS A O 1
ATOM 3031 N N . SER A 1 371 ? -14.077 30.442 -26.254 1.00 83.06 371 SER A N 1
ATOM 3032 C CA . SER A 1 371 ? -14.781 31.017 -27.409 1.00 83.06 371 SER A CA 1
ATOM 3033 C C . SER A 1 371 ? -14.324 30.475 -28.763 1.00 83.06 371 SER A C 1
ATOM 3035 O O . SER A 1 371 ? -13.141 30.228 -29.007 1.00 83.06 371 SER A O 1
ATOM 3037 N N . SER A 1 372 ? -15.276 30.314 -29.683 1.00 87.25 372 SER A N 1
ATOM 3038 C CA . SER A 1 372 ? -15.018 29.823 -31.040 1.00 87.25 372 SER A CA 1
ATOM 3039 C C . SER A 1 372 ? -16.077 30.290 -32.040 1.00 87.25 372 SER A C 1
ATOM 3041 O O . SER A 1 372 ? -17.157 30.725 -31.646 1.00 87.25 372 SER A O 1
ATOM 3043 N N . THR A 1 373 ? -15.827 30.160 -33.345 1.00 84.38 373 THR A N 1
ATOM 3044 C CA . THR A 1 373 ? -16.899 30.364 -34.341 1.00 84.38 373 THR A CA 1
ATOM 3045 C C . THR A 1 373 ? -17.966 29.268 -34.220 1.00 84.38 373 THR A C 1
ATOM 3047 O O . THR A 1 373 ? -17.711 28.195 -33.655 1.00 84.38 373 THR A O 1
ATOM 3050 N N . LYS A 1 374 ? -19.161 29.508 -34.779 1.00 85.81 374 LYS A N 1
ATOM 3051 C CA . LYS A 1 374 ? -20.252 28.514 -34.822 1.00 85.81 374 LYS A CA 1
ATOM 3052 C C . LYS A 1 374 ? -19.837 27.181 -35.460 1.00 85.81 374 LYS A C 1
ATOM 3054 O O . LYS A 1 374 ? -20.311 26.142 -35.016 1.00 85.81 374 LYS A O 1
ATOM 3059 N N . ASP A 1 375 ? -18.958 27.183 -36.462 1.00 84.56 375 ASP A N 1
ATOM 3060 C CA . ASP A 1 375 ? -18.531 25.946 -37.134 1.00 84.56 375 ASP A CA 1
ATOM 3061 C C . ASP A 1 375 ? -17.454 25.192 -36.346 1.00 84.56 375 ASP A C 1
ATOM 3063 O O . ASP A 1 375 ? -17.568 23.978 -36.181 1.00 84.56 375 ASP A O 1
ATOM 3067 N N . THR A 1 376 ? -16.498 25.900 -35.732 1.00 90.19 376 THR A N 1
ATOM 3068 C CA . THR A 1 376 ? -15.599 25.306 -34.725 1.00 90.19 376 THR A CA 1
ATOM 3069 C C . THR A 1 376 ? -16.389 24.672 -33.585 1.00 90.19 376 THR A C 1
ATOM 3071 O O . THR A 1 376 ? -16.078 23.562 -33.158 1.00 90.19 376 THR A O 1
ATOM 3074 N N . ARG A 1 377 ? -17.448 25.349 -33.119 1.00 93.75 377 ARG A N 1
ATOM 3075 C CA . ARG A 1 377 ? -18.297 24.850 -32.038 1.00 93.75 377 ARG A CA 1
ATOM 3076 C C . ARG A 1 377 ? -18.975 23.530 -32.416 1.00 93.75 377 ARG A C 1
ATOM 3078 O O . ARG A 1 377 ? -18.868 22.584 -31.649 1.00 93.75 377 ARG A O 1
ATOM 3085 N N . LYS A 1 378 ? -19.573 23.433 -33.612 1.00 94.00 378 LYS A N 1
ATOM 3086 C CA . LYS A 1 378 ? -20.185 22.185 -34.118 1.00 94.00 378 LYS A CA 1
ATOM 3087 C C . LYS A 1 378 ? -19.199 21.016 -34.159 1.00 94.00 378 LYS A C 1
ATOM 3089 O O . LYS A 1 378 ? -19.585 19.897 -33.849 1.00 94.00 378 LYS A O 1
ATOM 3094 N N . VAL A 1 379 ? -17.945 21.259 -34.555 1.00 94.81 379 VAL A N 1
ATOM 3095 C CA . VAL A 1 379 ? -16.904 20.215 -34.598 1.00 94.81 379 VAL A CA 1
ATOM 3096 C C . VAL A 1 379 ? -16.541 19.739 -33.191 1.00 94.81 379 VAL A C 1
ATOM 3098 O O . VAL A 1 379 ? -16.398 18.539 -32.971 1.00 94.81 379 VAL A O 1
ATOM 3101 N N . LEU A 1 380 ? -16.436 20.658 -32.230 1.00 95.44 380 LEU A N 1
ATOM 3102 C CA . LEU A 1 380 ? -16.193 20.314 -30.829 1.00 95.44 380 LEU A CA 1
ATOM 3103 C C . LEU A 1 380 ? -17.376 19.554 -30.210 1.00 95.44 380 LEU A C 1
ATOM 3105 O O . LEU A 1 380 ? -17.156 18.510 -29.603 1.00 95.44 380 LEU A O 1
ATOM 3109 N N . ASP A 1 381 ? -18.613 20.016 -30.422 1.00 94.94 381 ASP A N 1
ATOM 3110 C CA . ASP A 1 381 ? -19.824 19.317 -29.969 1.00 94.94 381 ASP A CA 1
ATOM 3111 C C . ASP A 1 381 ? -19.901 17.901 -30.582 1.00 94.94 381 ASP A C 1
ATOM 3113 O O . ASP A 1 381 ? -20.101 16.931 -29.860 1.00 94.94 381 ASP A O 1
ATOM 3117 N N . TYR A 1 382 ? -19.618 17.743 -31.883 1.00 96.62 382 TYR A N 1
ATOM 3118 C CA . TYR A 1 382 ? -19.573 16.435 -32.557 1.00 96.62 382 TYR A CA 1
ATOM 3119 C C . TYR A 1 382 ? -18.577 15.458 -31.910 1.00 96.62 382 TYR A C 1
ATOM 3121 O O . TYR A 1 382 ? -18.911 14.299 -31.661 1.00 96.62 382 TYR A O 1
ATOM 3129 N N . TYR A 1 383 ? -17.357 15.906 -31.600 1.00 95.31 383 TYR A N 1
ATOM 3130 C CA . TYR A 1 383 ? -16.380 15.052 -30.920 1.00 95.31 383 TYR A CA 1
ATOM 3131 C C . TYR A 1 383 ? -16.710 14.806 -29.440 1.00 95.31 383 TYR A C 1
ATOM 3133 O O . TYR A 1 383 ? -16.290 13.782 -28.892 1.00 95.31 383 TYR A O 1
ATOM 3141 N N . GLN A 1 384 ? -17.456 15.706 -28.793 1.00 94.56 384 GLN A N 1
ATOM 3142 C CA . GLN A 1 384 ? -17.966 15.498 -27.439 1.00 94.56 384 GLN A CA 1
ATOM 3143 C C . GLN A 1 384 ? -19.084 14.444 -27.429 1.00 94.56 384 GLN A C 1
ATOM 3145 O O . GLN A 1 384 ? -19.039 13.528 -26.611 1.00 94.56 384 GLN A O 1
ATOM 3150 N N . ASP A 1 385 ? -20.026 14.514 -28.374 1.00 95.19 385 ASP A N 1
ATOM 3151 C CA . ASP A 1 385 ? -21.126 13.552 -28.538 1.00 95.19 385 ASP A CA 1
ATOM 3152 C C . ASP A 1 385 ? -20.618 12.136 -28.867 1.00 95.19 385 ASP A C 1
ATOM 3154 O O . ASP A 1 385 ? -21.195 11.139 -28.430 1.00 95.19 385 ASP A O 1
ATOM 3158 N N . LEU A 1 386 ? -19.495 12.027 -29.590 1.00 93.12 386 LEU A N 1
ATOM 3159 C CA . LEU A 1 386 ? -18.786 10.760 -29.813 1.00 93.12 386 LEU A CA 1
ATOM 3160 C C . LEU A 1 386 ? -18.016 10.243 -28.580 1.00 93.12 386 LEU A C 1
ATOM 3162 O O . LEU A 1 386 ? -17.444 9.153 -28.639 1.00 93.12 386 LEU A O 1
ATOM 3166 N N . GLY A 1 387 ? -17.946 11.010 -27.488 1.00 91.12 387 GLY A N 1
ATOM 3167 C CA . GLY A 1 387 ? -17.165 10.677 -26.294 1.00 91.12 387 GLY A CA 1
ATOM 3168 C C . GLY A 1 387 ? -15.645 10.727 -26.501 1.00 91.12 387 GLY A C 1
ATOM 3169 O O . GLY A 1 387 ? -14.910 10.095 -25.747 1.00 91.12 387 GLY A O 1
ATOM 3170 N N . VAL A 1 388 ? -15.164 11.439 -27.528 1.00 90.25 388 VAL A N 1
ATOM 3171 C CA . VAL A 1 388 ? -13.730 11.542 -27.862 1.00 90.25 388 VAL A CA 1
ATOM 3172 C C . VAL A 1 388 ? -13.050 12.670 -27.083 1.00 90.25 388 VAL A C 1
ATOM 3174 O O . VAL A 1 388 ? -11.906 12.506 -26.655 1.00 90.25 388 VAL A O 1
ATOM 3177 N N . ILE A 1 389 ? -13.740 13.799 -26.880 1.00 93.50 389 ILE A N 1
ATOM 3178 C CA . ILE A 1 389 ? -13.218 14.944 -26.119 1.00 93.50 389 ILE A CA 1
ATOM 3179 C C . ILE A 1 389 ? -14.055 15.247 -24.873 1.00 93.50 389 ILE A C 1
ATOM 3181 O O . ILE A 1 389 ? -15.283 15.194 -24.886 1.00 93.50 389 ILE A O 1
ATOM 3185 N N . GLU A 1 390 ? -13.375 15.652 -23.805 1.00 93.31 390 GLU A N 1
ATOM 3186 C CA . GLU A 1 390 ? -13.974 16.285 -22.635 1.00 93.31 390 GLU A CA 1
ATOM 3187 C C . GLU A 1 390 ? -13.888 17.806 -22.794 1.00 93.31 390 GLU A C 1
ATOM 3189 O O . GLU A 1 390 ? -12.849 18.404 -22.500 1.00 93.31 390 GLU A O 1
ATOM 3194 N N . LEU A 1 391 ? -14.980 18.441 -23.237 1.00 90.62 391 LEU A N 1
ATOM 3195 C CA . LEU A 1 391 ? -15.104 19.896 -23.145 1.00 90.62 391 LEU A CA 1
ATOM 3196 C C . LEU A 1 391 ? -15.280 20.302 -21.679 1.00 90.62 391 LEU A C 1
ATOM 3198 O O . LEU A 1 391 ? -16.241 19.901 -21.019 1.00 90.62 391 LEU A O 1
ATOM 3202 N N . ARG A 1 392 ? -14.349 21.112 -21.175 1.00 88.69 392 ARG A N 1
ATOM 3203 C CA . ARG A 1 392 ? -14.394 21.715 -19.839 1.00 88.69 392 ARG A CA 1
ATOM 3204 C C . ARG A 1 392 ? -14.614 23.229 -19.977 1.00 88.69 392 ARG A C 1
ATOM 3206 O O . ARG A 1 392 ? -13.997 23.829 -20.859 1.00 88.69 392 ARG A O 1
ATOM 3213 N N . PRO A 1 393 ? -15.460 23.856 -19.142 1.00 85.88 393 PRO A N 1
ATOM 3214 C CA . PRO A 1 393 ? -15.658 25.300 -19.186 1.00 85.88 393 PRO A CA 1
ATOM 3215 C C . PRO A 1 393 ? -14.358 26.041 -18.855 1.00 85.88 393 PRO A C 1
ATOM 3217 O O . PRO A 1 393 ? -13.558 25.583 -18.034 1.00 85.88 393 PRO A O 1
ATOM 3220 N N . TRP A 1 394 ? -14.153 27.182 -19.502 1.00 81.19 394 TRP A N 1
ATOM 3221 C CA . TRP A 1 394 ? -13.041 28.091 -19.256 1.00 81.19 394 TRP A CA 1
ATOM 3222 C C . TRP A 1 394 ? -13.530 29.540 -19.354 1.00 81.19 394 TRP A C 1
ATOM 3224 O O . TRP A 1 394 ? -13.361 30.194 -20.387 1.00 81.19 394 TRP A O 1
ATOM 3234 N N . PRO A 1 395 ? -14.187 30.036 -18.295 1.00 75.06 395 PRO A N 1
ATOM 3235 C CA . PRO A 1 395 ? -14.901 31.300 -18.339 1.00 75.06 395 PRO A CA 1
ATOM 3236 C C . PRO A 1 395 ? -13.964 32.508 -18.296 1.00 75.06 395 PRO A C 1
ATOM 3238 O O . PRO A 1 395 ? -12.820 32.427 -17.843 1.00 75.06 395 PRO A O 1
ATOM 3241 N N . SER A 1 396 ? -14.506 33.654 -18.701 1.00 72.94 396 SER A N 1
ATOM 3242 C CA . SER A 1 396 ? -13.945 34.971 -18.399 1.00 72.94 396 SER A CA 1
ATOM 3243 C C . SER A 1 396 ? -13.823 35.192 -16.884 1.00 72.94 396 SER A C 1
ATOM 3245 O O . SER A 1 396 ? -14.671 34.747 -16.103 1.00 72.94 396 SER A O 1
ATOM 3247 N N . PHE A 1 397 ? -12.795 35.930 -16.473 1.00 70.56 397 PHE A N 1
ATOM 3248 C CA . PHE A 1 397 ? -12.592 36.402 -15.101 1.00 70.56 397 PHE A CA 1
ATOM 3249 C C . PHE A 1 397 ? -13.545 37.553 -14.745 1.00 70.56 397 PHE A C 1
ATOM 3251 O O . PHE A 1 397 ? -13.857 37.744 -13.571 1.00 70.56 397 PHE A O 1
ATOM 3258 N N . GLY A 1 398 ? -14.041 38.283 -15.750 1.00 69.94 398 GLY A N 1
ATOM 3259 C CA . GLY A 1 398 ? -14.980 39.385 -15.589 1.00 69.94 398 GLY A CA 1
ATOM 3260 C C . GLY A 1 398 ? -14.299 40.736 -15.362 1.00 69.94 398 GLY A C 1
ATOM 3261 O O . GLY A 1 398 ? -13.073 40.871 -15.341 1.00 69.94 398 GLY A O 1
ATOM 3262 N N . SER A 1 399 ? -15.122 41.773 -15.202 1.00 68.94 399 SER A N 1
ATOM 3263 C CA . SER A 1 399 ? -14.639 43.132 -14.953 1.00 68.94 399 SER A CA 1
ATOM 3264 C C . SER A 1 399 ? -13.964 43.251 -13.588 1.00 68.94 399 SER A C 1
ATOM 3266 O O . SER A 1 399 ? -14.492 42.793 -12.574 1.00 68.94 399 SER A O 1
ATOM 3268 N N . LEU A 1 400 ? -12.834 43.959 -13.550 1.00 67.69 400 LEU A N 1
ATOM 3269 C CA . LEU A 1 400 ? -12.245 44.431 -12.298 1.00 67.69 400 LEU A CA 1
ATOM 3270 C C . LEU A 1 400 ? -13.225 45.362 -11.550 1.00 67.69 400 LEU A C 1
ATOM 3272 O O . LEU A 1 400 ? -14.023 46.044 -12.199 1.00 67.69 400 LEU A O 1
ATOM 3276 N N . PRO A 1 401 ? -13.141 45.455 -10.207 1.00 77.06 401 PRO A N 1
ATOM 3277 C CA . PRO A 1 401 ? -13.890 46.437 -9.427 1.00 77.06 401 PRO A CA 1
ATOM 3278 C C . PRO A 1 401 ? -13.741 47.862 -9.979 1.00 77.06 401 PRO A C 1
ATOM 3280 O O . PRO A 1 401 ? -12.644 48.291 -10.347 1.00 77.06 401 PRO A O 1
ATOM 3283 N N . ASN A 1 402 ? -14.853 48.602 -10.038 1.00 78.62 402 ASN A N 1
ATOM 3284 C CA . ASN A 1 402 ? -14.946 49.903 -10.718 1.00 78.62 402 ASN A CA 1
ATOM 3285 C C . ASN A 1 402 ? -13.924 50.946 -10.225 1.00 78.62 402 ASN A C 1
ATOM 3287 O O . ASN A 1 402 ? -13.553 51.847 -10.968 1.00 78.62 402 ASN A O 1
ATOM 3291 N N . ASP A 1 403 ? -13.465 50.845 -8.979 1.00 78.00 403 ASP A N 1
ATOM 3292 C CA . ASP A 1 403 ? -12.482 51.742 -8.370 1.00 78.00 403 ASP A CA 1
ATOM 3293 C C . ASP A 1 403 ? -11.032 51.468 -8.816 1.00 78.00 403 ASP A C 1
ATOM 3295 O O . ASP A 1 403 ? -10.165 52.337 -8.650 1.00 78.00 403 ASP A O 1
ATOM 3299 N N . ILE A 1 404 ? -10.756 50.304 -9.417 1.00 70.25 404 ILE A N 1
ATOM 3300 C CA . ILE A 1 404 ? -9.451 49.943 -9.994 1.00 70.25 404 ILE A CA 1
ATOM 3301 C C . ILE A 1 404 ? -9.487 49.635 -11.498 1.00 70.25 404 ILE A C 1
ATOM 3303 O O . ILE A 1 404 ? -8.424 49.626 -12.116 1.00 70.25 404 ILE A O 1
ATOM 3307 N N . ALA A 1 405 ? -10.663 49.443 -12.102 1.00 71.19 405 ALA A N 1
ATOM 3308 C CA . ALA A 1 405 ? -10.818 49.072 -13.512 1.00 71.19 405 ALA A CA 1
ATOM 3309 C C . ALA A 1 405 ? -10.104 50.025 -14.493 1.00 71.19 405 ALA A C 1
ATOM 3311 O O . ALA A 1 405 ? -9.434 49.563 -15.409 1.00 71.19 405 ALA A O 1
ATOM 3312 N N . ASP A 1 406 ? -10.149 51.341 -14.260 1.00 72.12 406 ASP A N 1
ATOM 3313 C CA . ASP A 1 406 ? -9.467 52.334 -15.114 1.00 72.12 406 ASP A CA 1
ATOM 3314 C C . ASP A 1 406 ? -7.931 52.354 -14.951 1.00 72.12 406 ASP A C 1
ATOM 3316 O O . ASP A 1 406 ? -7.221 52.990 -15.734 1.00 72.12 406 ASP A O 1
ATOM 3320 N N . LYS A 1 407 ? -7.395 51.698 -13.911 1.00 71.25 407 LYS A N 1
ATOM 3321 C CA . LYS A 1 407 ? -5.963 51.714 -13.555 1.00 71.25 407 LYS A CA 1
ATOM 3322 C C . LYS A 1 407 ? -5.198 50.507 -14.096 1.00 71.25 407 LYS A C 1
ATOM 3324 O O . LYS A 1 407 ? -3.970 50.554 -14.133 1.00 71.25 407 LYS A O 1
ATOM 3329 N N . TYR A 1 408 ? -5.899 49.448 -14.498 1.00 63.25 408 TYR A N 1
ATOM 3330 C CA . TYR A 1 408 ? -5.313 48.172 -14.903 1.00 63.25 408 TYR A CA 1
ATOM 3331 C C . TYR A 1 408 ? -5.941 47.660 -16.207 1.00 63.25 408 TYR A C 1
ATOM 3333 O O . TYR A 1 408 ? -7.104 47.937 -16.486 1.00 63.25 408 TYR A O 1
ATOM 3341 N N . PRO A 1 409 ? -5.193 46.914 -17.036 1.00 61.81 409 PRO A N 1
ATOM 3342 C CA . PRO A 1 409 ? -5.753 46.290 -18.230 1.00 61.81 409 PRO A CA 1
ATOM 3343 C C . PRO A 1 409 ? -6.827 45.251 -17.869 1.00 61.81 409 PRO A C 1
ATOM 3345 O O . PRO A 1 409 ? -6.710 44.550 -16.864 1.00 61.81 409 PRO A O 1
ATOM 3348 N N . SER A 1 410 ? -7.843 45.107 -18.727 1.00 67.00 410 SER A N 1
ATOM 3349 C CA . SER A 1 410 ? -8.835 44.032 -18.604 1.00 67.00 410 SER A CA 1
ATOM 3350 C C . SER A 1 410 ? -8.146 42.668 -18.681 1.00 67.00 410 SER A C 1
ATOM 3352 O O . SER A 1 410 ? -7.521 42.347 -19.696 1.00 67.00 410 SER A O 1
ATOM 3354 N N . ILE A 1 411 ? -8.279 41.865 -17.621 1.00 65.94 411 ILE A N 1
ATOM 3355 C CA . ILE A 1 411 ? -7.672 40.529 -17.524 1.00 65.94 411 ILE A CA 1
ATOM 3356 C C . ILE A 1 411 ? -8.143 39.644 -18.684 1.00 65.94 411 ILE A C 1
ATOM 3358 O O . ILE A 1 411 ? -7.333 38.940 -19.284 1.00 65.94 411 ILE A O 1
ATOM 3362 N N . ASP A 1 412 ? -9.417 39.749 -19.068 1.00 68.69 412 ASP A N 1
ATOM 3363 C CA . ASP A 1 412 ? -10.026 38.939 -20.127 1.00 68.69 412 ASP A CA 1
ATOM 3364 C C . ASP A 1 412 ? -9.449 39.180 -21.526 1.00 68.69 412 ASP A C 1
ATOM 3366 O O . ASP A 1 412 ? -9.616 38.320 -22.391 1.00 68.69 412 ASP A O 1
ATOM 3370 N N . ASN A 1 413 ? -8.760 40.302 -21.765 1.00 64.75 413 ASN A N 1
ATOM 3371 C CA . ASN A 1 413 ? -8.089 40.558 -23.045 1.00 64.75 413 ASN A CA 1
ATOM 3372 C C . ASN A 1 413 ? -6.792 39.740 -23.169 1.00 64.75 413 ASN A C 1
ATOM 3374 O O . ASN A 1 413 ? -6.479 39.222 -24.235 1.00 64.75 413 ASN A O 1
ATOM 3378 N N . SER A 1 414 ? -6.061 39.574 -22.063 1.00 61.12 414 SER A N 1
ATOM 3379 C CA . SER A 1 414 ? -4.798 38.822 -22.018 1.00 61.12 414 SER A CA 1
ATOM 3380 C C . SER A 1 414 ? -4.964 37.402 -21.455 1.00 61.12 414 SER A C 1
ATOM 3382 O O . SER A 1 414 ? -3.989 36.650 -21.392 1.00 61.12 414 SER A O 1
ATOM 3384 N N . ALA A 1 415 ? -6.182 37.022 -21.046 1.00 61.44 415 ALA A N 1
ATOM 3385 C CA . ALA A 1 415 ? -6.486 35.772 -20.351 1.00 61.44 415 ALA A CA 1
ATOM 3386 C C . ALA A 1 415 ? -5.943 34.542 -21.081 1.00 61.44 415 ALA A C 1
ATOM 3388 O O . ALA A 1 415 ? -5.349 33.689 -20.432 1.00 61.44 415 ALA A O 1
ATOM 3389 N N . TYR A 1 416 ? -6.046 34.490 -22.414 1.00 63.69 416 TYR A N 1
ATOM 3390 C CA . TYR A 1 416 ? -5.487 33.428 -23.261 1.00 63.69 416 TYR A CA 1
ATOM 3391 C C . TYR A 1 416 ? -4.029 33.059 -22.918 1.00 63.69 416 TYR A C 1
ATOM 3393 O O . TYR A 1 416 ? -3.693 31.880 -22.816 1.00 63.69 416 TYR A O 1
ATOM 3401 N N . ILE A 1 417 ? -3.180 34.061 -22.662 1.00 61.53 417 ILE A N 1
ATOM 3402 C CA . ILE A 1 417 ? -1.735 33.893 -22.444 1.00 61.53 417 ILE A CA 1
ATOM 3403 C C . ILE A 1 417 ? -1.445 33.229 -21.088 1.00 61.53 417 ILE A C 1
ATOM 3405 O O . ILE A 1 417 ? -0.602 32.339 -20.992 1.00 61.53 417 ILE A O 1
ATOM 3409 N N . PHE A 1 418 ? -2.150 33.631 -20.027 1.00 60.72 418 PHE A N 1
ATOM 3410 C CA . PHE A 1 418 ? -1.994 33.021 -18.699 1.00 60.72 418 PHE A CA 1
ATOM 3411 C C . PHE A 1 418 ? -2.762 31.701 -18.578 1.00 60.72 418 PHE A C 1
ATOM 3413 O O . PHE A 1 418 ? -2.301 30.757 -17.930 1.00 60.72 418 PHE A O 1
ATOM 3420 N N . ALA A 1 419 ? -3.921 31.624 -19.234 1.00 65.50 419 ALA A N 1
ATOM 3421 C CA . ALA A 1 419 ? -4.785 30.460 -19.256 1.00 65.50 419 ALA A CA 1
ATOM 3422 C C . ALA A 1 419 ? -4.096 29.244 -19.872 1.00 65.50 419 ALA A C 1
ATOM 3424 O O . ALA A 1 419 ? -4.278 28.151 -19.349 1.00 65.50 419 ALA A O 1
ATOM 3425 N N . GLN A 1 420 ? -3.265 29.424 -20.906 1.00 72.81 420 GLN A N 1
ATOM 3426 C CA . GLN A 1 420 ? -2.452 28.360 -21.500 1.00 72.81 420 GLN A CA 1
ATOM 3427 C C . GLN A 1 420 ? -1.732 27.523 -20.429 1.00 72.81 420 GLN A C 1
ATOM 3429 O O . GLN A 1 420 ? -1.938 26.314 -20.336 1.00 72.81 420 GLN A O 1
ATOM 3434 N N . PHE A 1 421 ? -0.911 28.157 -19.585 1.00 73.38 421 PHE A N 1
ATOM 3435 C CA . PHE A 1 421 ? -0.135 27.437 -18.574 1.00 73.38 421 PHE A CA 1
ATOM 3436 C C . PHE A 1 421 ? -1.017 26.854 -17.468 1.00 73.38 421 PHE A C 1
ATOM 3438 O O . PHE A 1 421 ? -0.763 25.734 -17.023 1.00 73.38 421 PHE A O 1
ATOM 3445 N N . LEU A 1 422 ? -2.053 27.575 -17.028 1.00 74.56 422 LEU A N 1
ATOM 3446 C CA . LEU A 1 422 ? -2.944 27.098 -15.968 1.00 74.56 422 LEU A CA 1
ATOM 3447 C C . LEU A 1 422 ? -3.757 25.873 -16.421 1.00 74.56 422 LEU A C 1
ATOM 3449 O O . LEU A 1 422 ? -3.765 24.855 -15.733 1.00 74.56 422 LEU A O 1
ATOM 3453 N N . ALA A 1 423 ? -4.369 25.944 -17.603 1.00 78.56 423 ALA A N 1
ATOM 3454 C CA . ALA A 1 423 ? -5.140 24.869 -18.218 1.00 78.56 423 ALA A CA 1
ATOM 3455 C C . ALA A 1 423 ? -4.287 23.617 -18.473 1.00 78.56 423 ALA A C 1
ATOM 3457 O O . ALA A 1 423 ? -4.696 22.509 -18.123 1.00 78.56 423 ALA A O 1
ATOM 3458 N N . LEU A 1 424 ? -3.068 23.781 -19.006 1.00 82.38 424 LEU A N 1
ATOM 3459 C CA . LEU A 1 424 ? -2.150 22.657 -19.210 1.00 82.38 424 LEU A CA 1
ATOM 3460 C C . LEU A 1 424 ? -1.756 21.993 -17.881 1.00 82.38 424 LEU A C 1
ATOM 3462 O O . LEU A 1 424 ? -1.783 20.768 -17.799 1.00 82.38 424 LEU A O 1
ATOM 3466 N N . ASN A 1 425 ? -1.464 22.758 -16.821 1.00 80.12 425 ASN A N 1
ATOM 3467 C CA . ASN A 1 425 ? -1.168 22.180 -15.502 1.00 80.12 425 ASN A CA 1
ATOM 3468 C C . ASN A 1 425 ? -2.379 21.440 -14.905 1.00 80.12 425 ASN A C 1
ATOM 3470 O O . ASN A 1 425 ? -2.220 20.325 -14.409 1.00 80.12 425 ASN A O 1
ATOM 3474 N N . LEU A 1 426 ? -3.585 22.013 -14.994 1.00 82.19 426 LEU A N 1
ATOM 3475 C CA . LEU A 1 426 ? -4.819 21.357 -14.544 1.00 82.19 426 LEU A CA 1
ATOM 3476 C C . LEU A 1 426 ? -5.067 20.041 -15.297 1.00 82.19 426 LEU A C 1
ATOM 3478 O O . LEU A 1 426 ? -5.364 19.026 -14.670 1.00 82.19 426 LEU A O 1
ATOM 3482 N N . CYS A 1 427 ? -4.870 20.024 -16.619 1.00 86.50 427 CYS A N 1
ATOM 3483 C CA . CYS A 1 427 ? -4.975 18.798 -17.406 1.00 86.50 427 CYS A CA 1
ATOM 3484 C C . CYS A 1 427 ? -3.906 17.757 -17.037 1.00 86.50 427 CYS A C 1
ATOM 3486 O O . CYS A 1 427 ? -4.233 16.580 -16.901 1.00 86.50 427 CYS A O 1
ATOM 3488 N N . ILE A 1 428 ? -2.650 18.170 -16.826 1.00 85.56 428 ILE A N 1
ATOM 3489 C CA . ILE A 1 428 ? -1.555 17.262 -16.448 1.00 85.56 428 ILE A CA 1
ATOM 3490 C C . ILE A 1 428 ? -1.858 16.567 -15.109 1.00 85.56 428 ILE A C 1
ATOM 3492 O O . ILE A 1 428 ? -1.689 15.355 -14.993 1.00 85.56 428 ILE A O 1
ATOM 3496 N N . LEU A 1 429 ? -2.392 17.296 -14.123 1.00 82.88 429 LEU A N 1
ATOM 3497 C CA . LEU A 1 429 ? -2.869 16.725 -12.851 1.00 82.88 429 LEU A CA 1
ATOM 3498 C C . LEU A 1 429 ? -4.104 15.811 -13.020 1.00 82.88 429 LEU A C 1
ATOM 3500 O O . LEU A 1 429 ? -4.426 14.990 -12.154 1.00 82.88 429 LEU A O 1
ATOM 3504 N N . GLU A 1 430 ? -4.809 15.927 -14.145 1.00 82.69 430 GLU A N 1
ATOM 3505 C CA . GLU A 1 430 ? -5.943 15.085 -14.511 1.00 82.69 430 GLU A CA 1
ATOM 3506 C C . GLU A 1 430 ? -5.605 13.885 -15.410 1.00 82.69 430 GLU A C 1
ATOM 3508 O O . GLU A 1 430 ? -6.523 13.101 -15.667 1.00 82.69 430 GLU A O 1
ATOM 3513 N N . ILE A 1 431 ? -4.348 13.667 -15.826 1.00 86.75 431 ILE A N 1
ATOM 3514 C CA . ILE A 1 431 ? -3.948 12.502 -16.643 1.00 86.75 431 ILE A CA 1
ATOM 3515 C C . ILE A 1 431 ? -4.395 11.190 -15.969 1.00 86.75 431 ILE A C 1
ATOM 3517 O O . ILE A 1 431 ? -4.163 10.953 -14.785 1.00 86.75 431 ILE A O 1
ATOM 3521 N N . GLN A 1 432 ? -5.060 10.333 -16.749 1.00 85.00 432 GLN A N 1
ATOM 3522 C CA . GLN A 1 432 ? -5.568 9.015 -16.326 1.00 85.00 432 GLN A CA 1
ATOM 3523 C C . GLN A 1 432 ? -4.974 7.865 -17.145 1.00 85.00 432 GLN A C 1
ATOM 3525 O O . GLN A 1 432 ? -5.378 6.714 -16.999 1.00 85.00 432 GLN A O 1
ATOM 3530 N N . THR A 1 433 ? -4.041 8.167 -18.041 1.00 89.94 433 THR A N 1
ATOM 3531 C CA . THR A 1 433 ? -3.502 7.228 -19.025 1.00 89.94 433 THR A CA 1
ATOM 3532 C C . THR A 1 433 ? -2.014 6.980 -18.815 1.00 89.94 433 THR A C 1
ATOM 3534 O O . THR A 1 433 ? -1.340 7.751 -18.139 1.00 89.94 433 THR A O 1
ATOM 3537 N N . THR A 1 434 ? -1.489 5.918 -19.428 1.00 88.56 434 THR A N 1
ATOM 3538 C CA . THR A 1 434 ? -0.072 5.518 -19.352 1.00 88.56 434 THR A CA 1
ATOM 3539 C C . THR A 1 434 ? 0.912 6.629 -19.708 1.00 88.56 434 THR A C 1
ATOM 3541 O O . THR A 1 434 ? 1.996 6.673 -19.139 1.00 88.56 434 THR A O 1
ATOM 3544 N N . ILE A 1 435 ? 0.541 7.510 -20.640 1.00 91.50 435 ILE A N 1
ATOM 3545 C CA . ILE A 1 435 ? 1.301 8.696 -21.045 1.00 91.50 435 ILE A CA 1
ATOM 3546 C C . ILE A 1 435 ? 0.328 9.884 -21.086 1.00 91.50 435 ILE A C 1
ATOM 3548 O O . ILE A 1 435 ? -0.866 9.702 -21.339 1.00 91.50 435 ILE A O 1
ATOM 3552 N N . GLY A 1 436 ? 0.816 11.103 -20.876 1.00 92.06 436 GLY A N 1
ATOM 3553 C CA . GLY A 1 436 ? 0.100 12.330 -21.231 1.00 92.06 436 GLY A CA 1
ATOM 3554 C C . GLY A 1 436 ? 0.983 13.234 -22.085 1.00 92.06 436 GLY A C 1
ATOM 3555 O O . GLY A 1 436 ? 2.208 13.136 -22.020 1.00 92.06 436 GLY A O 1
ATOM 3556 N N . ALA A 1 437 ? 0.368 14.093 -22.893 1.00 92.00 437 ALA A N 1
ATOM 3557 C CA . ALA A 1 437 ? 1.070 14.989 -23.806 1.00 92.00 437 ALA A CA 1
ATOM 3558 C C . ALA A 1 437 ? 0.473 16.400 -23.745 1.00 92.00 437 ALA A C 1
ATOM 3560 O O . ALA A 1 437 ? -0.738 16.558 -23.873 1.00 92.00 437 ALA A O 1
ATOM 3561 N N . ALA A 1 438 ? 1.321 17.415 -23.563 1.00 88.88 438 ALA A N 1
ATOM 3562 C CA . ALA A 1 438 ? 0.948 18.830 -23.571 1.00 88.88 438 ALA A CA 1
ATOM 3563 C C . ALA A 1 438 ? 1.400 19.463 -24.897 1.00 88.88 438 ALA A C 1
ATOM 3565 O O . ALA A 1 438 ? 2.552 19.878 -25.015 1.00 88.88 438 ALA A O 1
ATOM 3566 N N . ILE A 1 439 ? 0.531 19.422 -25.912 1.00 86.62 439 ILE A N 1
ATOM 3567 C CA . ILE A 1 439 ? 0.863 19.712 -27.320 1.00 86.62 439 ILE A CA 1
ATOM 3568 C C . ILE A 1 439 ? -0.302 20.462 -27.983 1.00 86.62 439 ILE A C 1
ATOM 3570 O O . ILE A 1 439 ? -1.464 20.120 -27.755 1.00 86.62 439 ILE A O 1
ATOM 3574 N N . ASP A 1 440 ? 0.011 21.466 -28.803 1.00 85.12 440 ASP A N 1
ATOM 3575 C CA . ASP A 1 440 ? -0.959 22.422 -29.355 1.00 85.12 440 ASP A CA 1
ATOM 3576 C C . ASP A 1 440 ? -1.796 21.851 -30.512 1.00 85.12 440 ASP A C 1
ATOM 3578 O O . ASP A 1 440 ? -1.388 20.906 -31.178 1.00 85.12 440 ASP A O 1
ATOM 3582 N N . PHE A 1 441 ? -2.955 22.464 -30.795 1.00 85.69 441 PHE A N 1
ATOM 3583 C CA . PHE A 1 441 ? -3.886 22.039 -31.858 1.00 85.69 441 PHE A CA 1
ATOM 3584 C C . PHE A 1 441 ? -3.290 21.995 -33.280 1.00 85.69 441 PHE A C 1
ATOM 3586 O O . PHE A 1 441 ? -3.904 21.412 -34.169 1.00 85.69 441 PHE A O 1
ATOM 3593 N N . ASP A 1 442 ? -2.139 22.621 -33.523 1.00 85.12 442 ASP A N 1
ATOM 3594 C CA . ASP A 1 442 ? -1.413 22.612 -34.797 1.00 85.12 442 ASP A CA 1
ATOM 3595 C C . ASP A 1 442 ? -0.178 21.684 -34.798 1.00 85.12 442 ASP A C 1
ATOM 3597 O O . ASP A 1 442 ? 0.576 21.661 -35.772 1.00 85.12 442 ASP A O 1
ATOM 3601 N N . GLU A 1 443 ? 0.019 20.879 -33.747 1.00 88.12 443 GLU A N 1
ATOM 3602 C CA . GLU A 1 443 ? 1.191 20.017 -33.565 1.00 88.12 443 GLU A CA 1
ATOM 3603 C C . GLU A 1 443 ? 0.860 18.523 -33.408 1.00 88.12 443 GLU A C 1
ATOM 3605 O O . GLU A 1 443 ? -0.116 18.105 -32.780 1.00 88.12 443 GLU A O 1
ATOM 3610 N N . ILE A 1 444 ? 1.762 17.689 -33.930 1.00 88.69 444 ILE A N 1
ATOM 3611 C CA . ILE A 1 444 ? 1.766 16.240 -33.732 1.00 88.69 444 ILE A CA 1
ATOM 3612 C C . ILE A 1 444 ? 3.198 15.714 -33.618 1.00 88.69 444 ILE A C 1
ATOM 3614 O O . ILE A 1 444 ? 4.077 16.110 -34.382 1.00 88.69 444 ILE A O 1
ATOM 3618 N N . ALA A 1 445 ? 3.422 14.775 -32.697 1.00 88.62 445 ALA A N 1
ATOM 3619 C CA . ALA A 1 445 ? 4.622 13.947 -32.695 1.00 88.62 445 ALA A CA 1
ATOM 3620 C C . ALA A 1 445 ? 4.329 12.643 -33.450 1.00 88.62 445 ALA A C 1
ATOM 3622 O O . ALA A 1 445 ? 3.352 11.960 -33.139 1.00 88.62 445 ALA A O 1
ATOM 3623 N N . VAL A 1 446 ? 5.176 12.298 -34.423 1.00 84.25 446 VAL A N 1
ATOM 3624 C CA . VAL A 1 446 ? 5.097 11.050 -35.199 1.00 84.25 446 VAL A CA 1
ATOM 3625 C C . VAL A 1 446 ? 6.482 10.392 -35.194 1.00 84.25 446 VAL A C 1
ATOM 3627 O O . VAL A 1 446 ? 7.428 10.994 -35.708 1.00 84.25 446 VAL A O 1
ATOM 3630 N N . PRO A 1 447 ? 6.654 9.190 -34.615 1.00 84.25 447 PRO A N 1
ATOM 3631 C CA . PRO A 1 447 ? 7.931 8.489 -34.644 1.00 84.25 447 PRO A CA 1
ATOM 3632 C C . PRO A 1 447 ? 8.194 7.881 -36.027 1.00 84.25 447 PRO A C 1
ATOM 3634 O O . PRO A 1 447 ? 7.275 7.597 -36.792 1.00 84.25 447 PRO A O 1
ATOM 3637 N N . LEU A 1 448 ? 9.464 7.590 -36.327 1.00 82.94 448 LEU A N 1
ATOM 3638 C CA . LEU A 1 448 ? 9.851 6.910 -37.573 1.00 82.94 448 LEU A CA 1
ATOM 3639 C C . LEU A 1 448 ? 9.272 5.488 -37.702 1.00 82.94 448 LEU A C 1
ATOM 3641 O O . LEU A 1 448 ? 9.173 4.973 -38.810 1.00 82.94 448 LEU A O 1
ATOM 3645 N N . ASN A 1 449 ? 8.938 4.838 -36.581 1.00 84.56 449 ASN A N 1
ATOM 3646 C CA . ASN A 1 449 ? 8.381 3.487 -36.530 1.00 84.56 449 ASN A CA 1
ATOM 3647 C C . ASN A 1 449 ? 7.372 3.369 -35.376 1.00 84.56 449 ASN A C 1
ATOM 3649 O O . ASN A 1 449 ? 7.682 3.775 -34.255 1.00 84.56 449 ASN A O 1
ATOM 3653 N N . GLY A 1 450 ? 6.227 2.727 -35.626 1.00 90.56 450 GLY A N 1
ATOM 3654 C CA . GLY A 1 450 ? 5.189 2.479 -34.616 1.00 90.56 450 GLY A CA 1
ATOM 3655 C C . GLY A 1 450 ? 4.335 3.709 -34.296 1.00 90.56 450 GLY A C 1
ATOM 3656 O O . GLY A 1 450 ? 4.269 4.644 -35.091 1.00 90.56 450 GLY A O 1
ATOM 3657 N N . THR A 1 451 ? 3.665 3.691 -33.141 1.00 95.06 451 THR A N 1
ATOM 3658 C CA . THR A 1 451 ? 2.894 4.837 -32.629 1.00 95.06 451 THR A CA 1
ATOM 3659 C C . THR A 1 451 ? 3.692 5.641 -31.602 1.00 95.06 451 THR A C 1
ATOM 3661 O O . THR A 1 451 ? 4.594 5.105 -30.950 1.00 95.06 451 THR A O 1
ATOM 3664 N N . THR A 1 452 ? 3.343 6.913 -31.394 1.00 94.25 452 THR A N 1
ATOM 3665 C CA . THR A 1 452 ? 3.931 7.740 -30.322 1.00 94.25 452 THR A CA 1
ATOM 3666 C C . THR A 1 452 ? 3.742 7.108 -28.944 1.00 94.25 452 THR A C 1
ATOM 3668 O O . THR A 1 452 ? 4.656 7.171 -28.123 1.00 94.25 452 THR A O 1
ATOM 3671 N N . LEU A 1 453 ? 2.612 6.431 -28.697 1.00 94.50 453 LEU A N 1
ATOM 3672 C CA . LEU A 1 453 ? 2.390 5.667 -27.468 1.00 94.50 453 LEU A CA 1
ATOM 3673 C C . LEU A 1 453 ? 3.413 4.535 -27.298 1.00 94.50 453 LEU A C 1
ATOM 3675 O O . LEU A 1 453 ? 3.988 4.400 -26.217 1.00 94.50 453 LEU A O 1
ATOM 3679 N N . ASP A 1 454 ? 3.657 3.733 -28.337 1.00 94.06 454 ASP A N 1
ATOM 3680 C CA . ASP A 1 454 ? 4.619 2.625 -28.274 1.00 94.06 454 ASP A CA 1
ATOM 3681 C C . ASP A 1 454 ? 6.052 3.145 -28.087 1.00 94.06 454 ASP A C 1
ATOM 3683 O O . ASP A 1 454 ? 6.800 2.614 -27.264 1.00 94.06 454 ASP A O 1
ATOM 3687 N N . TYR A 1 455 ? 6.416 4.216 -28.804 1.00 94.12 455 TYR A N 1
ATOM 3688 C CA . TYR A 1 455 ? 7.716 4.874 -28.681 1.00 94.12 455 TYR A CA 1
ATOM 3689 C C . TYR A 1 455 ? 7.937 5.417 -27.262 1.00 94.12 455 TYR A C 1
ATOM 3691 O O . TYR A 1 455 ? 8.907 5.042 -26.606 1.00 94.12 455 TYR A O 1
ATOM 3699 N N . ALA A 1 456 ? 7.007 6.227 -26.746 1.00 93.00 456 ALA A N 1
ATOM 3700 C CA . ALA A 1 456 ? 7.118 6.807 -25.410 1.00 93.00 456 ALA A CA 1
ATOM 3701 C C . ALA A 1 456 ? 7.149 5.729 -24.315 1.00 93.00 456 ALA A C 1
ATOM 3703 O O . ALA A 1 456 ? 7.997 5.768 -23.425 1.00 93.00 456 ALA A O 1
ATOM 3704 N N . THR A 1 457 ? 6.287 4.710 -24.424 1.00 91.62 457 THR A N 1
ATOM 3705 C CA . THR A 1 457 ? 6.278 3.572 -23.492 1.00 91.62 457 THR A CA 1
ATOM 3706 C C . THR A 1 457 ? 7.627 2.852 -23.491 1.00 91.62 457 THR A C 1
ATOM 3708 O O . THR A 1 457 ? 8.145 2.536 -22.419 1.00 91.62 457 THR A O 1
ATOM 3711 N N . LYS A 1 458 ? 8.222 2.611 -24.667 1.00 92.38 458 LYS A N 1
ATOM 3712 C CA . LYS A 1 458 ? 9.517 1.934 -24.806 1.00 92.38 458 LYS A CA 1
ATOM 3713 C C . LYS A 1 458 ? 10.666 2.723 -24.178 1.00 92.38 458 LYS A C 1
ATOM 3715 O O . LYS A 1 458 ? 11.465 2.123 -23.468 1.00 92.38 458 LYS A O 1
ATOM 3720 N N . GLU A 1 459 ? 10.757 4.026 -24.433 1.00 90.75 459 GLU A N 1
ATOM 3721 C CA . GLU A 1 459 ? 11.868 4.847 -23.925 1.00 90.75 459 GLU A CA 1
ATOM 3722 C C . GLU A 1 459 ? 11.750 5.142 -22.417 1.00 90.75 459 GLU A C 1
ATOM 3724 O O . GLU A 1 459 ? 12.764 5.313 -21.744 1.00 90.75 459 GLU A O 1
ATOM 3729 N N . MET A 1 460 ? 10.533 5.166 -21.859 1.00 89.50 460 MET A N 1
ATOM 3730 C CA . MET A 1 460 ? 10.314 5.448 -20.433 1.00 89.50 460 MET A CA 1
ATOM 3731 C C . MET A 1 460 ? 10.325 4.185 -19.551 1.00 89.50 460 MET A C 1
ATOM 3733 O O . MET A 1 460 ? 10.784 4.243 -18.408 1.00 89.50 460 MET A O 1
ATOM 3737 N N . THR A 1 461 ? 9.876 3.026 -20.050 1.00 88.56 461 THR A N 1
ATOM 3738 C CA . THR A 1 461 ? 9.755 1.798 -19.235 1.00 88.56 461 THR A CA 1
ATOM 3739 C C . THR A 1 461 ? 11.110 1.301 -18.730 1.00 88.56 461 THR A C 1
ATOM 3741 O O . THR A 1 461 ? 12.004 0.978 -19.506 1.00 88.56 461 THR A O 1
ATOM 3744 N N . GLY A 1 462 ? 11.245 1.169 -17.406 1.00 86.38 462 GLY A N 1
ATOM 3745 C CA . GLY A 1 462 ? 12.474 0.679 -16.770 1.00 86.38 462 GLY A CA 1
ATOM 3746 C C . GLY A 1 462 ? 13.602 1.714 -16.685 1.00 86.38 462 GLY A C 1
ATOM 3747 O O . GLY A 1 462 ? 14.723 1.353 -16.331 1.00 86.38 462 GLY A O 1
ATOM 3748 N N . THR A 1 463 ? 13.316 2.984 -16.978 1.00 88.25 463 THR A N 1
ATOM 3749 C CA . THR A 1 463 ? 14.262 4.102 -16.858 1.00 88.25 463 THR A CA 1
ATOM 3750 C C . THR A 1 463 ? 13.814 5.091 -15.772 1.00 88.25 463 THR A C 1
ATOM 3752 O O . THR A 1 463 ? 12.714 4.985 -15.236 1.00 88.25 463 THR A O 1
ATOM 3755 N N . ASN A 1 464 ? 14.656 6.084 -15.464 1.00 83.50 464 ASN A N 1
ATOM 3756 C CA . ASN A 1 464 ? 14.302 7.214 -14.592 1.00 83.50 464 ASN A CA 1
ATOM 3757 C C . ASN A 1 464 ? 13.804 8.442 -15.395 1.00 83.50 464 ASN A C 1
ATOM 3759 O O . ASN A 1 464 ? 13.903 9.573 -14.920 1.00 83.50 464 ASN A O 1
ATOM 3763 N N . VAL A 1 465 ? 13.335 8.248 -16.634 1.00 83.12 465 VAL A N 1
ATOM 3764 C CA . VAL A 1 465 ? 12.887 9.327 -17.531 1.00 83.12 465 VAL A CA 1
ATOM 3765 C C . VAL A 1 465 ? 11.427 9.673 -17.236 1.00 83.12 465 VAL A C 1
ATOM 3767 O O . VAL A 1 465 ? 10.533 8.865 -17.467 1.00 83.12 465 VAL A O 1
ATOM 3770 N N . GLY A 1 466 ? 11.181 10.887 -16.731 1.00 79.06 466 GLY A N 1
ATOM 3771 C CA . GLY A 1 466 ? 9.832 11.372 -16.401 1.00 79.06 466 GLY A CA 1
ATOM 3772 C C . GLY A 1 466 ? 9.098 12.101 -17.535 1.00 79.06 466 GLY A C 1
ATOM 3773 O O . GLY A 1 466 ? 7.889 12.284 -17.444 1.00 79.06 466 GLY A O 1
ATOM 3774 N N . ALA A 1 467 ? 9.802 12.525 -18.587 1.00 86.25 467 ALA A N 1
ATOM 3775 C CA . ALA A 1 467 ? 9.235 13.225 -19.741 1.00 86.25 467 ALA A CA 1
ATOM 3776 C C . ALA A 1 467 ? 10.135 13.060 -20.976 1.00 86.25 467 ALA A C 1
ATOM 3778 O O . ALA A 1 467 ? 11.339 12.839 -20.838 1.00 86.25 467 ALA A O 1
ATOM 3779 N N . LEU A 1 468 ? 9.552 13.212 -22.167 1.00 86.00 468 LEU A N 1
ATOM 3780 C CA . LEU A 1 468 ? 10.255 13.230 -23.452 1.00 86.00 468 LEU A CA 1
ATOM 3781 C C . LEU A 1 468 ? 10.032 14.588 -24.129 1.00 86.00 468 LEU A C 1
ATOM 3783 O O . LEU A 1 468 ? 8.906 15.081 -24.160 1.00 86.00 468 LEU A O 1
ATOM 3787 N N . GLU A 1 469 ? 11.096 15.173 -24.675 1.00 82.25 469 GLU A N 1
ATOM 3788 C CA . GLU A 1 469 ? 11.050 16.388 -25.496 1.00 82.25 469 GLU A CA 1
ATOM 3789 C C . GLU A 1 469 ? 11.348 16.011 -26.955 1.00 82.25 469 GLU A C 1
ATOM 3791 O O . GLU A 1 469 ? 12.196 15.156 -27.215 1.00 82.25 469 GLU A O 1
ATOM 3796 N N . PHE A 1 470 ? 10.644 16.632 -27.903 1.00 77.81 470 PHE A N 1
ATOM 3797 C CA . PHE A 1 470 ? 10.790 16.384 -29.339 1.00 77.81 470 PHE A CA 1
ATOM 3798 C C . PHE A 1 470 ? 11.260 17.657 -30.051 1.00 77.81 470 PHE A C 1
ATOM 3800 O O . PHE A 1 470 ? 10.862 18.762 -29.688 1.00 77.81 470 PHE A O 1
ATOM 3807 N N . GLU A 1 471 ? 12.093 17.508 -31.084 1.00 73.88 471 GLU A N 1
ATOM 3808 C CA . GLU A 1 471 ? 12.510 18.631 -31.927 1.00 73.88 471 GLU A CA 1
ATOM 3809 C C . GLU A 1 471 ? 11.417 19.002 -32.943 1.00 73.88 471 GLU A C 1
ATOM 3811 O O . GLU A 1 471 ? 10.910 18.156 -33.685 1.00 73.88 471 GLU A O 1
ATOM 3816 N N . ASN A 1 472 ? 11.087 20.293 -33.013 1.00 74.75 472 ASN A N 1
ATOM 3817 C CA . ASN A 1 472 ? 10.026 20.796 -33.881 1.00 74.75 472 ASN A CA 1
ATOM 3818 C C . ASN A 1 472 ? 10.480 20.917 -35.344 1.00 74.75 472 ASN A C 1
ATOM 3820 O O . ASN A 1 472 ? 11.453 21.603 -35.657 1.00 74.75 472 ASN A O 1
ATOM 3824 N N . ASN A 1 473 ? 9.702 20.327 -36.253 1.00 76.38 473 ASN A N 1
ATOM 3825 C CA . ASN A 1 473 ? 9.829 20.500 -37.700 1.00 76.38 473 ASN A CA 1
ATOM 3826 C C . ASN A 1 473 ? 8.553 21.150 -38.242 1.00 76.38 473 ASN A C 1
ATOM 3828 O O . ASN A 1 473 ? 7.454 20.746 -37.871 1.00 76.38 473 ASN A O 1
ATOM 3832 N N . TYR A 1 474 ? 8.684 22.147 -39.120 1.00 80.88 474 TYR A N 1
ATOM 3833 C CA . TYR A 1 474 ? 7.531 22.876 -39.648 1.00 80.88 474 TYR A CA 1
ATOM 3834 C C . TYR A 1 474 ? 7.086 22.299 -40.989 1.00 80.88 474 TYR A C 1
ATOM 3836 O O . TYR A 1 474 ? 7.909 21.929 -41.829 1.00 80.88 474 TYR A O 1
ATOM 3844 N N . VAL A 1 475 ? 5.769 22.264 -41.194 1.00 82.25 475 VAL A N 1
ATOM 3845 C CA . VAL A 1 475 ? 5.128 21.766 -42.413 1.00 82.25 475 VAL A CA 1
ATOM 3846 C C . VAL A 1 475 ? 4.233 22.856 -42.984 1.00 82.25 475 VAL A C 1
ATOM 3848 O O . VAL A 1 475 ? 3.383 23.398 -42.283 1.00 82.25 475 VAL A O 1
ATOM 3851 N N . SER A 1 476 ? 4.394 23.157 -44.269 1.00 82.56 476 SER A N 1
ATOM 3852 C CA . SER A 1 476 ? 3.392 23.875 -45.056 1.00 82.56 476 SER A CA 1
ATOM 3853 C C . SER A 1 476 ? 2.663 22.898 -45.974 1.00 82.56 476 SER A C 1
ATOM 3855 O O . SER A 1 476 ? 3.212 21.878 -46.388 1.00 82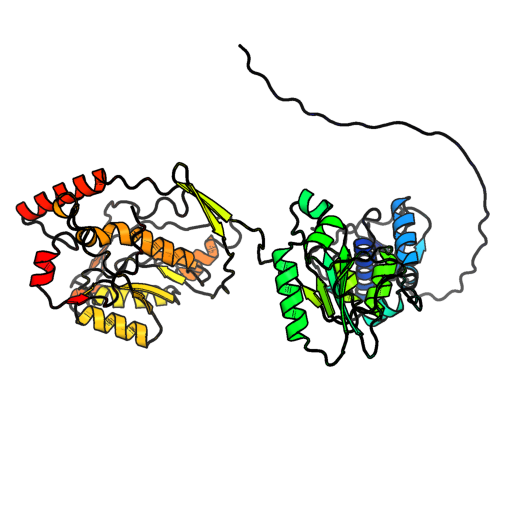.56 476 SER A O 1
ATOM 3857 N N . MET A 1 477 ? 1.405 23.198 -46.285 1.00 82.88 477 MET A N 1
ATOM 3858 C CA . MET A 1 477 ? 0.568 22.386 -47.166 1.00 82.88 477 MET A CA 1
ATOM 3859 C C . MET A 1 477 ? 0.026 23.263 -48.289 1.00 82.88 477 MET A C 1
ATOM 3861 O O . MET A 1 477 ? -0.340 24.419 -48.054 1.00 82.88 477 MET A O 1
ATOM 3865 N N . ASN A 1 478 ? 0.008 22.725 -49.508 1.00 82.06 478 ASN A N 1
ATOM 3866 C CA . ASN A 1 478 ? -0.497 23.414 -50.688 1.00 82.06 478 ASN A CA 1
ATOM 3867 C C . ASN A 1 478 ? -1.472 22.493 -51.449 1.00 82.06 478 ASN A C 1
ATOM 3869 O O . ASN A 1 478 ? -1.020 21.475 -51.975 1.00 82.06 478 ASN A O 1
ATOM 3873 N N . PRO A 1 479 ? -2.777 22.819 -51.525 1.00 81.38 479 PRO A N 1
ATOM 3874 C CA . PRO A 1 479 ? -3.428 24.001 -50.946 1.00 81.38 479 PRO A CA 1
ATOM 3875 C C . PRO A 1 479 ? -3.456 23.983 -49.400 1.00 81.38 479 PRO A C 1
ATOM 3877 O O . PRO A 1 479 ? -3.156 22.955 -48.793 1.00 81.38 479 PRO A O 1
ATOM 3880 N N . PRO A 1 480 ? -3.797 25.099 -48.728 1.00 78.50 480 PRO A N 1
ATOM 3881 C CA . PRO A 1 480 ? -3.920 25.130 -47.270 1.00 78.50 480 PRO A CA 1
ATOM 3882 C C . PRO A 1 480 ? -5.027 24.196 -46.763 1.00 78.50 480 PRO A C 1
ATOM 3884 O O . PRO A 1 480 ? -6.088 24.119 -47.370 1.00 78.50 480 PRO A O 1
ATOM 3887 N N . ILE A 1 481 ? -4.850 23.585 -45.588 1.00 75.88 481 ILE A N 1
ATOM 3888 C CA . ILE A 1 481 ? -5.852 22.693 -44.957 1.00 75.88 481 ILE A CA 1
ATOM 3889 C C . ILE A 1 481 ? -7.218 23.347 -44.684 1.00 75.88 481 ILE A C 1
ATOM 3891 O O . ILE A 1 481 ? -8.217 22.656 -44.501 1.00 75.88 481 ILE A O 1
ATOM 3895 N N . TYR A 1 482 ? -7.290 24.677 -44.732 1.00 74.88 482 TYR A N 1
ATOM 3896 C CA . TYR A 1 482 ? -8.524 25.453 -44.607 1.00 74.88 482 TYR A CA 1
ATOM 3897 C C . TYR A 1 482 ? -9.468 25.333 -45.826 1.00 74.88 482 TYR A C 1
ATOM 3899 O O . TYR A 1 482 ? -10.589 25.837 -45.775 1.00 74.88 482 TYR A O 1
ATOM 3907 N N . THR A 1 483 ? -9.078 24.635 -46.905 1.00 68.38 483 THR A N 1
ATOM 3908 C CA . THR A 1 483 ? -9.951 24.339 -48.064 1.00 68.38 483 THR A CA 1
ATOM 3909 C C . THR A 1 483 ? -11.092 23.362 -47.766 1.00 68.38 483 THR A C 1
ATOM 3911 O O . THR A 1 483 ? -11.936 23.138 -48.627 1.00 68.38 483 THR A O 1
ATOM 3914 N N . SER A 1 484 ? -11.169 22.813 -46.547 1.00 64.62 484 SER A N 1
ATOM 3915 C CA . SER A 1 484 ? -12.228 21.905 -46.058 1.00 64.62 484 SER A CA 1
ATOM 3916 C C . SER A 1 484 ? -12.305 20.525 -46.733 1.00 64.62 484 SER A C 1
ATOM 3918 O O . SER A 1 484 ? -12.980 19.642 -46.211 1.00 64.62 484 SER A O 1
ATOM 3920 N N . ASP A 1 485 ? -11.578 20.304 -47.830 1.00 78.69 485 ASP A N 1
ATOM 3921 C CA . ASP A 1 485 ? -11.379 18.997 -48.476 1.00 78.69 485 ASP A CA 1
ATOM 3922 C C . ASP A 1 485 ? -10.095 18.272 -48.022 1.00 78.69 485 ASP A C 1
ATOM 3924 O O . ASP A 1 485 ? -9.845 17.141 -48.435 1.00 78.69 485 ASP A O 1
ATOM 3928 N N . PHE A 1 486 ? -9.278 18.922 -47.181 1.00 79.38 486 PHE A N 1
ATOM 3929 C CA . PHE A 1 486 ? -7.982 18.444 -46.675 1.00 79.38 486 PHE A CA 1
ATOM 3930 C C . PHE A 1 486 ? -6.967 18.030 -47.761 1.00 79.38 486 PHE A C 1
ATOM 3932 O O . PHE A 1 486 ? -5.960 17.388 -47.456 1.00 79.38 486 PHE A O 1
ATOM 3939 N N . SER A 1 487 ? -7.165 18.437 -49.020 1.00 81.75 487 SER A N 1
ATOM 3940 C CA . SER A 1 487 ? -6.335 18.014 -50.161 1.00 81.75 487 SER A CA 1
ATOM 3941 C C . SER A 1 487 ? -4.842 18.345 -49.997 1.00 81.75 487 SER A C 1
ATOM 3943 O O . SER A 1 487 ? -3.982 17.564 -50.423 1.00 81.75 487 SER A O 1
ATOM 3945 N N . GLY A 1 488 ? -4.522 19.430 -49.283 1.00 79.81 488 GLY A N 1
ATOM 3946 C CA . GLY A 1 488 ? -3.159 19.822 -48.911 1.00 79.81 488 GLY A CA 1
ATOM 3947 C C . GLY A 1 488 ? -2.357 18.781 -48.123 1.00 79.81 488 GLY A C 1
ATOM 3948 O O . GLY A 1 488 ? -1.132 18.749 -48.242 1.00 79.81 488 GLY A O 1
ATOM 3949 N N . VAL A 1 489 ? -3.020 17.892 -47.372 1.00 81.81 489 VAL A N 1
ATOM 3950 C CA . VAL A 1 489 ? -2.364 16.851 -46.554 1.00 81.81 489 VAL A CA 1
ATOM 3951 C C . VAL A 1 489 ? -1.599 15.839 -47.419 1.00 81.81 489 VAL A C 1
ATOM 3953 O O . VAL A 1 489 ? -0.629 15.242 -46.961 1.00 81.81 489 VAL A O 1
ATOM 3956 N N . SER A 1 490 ? -1.973 15.686 -48.694 1.00 82.12 490 SER A N 1
ATOM 3957 C CA . SER A 1 490 ? -1.252 14.835 -49.653 1.00 82.12 490 SER A CA 1
ATOM 3958 C C . SER A 1 490 ? 0.088 15.416 -50.131 1.00 82.12 490 SER A C 1
ATOM 3960 O O . SER A 1 490 ? 0.893 14.688 -50.708 1.00 82.12 490 SER A O 1
ATOM 3962 N N . SER A 1 491 ? 0.322 16.717 -49.916 1.00 82.25 491 SER A N 1
ATOM 3963 C CA . SER A 1 491 ? 1.448 17.476 -50.479 1.00 82.25 491 SER A CA 1
ATOM 3964 C C . SER A 1 491 ? 2.183 18.331 -49.422 1.00 82.25 491 SER A C 1
ATOM 3966 O O . SER A 1 491 ? 2.309 19.550 -49.595 1.00 82.25 491 SER A O 1
ATOM 3968 N N . PRO A 1 492 ? 2.668 17.739 -48.309 1.00 83.94 492 PRO A N 1
ATOM 3969 C CA . PRO A 1 492 ? 3.379 18.472 -47.267 1.00 83.94 492 PRO A CA 1
ATOM 3970 C C . PRO A 1 492 ? 4.780 18.896 -47.730 1.00 83.94 492 PRO A C 1
ATOM 3972 O O . PRO A 1 492 ? 5.540 18.105 -48.287 1.00 83.94 492 PRO A O 1
ATOM 3975 N N . THR A 1 493 ? 5.152 20.141 -47.442 1.00 84.06 493 THR A N 1
ATOM 3976 C CA . THR A 1 493 ? 6.506 20.672 -47.637 1.00 84.06 493 THR A CA 1
ATOM 3977 C C . THR A 1 493 ? 7.131 20.970 -46.278 1.00 84.06 493 THR A C 1
ATOM 3979 O O . THR A 1 493 ? 6.657 21.831 -45.539 1.00 84.06 493 THR A O 1
ATOM 3982 N N . PHE A 1 494 ? 8.202 20.253 -45.946 1.00 81.81 494 PHE A N 1
ATOM 3983 C CA . PHE A 1 494 ? 8.919 20.405 -44.681 1.00 81.81 494 PHE A CA 1
ATOM 3984 C C . PHE A 1 494 ? 9.973 21.511 -44.774 1.00 81.81 494 PHE A C 1
ATOM 3986 O O . PHE A 1 494 ? 10.695 21.607 -45.768 1.00 81.81 494 PHE A O 1
ATOM 3993 N N . TYR A 1 495 ? 10.100 22.321 -43.725 1.00 77.56 495 TYR A N 1
ATOM 3994 C CA . TYR A 1 495 ? 11.151 23.329 -43.606 1.00 77.56 495 TYR A CA 1
ATOM 3995 C C . TYR A 1 495 ? 11.596 23.517 -42.152 1.00 77.56 495 TYR A C 1
ATOM 3997 O O . TYR A 1 495 ? 10.835 23.328 -41.203 1.00 77.56 495 TYR A O 1
ATOM 4005 N N . SER A 1 496 ? 12.857 23.915 -41.973 1.00 67.25 496 SER A N 1
ATOM 4006 C CA . SER A 1 496 ? 13.392 24.268 -40.659 1.00 67.25 496 SER A CA 1
ATOM 4007 C C . SER A 1 496 ? 13.094 25.734 -40.342 1.00 67.25 496 SER A C 1
ATOM 4009 O O . SER A 1 496 ? 13.281 26.617 -41.182 1.00 67.25 496 SER A O 1
ATOM 4011 N N . LYS A 1 497 ? 12.641 25.998 -39.117 1.00 66.50 497 LYS A N 1
ATOM 4012 C CA . LYS A 1 497 ? 12.456 27.338 -38.558 1.00 66.50 497 LYS A CA 1
ATOM 4013 C C . LYS A 1 497 ? 12.784 27.263 -37.070 1.00 66.50 497 LYS A C 1
ATOM 4015 O O . LYS A 1 497 ? 12.304 26.373 -36.380 1.00 66.50 497 LYS A O 1
ATOM 4020 N N . VAL A 1 498 ? 13.602 28.186 -36.574 1.00 57.22 498 VAL A N 1
ATOM 4021 C CA . VAL A 1 498 ? 13.948 28.234 -35.147 1.00 57.22 498 VAL A CA 1
ATOM 4022 C C . VAL A 1 498 ? 12.816 28.930 -34.390 1.00 57.22 498 VAL A C 1
ATOM 4024 O O . VAL A 1 498 ? 12.494 30.082 -34.682 1.00 57.22 498 VAL A O 1
ATOM 4027 N N . GLY A 1 499 ? 12.211 28.225 -33.434 1.00 55.97 499 GLY A N 1
ATOM 4028 C CA . GLY A 1 499 ? 11.175 28.735 -32.533 1.00 55.97 499 GLY A CA 1
ATOM 4029 C C . GLY A 1 499 ? 11.543 28.513 -31.058 1.00 55.97 499 GLY A C 1
ATOM 4030 O O . GLY A 1 499 ? 12.462 27.746 -30.766 1.00 55.97 499 GLY A O 1
ATOM 4031 N N . PRO A 1 500 ? 10.870 29.189 -30.111 1.00 52.28 500 PRO A N 1
ATOM 4032 C CA . PRO A 1 500 ? 11.087 28.968 -28.683 1.00 52.28 500 PRO A CA 1
ATOM 4033 C C . PRO A 1 500 ? 10.547 27.598 -28.227 1.00 52.28 500 PRO A C 1
ATOM 4035 O O . PRO A 1 500 ? 9.466 27.185 -28.639 1.00 52.28 500 PRO A O 1
ATOM 4038 N N . GLN A 1 501 ? 11.273 26.923 -27.328 1.00 51.62 501 GLN A N 1
ATOM 4039 C CA . GLN A 1 501 ? 10.791 25.719 -26.631 1.00 51.62 501 GLN A CA 1
ATOM 4040 C C . GLN A 1 501 ? 9.581 26.061 -25.748 1.00 51.62 501 GLN A C 1
ATOM 4042 O O . GLN A 1 501 ? 9.641 27.027 -24.983 1.00 51.62 501 GLN A O 1
ATOM 4047 N N . LYS A 1 502 ? 8.509 25.259 -25.818 1.00 52.44 502 LYS A N 1
ATOM 4048 C CA . LYS A 1 502 ? 7.239 25.543 -25.121 1.00 52.44 502 LYS A CA 1
ATOM 4049 C C . LYS A 1 502 ? 7.284 25.278 -23.613 1.00 52.44 502 LYS A C 1
ATOM 4051 O O . LYS A 1 502 ? 6.672 26.021 -22.851 1.00 52.44 502 LYS A O 1
ATOM 4056 N N . VAL A 1 503 ? 8.025 24.260 -23.165 1.00 51.19 503 VAL A N 1
ATOM 4057 C CA . VAL A 1 503 ? 8.115 23.872 -21.746 1.00 51.19 503 VAL A CA 1
ATOM 4058 C C . VAL A 1 503 ? 9.554 23.495 -21.395 1.00 51.19 503 VAL A C 1
ATOM 4060 O O . VAL A 1 503 ? 10.077 22.517 -21.910 1.00 51.19 503 VAL A O 1
ATOM 4063 N N . LYS A 1 504 ? 10.197 24.253 -20.494 1.00 46.81 504 LYS A N 1
ATOM 4064 C CA . LYS A 1 504 ? 11.552 23.945 -19.976 1.00 46.81 504 LYS A CA 1
ATOM 4065 C C . LYS A 1 504 ? 11.564 23.228 -18.625 1.00 46.81 504 LYS A C 1
ATOM 4067 O O . LYS A 1 504 ? 12.598 22.706 -18.218 1.00 46.81 504 LYS A O 1
ATOM 4072 N N . SER A 1 505 ? 10.442 23.225 -17.914 1.00 46.22 505 SER A N 1
ATOM 4073 C CA . SER A 1 505 ? 10.257 22.467 -16.680 1.00 46.22 505 SER A CA 1
ATOM 4074 C C . SER A 1 505 ? 8.771 22.230 -16.424 1.00 46.22 505 SER A C 1
ATOM 4076 O O . SER A 1 505 ? 7.951 23.136 -16.559 1.00 46.22 505 SER A O 1
ATOM 4078 N N . ILE A 1 506 ? 8.438 21.005 -16.024 1.00 45.75 506 ILE A N 1
ATOM 4079 C CA . ILE A 1 506 ? 7.148 20.649 -15.429 1.00 45.75 506 ILE A CA 1
ATOM 4080 C C . ILE A 1 506 ? 7.433 20.444 -13.935 1.00 45.75 506 ILE A C 1
ATOM 4082 O O . ILE A 1 506 ? 8.431 19.814 -13.589 1.00 45.75 506 ILE A O 1
ATOM 4086 N N . PHE A 1 507 ? 6.621 21.038 -13.057 1.00 46.12 507 PHE A N 1
ATOM 4087 C CA . PHE A 1 507 ? 6.836 21.056 -11.597 1.00 46.12 507 PHE A CA 1
ATOM 4088 C C . PHE A 1 507 ? 8.201 21.628 -11.146 1.00 46.12 507 PHE A C 1
ATOM 4090 O O . PHE A 1 507 ? 8.924 21.043 -10.338 1.00 46.12 507 PHE A O 1
ATOM 4097 N N . GLY A 1 508 ? 8.557 22.820 -11.642 1.00 42.72 508 GLY A N 1
ATOM 4098 C CA . GLY A 1 508 ? 9.649 23.613 -11.060 1.00 42.72 508 GLY A CA 1
ATOM 4099 C C . GLY A 1 508 ? 9.369 24.009 -9.597 1.00 42.72 508 GLY A C 1
ATOM 4100 O O . GLY A 1 508 ? 8.217 24.140 -9.196 1.00 42.72 508 GLY A O 1
ATOM 4101 N N . LYS A 1 509 ? 10.422 24.249 -8.798 1.00 37.75 509 LYS A N 1
ATOM 4102 C CA . LYS A 1 509 ? 10.335 24.503 -7.336 1.00 37.75 509 LYS A CA 1
ATOM 4103 C C . LYS A 1 509 ? 9.544 25.751 -6.903 1.00 37.75 509 LYS A C 1
ATOM 4105 O O . LYS A 1 509 ? 9.418 26.001 -5.706 1.00 37.75 509 LYS A O 1
ATOM 4110 N N . THR A 1 510 ? 9.067 26.567 -7.836 1.00 39.12 510 THR A N 1
ATOM 4111 C CA . THR A 1 510 ? 8.232 27.747 -7.573 1.00 39.12 510 THR A CA 1
ATOM 4112 C C . THR A 1 510 ? 7.594 28.180 -8.895 1.00 39.12 510 THR A C 1
ATOM 4114 O O . THR A 1 510 ? 8.308 28.206 -9.903 1.00 39.12 510 THR A O 1
ATOM 4117 N N . PRO A 1 511 ? 6.311 28.583 -8.937 1.00 42.66 511 PRO A N 1
ATOM 4118 C CA . PRO A 1 511 ? 5.845 29.458 -10.004 1.00 42.66 511 PRO A CA 1
ATOM 4119 C C . PRO A 1 511 ? 6.689 30.743 -9.956 1.00 42.66 511 PRO A C 1
ATOM 4121 O O . PRO A 1 511 ? 6.859 31.298 -8.865 1.00 42.66 511 PRO A O 1
ATOM 4124 N N . PRO A 1 512 ? 7.251 31.236 -11.074 1.00 38.62 512 PRO A N 1
ATOM 4125 C CA . PRO A 1 512 ? 7.873 32.552 -11.062 1.00 38.62 512 PRO A CA 1
ATOM 4126 C C . PRO A 1 512 ? 6.795 33.588 -10.703 1.00 38.62 512 PRO A C 1
ATOM 4128 O O . PRO A 1 512 ? 5.690 33.505 -11.245 1.00 38.62 512 PRO A O 1
ATOM 4131 N N . PRO A 1 513 ? 7.069 34.563 -9.815 1.00 40.84 513 PRO A N 1
ATOM 4132 C CA . PRO A 1 513 ? 6.103 35.611 -9.517 1.00 40.84 513 PRO A CA 1
ATOM 4133 C C . PRO A 1 513 ? 5.762 36.353 -10.813 1.00 40.84 513 PRO A C 1
ATOM 4135 O O . PRO A 1 513 ? 6.627 36.988 -11.423 1.00 40.84 513 PRO A O 1
ATOM 4138 N N . ALA A 1 514 ? 4.505 36.239 -11.246 1.00 42.12 514 ALA A N 1
ATOM 4139 C CA . ALA A 1 514 ? 4.011 36.862 -12.464 1.00 42.12 514 ALA A CA 1
ATOM 4140 C C . ALA A 1 514 ? 4.036 38.385 -12.288 1.00 42.12 514 ALA A C 1
ATOM 4142 O O . ALA A 1 514 ? 3.141 38.986 -11.696 1.00 42.12 514 ALA A O 1
ATOM 4143 N N . SER A 1 515 ? 5.110 39.018 -12.758 1.00 43.12 515 SER A N 1
ATOM 4144 C CA . SER A 1 515 ? 5.247 40.465 -12.666 1.00 43.12 515 SER A CA 1
ATOM 4145 C C . SER A 1 515 ? 4.211 41.124 -13.571 1.00 43.12 515 SER A C 1
ATOM 4147 O O . SER A 1 515 ? 4.311 41.021 -14.793 1.00 43.12 515 SER A O 1
ATOM 4149 N N . LEU A 1 516 ? 3.270 41.866 -12.979 1.00 46.97 516 LEU A N 1
ATOM 4150 C CA . LEU A 1 516 ? 2.318 42.704 -13.721 1.00 46.97 516 LEU A CA 1
ATOM 4151 C C . LEU A 1 516 ? 3.034 43.646 -14.702 1.00 46.97 516 LEU A C 1
ATOM 4153 O O . LEU A 1 516 ? 2.526 43.905 -15.780 1.00 46.97 516 LEU A O 1
ATOM 4157 N N . LYS A 1 517 ? 4.285 44.030 -14.423 1.00 47.03 517 LYS A N 1
ATOM 4158 C CA . LYS A 1 517 ? 5.121 44.827 -15.330 1.00 47.03 517 LYS A CA 1
ATOM 4159 C C . LYS A 1 517 ? 5.402 44.146 -16.680 1.00 47.03 517 LYS A C 1
ATOM 4161 O O . LYS A 1 517 ? 5.603 44.840 -17.675 1.00 47.03 517 LYS A O 1
ATOM 4166 N N . PHE A 1 518 ? 5.435 42.810 -16.738 1.00 43.84 518 PHE A N 1
ATOM 4167 C CA . PHE A 1 518 ? 5.534 42.067 -18.001 1.00 43.84 518 PHE A CA 1
ATOM 4168 C C . PHE A 1 518 ? 4.223 42.164 -18.788 1.00 43.84 518 PHE A C 1
ATOM 4170 O O . PHE A 1 518 ? 4.258 42.436 -19.985 1.00 43.84 518 PHE A O 1
ATOM 4177 N N . LEU A 1 519 ? 3.085 42.033 -18.098 1.00 47.47 519 LEU A N 1
ATOM 4178 C CA . LEU A 1 519 ? 1.750 42.220 -18.668 1.00 47.47 519 LEU A CA 1
ATOM 4179 C C . LEU A 1 519 ? 1.552 43.655 -19.181 1.00 47.47 519 LEU A C 1
ATOM 4181 O O . LEU A 1 519 ? 1.174 43.841 -20.331 1.00 47.47 519 LEU A O 1
ATOM 4185 N N . ASP A 1 520 ? 1.914 44.667 -18.391 1.00 50.19 520 ASP A N 1
ATOM 4186 C CA . ASP A 1 520 ? 1.876 46.077 -18.792 1.00 50.19 520 ASP A CA 1
ATOM 4187 C C . ASP A 1 520 ? 2.742 46.334 -20.033 1.00 50.19 520 ASP A C 1
ATOM 4189 O O . ASP A 1 520 ? 2.307 46.989 -20.978 1.00 50.19 520 ASP A O 1
ATOM 4193 N N . THR A 1 521 ? 3.962 45.781 -20.067 1.00 48.53 521 THR A N 1
ATOM 4194 C CA . THR A 1 521 ? 4.872 45.918 -21.218 1.00 48.53 521 THR A CA 1
ATOM 4195 C C . THR A 1 521 ? 4.305 45.237 -22.465 1.00 48.53 521 THR A C 1
ATOM 4197 O O . THR A 1 521 ? 4.388 45.798 -23.557 1.00 48.53 521 THR A O 1
ATOM 4200 N N . PHE A 1 522 ? 3.700 44.055 -22.316 1.00 50.03 522 PHE A N 1
ATOM 4201 C CA . PHE A 1 522 ? 3.054 43.340 -23.415 1.00 50.03 522 PHE A CA 1
ATOM 4202 C C . PHE A 1 522 ? 1.852 44.125 -23.954 1.00 50.03 522 PHE A C 1
ATOM 4204 O O . PHE A 1 522 ? 1.792 44.398 -25.149 1.00 50.03 522 PHE A O 1
ATOM 4211 N N . ASN A 1 523 ? 0.977 44.606 -23.071 1.00 52.84 523 ASN A N 1
ATOM 4212 C CA . ASN A 1 523 ? -0.211 45.385 -23.423 1.00 52.84 523 ASN A CA 1
ATOM 4213 C C . ASN A 1 523 ? 0.151 46.765 -24.023 1.00 52.84 523 ASN A C 1
ATOM 4215 O O . ASN A 1 523 ? -0.598 47.334 -24.819 1.00 52.84 523 ASN A O 1
ATOM 4219 N N . MET A 1 524 ? 1.327 47.318 -23.694 1.00 54.41 524 MET A N 1
ATOM 4220 C CA . MET A 1 524 ? 1.894 48.489 -24.379 1.00 54.41 524 MET A CA 1
ATOM 4221 C C . MET A 1 524 ? 2.403 48.165 -25.794 1.00 54.41 524 MET A C 1
ATOM 4223 O O . MET A 1 524 ? 2.245 48.994 -26.693 1.00 54.41 524 MET A O 1
ATOM 4227 N N . CYS A 1 525 ? 2.995 46.987 -26.014 1.00 48.31 525 CYS A N 1
ATOM 4228 C CA . CYS A 1 525 ? 3.368 46.514 -27.352 1.00 48.31 525 CYS A CA 1
ATOM 4229 C C . CYS A 1 525 ? 2.134 46.189 -28.207 1.00 48.31 525 CYS A C 1
ATOM 4231 O O . CYS A 1 525 ? 2.087 46.571 -29.368 1.00 48.31 525 CYS A O 1
ATOM 4233 N N . GLU A 1 526 ? 1.106 45.581 -27.621 1.00 52.12 526 GLU A N 1
ATOM 4234 C CA . GLU A 1 526 ? -0.192 45.302 -28.244 1.00 52.12 526 GLU A CA 1
ATOM 4235 C C . GLU A 1 526 ? -0.883 46.590 -28.722 1.00 52.12 526 GLU A C 1
ATOM 4237 O O . GLU A 1 526 ? -1.222 46.721 -29.899 1.00 52.12 526 GLU A O 1
ATOM 4242 N N . LYS A 1 527 ? -0.971 47.611 -27.853 1.00 54.22 527 LYS A N 1
ATOM 4243 C CA . LYS A 1 527 ? -1.444 48.955 -28.231 1.00 54.22 527 LYS A CA 1
ATOM 4244 C C . LYS A 1 527 ? -0.606 49.604 -29.340 1.00 54.22 527 LYS A C 1
ATOM 4246 O O . LYS A 1 527 ? -1.125 50.462 -30.048 1.00 54.22 527 LYS A O 1
ATOM 4251 N N . ARG A 1 528 ? 0.668 49.235 -29.516 1.00 52.41 528 ARG A N 1
ATOM 4252 C CA . ARG A 1 528 ? 1.468 49.657 -30.680 1.00 52.41 528 ARG A CA 1
ATOM 4253 C C . ARG A 1 528 ? 1.095 48.877 -31.940 1.00 52.41 528 ARG A C 1
ATOM 4255 O O . ARG A 1 528 ? 0.815 49.516 -32.946 1.00 52.41 528 ARG A O 1
ATOM 4262 N N . SER A 1 529 ? 1.006 47.549 -31.876 1.00 50.50 529 SER A N 1
ATOM 4263 C CA . SER A 1 529 ? 0.641 46.698 -33.020 1.00 50.50 529 SER A CA 1
ATOM 4264 C C . SER A 1 529 ? -0.734 47.043 -33.607 1.00 50.50 529 SER A C 1
ATOM 4266 O O . SER A 1 529 ? -0.881 47.098 -34.828 1.00 50.50 529 SER A O 1
ATOM 4268 N N . LEU A 1 530 ? -1.711 47.366 -32.749 1.00 50.03 530 LEU A N 1
ATOM 4269 C CA . LEU A 1 530 ? -3.029 47.890 -33.136 1.00 50.03 530 LEU A CA 1
ATOM 4270 C C . LEU A 1 530 ? -2.921 49.196 -33.947 1.00 50.03 530 LEU A C 1
ATOM 4272 O O . LEU A 1 530 ? -3.550 49.333 -34.993 1.00 50.03 530 LEU A O 1
ATOM 4276 N N . ASN A 1 531 ? -2.074 50.136 -33.513 1.00 53.25 531 ASN A N 1
ATOM 4277 C CA . ASN A 1 531 ? -1.828 51.397 -34.228 1.00 53.25 531 ASN A CA 1
ATOM 4278 C C . ASN A 1 531 ? -1.011 51.218 -35.525 1.00 53.25 531 ASN A C 1
ATOM 4280 O O . ASN A 1 531 ? -1.045 52.087 -36.394 1.00 53.25 531 ASN A O 1
ATOM 4284 N N . GLU A 1 532 ? -0.282 50.109 -35.663 1.00 49.56 532 GLU A N 1
ATOM 4285 C CA . GLU A 1 532 ? 0.498 49.744 -36.854 1.00 49.56 532 GLU A CA 1
ATOM 4286 C C . GLU A 1 532 ? -0.275 48.814 -37.816 1.00 49.56 532 GLU A C 1
ATOM 4288 O O . GLU A 1 532 ? 0.260 48.407 -38.847 1.00 49.56 532 GLU A O 1
ATOM 4293 N N . GLY A 1 533 ? -1.538 48.482 -37.513 1.00 47.34 533 GLY A N 1
ATOM 4294 C CA . GLY A 1 533 ? -2.413 47.673 -38.373 1.00 47.34 533 GLY A CA 1
ATOM 4295 C C . GLY A 1 533 ? -2.044 46.185 -38.457 1.00 47.34 533 GLY A C 1
ATOM 4296 O O . GLY A 1 533 ? -2.466 45.501 -39.389 1.00 47.34 533 GLY A O 1
ATOM 4297 N N . THR A 1 534 ? -1.257 45.668 -37.508 1.00 46.38 534 THR A N 1
ATOM 4298 C CA . THR A 1 534 ? -0.756 44.280 -37.502 1.00 46.38 534 THR A CA 1
ATOM 4299 C C . THR A 1 534 ? -1.486 43.417 -36.465 1.00 46.38 534 THR A C 1
ATOM 4301 O O . THR A 1 534 ? -0.935 43.033 -35.435 1.00 46.38 534 THR A O 1
ATOM 4304 N N . CYS A 1 535 ? -2.755 43.103 -36.747 1.00 47.56 535 CYS A N 1
ATOM 4305 C CA . CYS A 1 535 ? -3.629 42.313 -35.870 1.00 47.56 535 CYS A CA 1
ATOM 4306 C C . CYS A 1 535 ? -3.584 40.800 -36.141 1.00 47.56 535 CYS A C 1
ATOM 4308 O O . CYS A 1 535 ? -3.882 40.354 -37.249 1.00 47.56 535 CYS A O 1
ATOM 4310 N N . HIS A 1 536 ? -3.305 40.000 -35.103 1.00 46.62 536 HIS A N 1
ATOM 4311 C CA . HIS A 1 536 ? -3.369 38.534 -35.145 1.00 46.62 536 HIS A CA 1
ATOM 4312 C C . HIS A 1 536 ? -3.756 37.933 -33.778 1.00 46.62 536 HIS A C 1
ATOM 4314 O O . HIS A 1 536 ? -3.012 38.080 -32.813 1.00 46.62 536 HIS A O 1
ATOM 4320 N N . SER A 1 537 ? -4.832 37.132 -33.738 1.00 46.88 537 SER A N 1
ATOM 4321 C CA . SER A 1 537 ? -5.311 36.390 -32.551 1.00 46.88 537 SER A CA 1
ATOM 4322 C C . SER A 1 537 ? -5.896 37.281 -31.430 1.00 46.88 537 SER A C 1
ATOM 4324 O O . SER A 1 537 ? -6.451 38.343 -31.706 1.00 46.88 537 SER A O 1
ATOM 4326 N N . ALA A 1 538 ? -5.834 36.815 -30.176 1.00 46.62 538 ALA A N 1
ATOM 4327 C CA . ALA A 1 538 ? -6.449 37.389 -28.971 1.00 46.62 538 ALA A CA 1
ATOM 4328 C C . ALA A 1 538 ? -6.189 38.893 -28.737 1.00 46.62 538 ALA A C 1
ATOM 4330 O O . ALA A 1 538 ? -6.977 39.545 -28.058 1.00 46.62 538 ALA A O 1
ATOM 4331 N N . THR A 1 539 ? -5.128 39.446 -29.327 1.00 50.69 539 THR A N 1
ATOM 4332 C CA . THR A 1 539 ? -4.704 40.849 -29.186 1.00 50.69 539 THR A CA 1
ATOM 4333 C C . THR A 1 539 ? -5.627 41.879 -29.842 1.00 50.69 539 THR A C 1
ATOM 4335 O O . THR A 1 539 ? -5.428 43.082 -29.687 1.00 50.69 539 THR A O 1
ATOM 4338 N N . CYS A 1 540 ? -6.633 41.432 -30.598 1.00 54.59 540 CYS A N 1
ATOM 4339 C CA . CYS A 1 540 ? -7.582 42.308 -31.287 1.00 54.59 540 CYS A CA 1
ATOM 4340 C C . CYS A 1 540 ? -9.033 41.891 -31.006 1.00 54.59 540 CYS A C 1
ATOM 4342 O O . CYS A 1 540 ? -9.848 41.787 -31.919 1.00 54.59 540 CYS A O 1
ATOM 4344 N N . LYS A 1 541 ? -9.357 41.629 -29.729 1.00 59.38 541 LYS A N 1
ATOM 4345 C CA . LYS A 1 541 ? -10.686 41.184 -29.264 1.00 59.38 541 LYS A CA 1
ATOM 4346 C C . LYS A 1 541 ? -11.851 41.993 -29.852 1.00 59.38 541 LYS A C 1
ATOM 4348 O O . LYS A 1 541 ? -12.754 41.393 -30.420 1.00 59.38 541 LYS A O 1
ATOM 4353 N N . SER A 1 542 ? -11.797 43.327 -29.798 1.00 60.38 542 SER A N 1
ATOM 4354 C CA . SER A 1 542 ? -12.842 44.208 -30.352 1.00 60.38 542 SER A CA 1
ATOM 4355 C C . SER A 1 542 ? -13.079 44.013 -31.849 1.00 60.38 542 SER A C 1
ATOM 4357 O O . SER A 1 542 ? -14.210 44.119 -32.320 1.00 60.38 542 SER A O 1
ATOM 4359 N N . ASP A 1 543 ? -12.013 43.725 -32.590 1.00 57.00 543 ASP A N 1
ATOM 4360 C CA . ASP A 1 543 ? -12.056 43.586 -34.042 1.00 57.00 543 ASP A CA 1
ATOM 4361 C C . ASP A 1 543 ? -12.508 42.169 -34.406 1.00 57.00 543 ASP A C 1
ATOM 4363 O O . ASP A 1 543 ? -13.323 41.983 -35.304 1.00 57.00 543 ASP A O 1
ATOM 4367 N N . MET A 1 544 ? -12.061 41.164 -33.646 1.00 58.72 544 MET A N 1
ATOM 4368 C CA . MET A 1 544 ? -12.536 39.786 -33.754 1.00 58.72 544 MET A CA 1
ATOM 4369 C C . MET A 1 544 ? -14.040 39.702 -33.470 1.00 58.72 544 MET A C 1
ATOM 4371 O O . MET A 1 544 ? -14.771 39.133 -34.283 1.00 58.72 544 MET A O 1
ATOM 4375 N N . ASP A 1 545 ? -14.514 40.321 -32.383 1.00 62.72 545 ASP A N 1
ATOM 4376 C CA . ASP A 1 545 ? -15.932 40.414 -31.996 1.00 62.72 545 ASP A CA 1
ATOM 4377 C C . ASP A 1 545 ? -16.814 41.001 -33.116 1.00 62.72 545 ASP A C 1
ATOM 4379 O O . ASP A 1 545 ? -17.981 40.631 -33.239 1.00 62.72 545 ASP A O 1
ATOM 4383 N N . ALA A 1 546 ? -16.259 41.875 -33.965 1.00 61.16 546 ALA A N 1
ATOM 4384 C CA . ALA A 1 546 ? -16.963 42.502 -35.083 1.00 61.16 546 ALA A CA 1
ATOM 4385 C C . ALA A 1 546 ? -16.988 41.667 -36.384 1.00 61.16 546 ALA A C 1
ATOM 4387 O O . ALA A 1 546 ? -17.783 41.962 -37.278 1.00 61.16 546 ALA A O 1
ATOM 4388 N N . VAL A 1 547 ? -16.126 40.651 -36.525 1.00 55.06 547 VAL A N 1
ATOM 4389 C CA . VAL A 1 547 ? -15.888 39.937 -37.802 1.00 55.06 547 VAL A CA 1
ATOM 4390 C C . VAL A 1 547 ? -16.623 38.590 -37.895 1.00 55.06 547 VAL A C 1
ATOM 4392 O O . VAL A 1 547 ? -16.902 38.119 -38.999 1.00 55.06 547 VAL A O 1
ATOM 4395 N N . HIS A 1 548 ? -16.992 37.971 -36.768 1.00 59.22 548 HIS A N 1
ATOM 4396 C CA . HIS A 1 548 ? -17.711 36.690 -36.745 1.00 59.22 548 HIS A CA 1
ATOM 4397 C C . HIS A 1 548 ? -18.786 36.620 -35.654 1.00 59.22 548 HIS A C 1
ATOM 4399 O O . HIS A 1 548 ? -18.680 37.236 -34.600 1.00 59.22 548 HIS A O 1
ATOM 4405 N N . GLU A 1 549 ? -19.798 35.775 -35.871 1.00 70.56 549 GLU A N 1
ATOM 4406 C CA . GLU A 1 549 ? -20.695 35.346 -34.797 1.00 70.56 549 GLU A CA 1
ATOM 4407 C C . GLU A 1 549 ? -19.993 34.297 -33.918 1.00 70.56 549 GLU A C 1
ATOM 4409 O O . GLU A 1 549 ? -19.913 33.111 -34.265 1.00 70.56 549 GLU A O 1
ATOM 4414 N N . TRP A 1 550 ? -19.480 34.743 -32.774 1.00 75.62 550 TRP A N 1
ATOM 4415 C CA . TRP A 1 550 ? -18.809 33.893 -31.793 1.00 75.62 550 TRP A CA 1
ATOM 4416 C C . TRP A 1 550 ? -19.799 33.161 -30.885 1.00 75.62 550 TRP A C 1
ATOM 4418 O O . TRP A 1 550 ? -20.831 33.695 -30.477 1.00 75.62 550 TRP A O 1
ATOM 4428 N N . VAL A 1 551 ? -19.451 31.925 -30.537 1.00 78.50 551 VAL A N 1
ATOM 4429 C CA . VAL A 1 551 ? -20.041 31.181 -29.427 1.00 78.50 551 VAL A CA 1
ATOM 4430 C C . VAL A 1 551 ? -19.068 31.279 -28.259 1.00 78.50 551 VAL A C 1
ATOM 4432 O O . VAL A 1 551 ? -17.891 30.961 -28.417 1.00 78.50 551 VAL A O 1
ATOM 4435 N N . TYR A 1 552 ? -19.565 31.721 -27.108 1.00 81.25 552 TYR A N 1
ATOM 4436 C CA . TYR A 1 552 ? -18.818 31.780 -25.854 1.00 81.25 552 TYR A CA 1
ATOM 4437 C C . TYR A 1 552 ? -19.239 30.644 -24.922 1.00 81.25 552 TYR A C 1
ATOM 4439 O O . TYR A 1 552 ? -20.344 30.098 -25.038 1.00 81.25 552 TYR A O 1
ATOM 4447 N N . ASP A 1 553 ? -18.363 30.304 -23.980 1.00 77.50 553 ASP A N 1
ATOM 4448 C CA . ASP A 1 553 ? -18.759 29.646 -22.742 1.00 77.50 553 ASP A CA 1
ATOM 4449 C C . ASP A 1 553 ? -19.851 30.486 -22.047 1.00 77.50 553 ASP A C 1
ATOM 4451 O O . ASP A 1 553 ? -19.859 31.715 -22.117 1.00 77.50 553 ASP A O 1
ATOM 4455 N N . ARG A 1 554 ? -20.817 29.807 -21.429 1.00 65.62 554 ARG A N 1
ATOM 4456 C CA . ARG A 1 554 ? -21.939 30.420 -20.698 1.00 65.62 554 ARG A CA 1
ATOM 4457 C C . ARG A 1 554 ? -21.711 30.437 -19.189 1.00 65.62 554 ARG A C 1
ATOM 4459 O O . ARG A 1 554 ? -22.585 30.869 -18.444 1.00 65.62 554 ARG A O 1
ATOM 4466 N N . THR A 1 555 ? -20.587 29.892 -18.746 1.00 60.88 555 THR A N 1
ATOM 4467 C CA . THR A 1 555 ? -20.181 29.885 -17.347 1.00 60.88 555 THR A CA 1
ATOM 4468 C C . THR A 1 555 ? -19.573 31.250 -17.004 1.00 60.88 555 THR A C 1
ATOM 4470 O O . THR A 1 555 ? -18.797 31.794 -17.783 1.00 60.88 555 THR A O 1
ATOM 4473 N N . GLU A 1 556 ? -19.906 31.812 -15.844 1.00 54.12 556 GLU A N 1
ATOM 4474 C CA . GLU A 1 556 ? -19.357 33.083 -15.347 1.00 54.12 556 GLU A CA 1
ATOM 4475 C C . GLU A 1 556 ? -18.826 32.889 -13.915 1.00 54.12 556 GLU A C 1
ATOM 4477 O O . GLU A 1 556 ? -19.367 32.084 -13.156 1.00 54.12 556 GLU A O 1
ATOM 4482 N N . GLY A 1 557 ? -17.768 33.614 -13.530 1.00 48.47 557 GLY A N 1
ATOM 4483 C CA . GLY A 1 557 ? -17.373 33.777 -12.120 1.00 48.47 557 GLY A CA 1
ATOM 4484 C C . GLY A 1 557 ? -16.770 32.560 -11.397 1.00 48.47 557 GLY A C 1
ATOM 4485 O O . GLY A 1 557 ? -16.794 32.519 -10.170 1.00 48.47 557 GLY A O 1
ATOM 4486 N N . VAL A 1 558 ? -16.225 31.565 -12.109 1.00 46.25 558 VAL A N 1
ATOM 4487 C CA . VAL A 1 558 ? -15.686 30.327 -11.486 1.00 46.25 558 VAL A CA 1
ATOM 4488 C C . VAL A 1 558 ? -14.379 30.559 -10.714 1.00 46.25 558 VAL A C 1
ATOM 4490 O O . VAL A 1 558 ? -14.090 29.848 -9.751 1.00 46.25 558 VAL A O 1
ATOM 4493 N N . PHE A 1 559 ? -13.592 31.569 -11.089 1.00 45.72 559 PHE A N 1
ATOM 4494 C CA . PHE A 1 559 ? -12.447 31.999 -10.292 1.00 45.72 559 PHE A CA 1
ATOM 4495 C C . PHE A 1 559 ? -12.944 32.867 -9.137 1.00 45.72 559 PHE A C 1
ATOM 4497 O O . PHE A 1 559 ? -13.213 34.052 -9.317 1.00 45.72 559 PHE A O 1
ATOM 4504 N N . LEU A 1 560 ? -13.065 32.260 -7.951 1.00 35.19 560 LEU A N 1
ATOM 4505 C CA . LEU A 1 560 ? -13.385 32.971 -6.716 1.00 35.19 560 LEU A CA 1
ATOM 4506 C C . LEU A 1 560 ? -12.426 34.156 -6.546 1.00 35.19 560 LEU A C 1
ATOM 4508 O O . LEU A 1 560 ? -11.229 33.966 -6.315 1.00 35.19 560 LEU A O 1
ATOM 4512 N N . ALA A 1 561 ? -12.967 35.371 -6.625 1.00 35.41 561 ALA A N 1
ATOM 4513 C CA . ALA A 1 561 ? -12.282 36.557 -6.147 1.00 35.41 561 ALA A CA 1
ATOM 4514 C C . ALA A 1 561 ? -12.025 36.372 -4.648 1.00 35.41 561 ALA A C 1
ATOM 4516 O O . ALA A 1 561 ? -12.939 36.475 -3.830 1.00 35.41 561 ALA A O 1
ATOM 4517 N N . GLY A 1 562 ? -10.776 36.062 -4.294 1.00 30.83 562 GLY A N 1
ATOM 4518 C CA . GLY A 1 562 ? -10.323 36.216 -2.921 1.00 30.83 562 GLY A CA 1
ATOM 4519 C C . GLY A 1 562 ? -10.493 37.679 -2.530 1.00 30.83 562 GLY A C 1
ATOM 4520 O O . GLY A 1 562 ? -10.085 38.562 -3.284 1.00 30.83 562 GLY A O 1
ATOM 4521 N N . GLU A 1 563 ? -11.121 37.928 -1.383 1.00 29.53 563 GLU A N 1
ATOM 4522 C CA . GLU A 1 563 ? -11.209 39.270 -0.810 1.00 29.53 563 GLU A CA 1
ATOM 4523 C C . GLU A 1 563 ? -9.783 39.828 -0.643 1.00 29.53 563 GLU A C 1
ATOM 4525 O O . GLU A 1 563 ? -8.949 39.207 0.027 1.00 29.53 563 GLU A O 1
ATOM 4530 N N . TYR A 1 564 ? -9.508 40.951 -1.315 1.00 32.38 564 TYR A N 1
ATOM 4531 C CA . TYR A 1 564 ? -8.226 41.668 -1.303 1.00 32.38 564 TYR A CA 1
ATOM 4532 C C . TYR A 1 564 ? -8.137 42.652 -0.130 1.00 32.38 564 TYR A C 1
ATOM 4534 O O . TYR A 1 564 ? -9.148 43.342 0.131 1.00 32.38 564 TYR A O 1
#

InterPro domains:
  IPR002516 Glycosyl transferase, family 11 [PF01531] (46-299)
  IPR008166 Glycosyltransferase family 92 [PF01697] (332-492)

Foldseek 3Di:
DDDDDDDDDDDDDDDDDDDDDDDDDDDDDDDDDDDDDLAAEEEEDEPLQDDPLLLLLRLLLQVLLCVLLVHQYAQECADPSSVVSLVNCCLWFVLSSVSHNYDDHDDDPVADEDEDDPDPDDDDDSCVCNPPPDSYYYYHYYSNNDCVSNPPCLVVRLVRTDAAPPDDALDDADDQQEAEAEEEFEDDVCVVVVAQGFDLVVVLVVVVVCCVVVDDPHNHYAYEYEYDDVPVQCVSDVQAEERHRDDDPHRRHYYDPDDLSNLLSRQLGGHQAYEYRRVPDSSSVSSLSNHDVSRYDYDDPVWPPPQPWDFDDPPPDTDTDGDGDPPFAAAAFEEEQEAEDAQAEQLLLQVCQLVVRVQQGHQEYEYEYFKYFPVSVVSVVVCVVVVSYDYDYDYQQDADPPVCRVVADRCRLCVSVVRRVVSSLVSVVVRRHPYYDHDYSNDDDQDPDGHNSVVVCVVPPPDPDPDDDDDDKDWDFVPHSSVVVNPRVVPIDIDDDDDDDPDPDDPDPDDDPPPVVVVVVVLVVLVVCVVVVNDDPSSPVVVSVVPGDMDGRPDPNPPDDDDD

pLDDT: mean 78.25, std 21.33, range [20.98, 98.56]

Radius of gyration: 34.7 Å; chains: 1; bounding box: 66×100×87 Å

Organism: Caenorhabditis remanei (NCBI:txid31234)

Sequence (564 aa):
MLYPFVFGILALSAVFYLSTLNEFYTESQLVITKESSFRRYISSELEARARLGNHLFELSSLIGIARSLNRTPVFFLADAGYKWCLKDTKKTAPGLADQFLVINRAVPKTIRNTVFHTRCCIYEDPRVLSNIEDEHIHLTGKFYQSYKYFEGMRDEQLSWLKESPAEFPGLPKSDAETHVMCVHVRRGDFLIAGFQASDAHFIRNAVEYIMEKENTEKTQRTVVYFGDDHEFMKSIFDDTNLGKDNISKNITHVISQNSPSDDMLYSKSNCEVFLLSASQSTFGWWLGYFSINNKVYYMDMRVNYVGAYVVIELGLRQVELSVQEIHKPVQKGITMCVQPVYYYSQWQNIVLYIEAWRAQGATRFIVFYHSSTKDTRKVLDYYQDLGVIELRPWPSFGSLPNDIADKYPSIDNSAYIFAQFLALNLCILEIQTTIGAAIDFDEIAVPLNGTTLDYATKEMTGTNVGALEFENNYVSMNPPIYTSDFSGVSSPTFYSKVGPQKVKSIFGKTPPPASLKFLDTFNMCEKRSLNEGTCHSATCKSDMDAVHEWVYDRTEGVFLAGEY

Secondary structure (DSSP, 8-state):
-------------------------PPPPPP---------EEEE---TTS-HHHHHHHHHHHHHHHHHTT-EEEEE--SHHHHHHHHHHHHH-HHHHTTSEEESSPPPTTSPEE---SSTT----GGGGTT---SEEEE-------GGGGTT-HHHHHHHSPPPPS--TTS---SSSEEEEEEEE--HHHHHHT--PPPHHHHHHHHHHHHHHT----SEEEEEEEES-HHHHHTTSTTEEE--S---TT-SEEE--S-HHHHHHHHHHH-SEEEESSTT-HHHHHHHHHSGGG-EEE--TTS-----EEEEEETTEEEEEEPP------EEEEEEE---B-SB--HHHHHHHHHHHHHTTEEEEEEEESEEEHHHHHHHHHHHHTTSEEEEE-----PPPTTTGGGS--HHHHHHHHHHHHHHHHHHHT--EEEEEE--TT-----SSS-HHHHHHHHHTTSS---------EEEESS-GGGSS-GGGGSEEEE------S-S-SS-SS-----HHHHHHHHHHHHHHHHTT---GGGGHHHHHHHS-EEEP-----S-----